Protein AF-0000000077053328 (afdb_homodimer)

pLDDT: mean 94.31, std 5.26, range [48.25, 98.81]

Radius of gyration: 28.38 Å; Cα contacts (8 Å, |Δi|>4): 1563; chains: 2; bounding box: 58×86×62 Å

Structure (mmCIF, N/CA/C/O backbone):
data_AF-0000000077053328-model_v1
#
loop_
_entity.id
_entity.type
_entity.pdbx_description
1 polymer 'Enoyl reductase (ER) domain-containing protein'
#
loop_
_atom_site.group_PDB
_atom_site.id
_atom_site.type_symbol
_atom_site.label_atom_id
_atom_site.label_alt_id
_atom_site.label_comp_id
_atom_site.label_asym_id
_atom_site.label_entity_id
_atom_site.label_seq_id
_atom_site.pdbx_PDB_ins_code
_atom_site.Cartn_x
_atom_site.Cartn_y
_atom_site.Cartn_z
_atom_site.occupancy
_atom_site.B_iso_or_equiv
_atom_site.auth_seq_id
_atom_site.auth_comp_id
_atom_site.auth_asym_id
_atom_site.auth_atom_id
_atom_site.pdbx_PDB_model_num
ATOM 1 N N . MET A 1 1 ? 14.055 -28.875 -22.547 1 95.06 1 MET A N 1
ATOM 2 C CA . MET A 1 1 ? 13.461 -27.906 -23.469 1 95.06 1 MET A CA 1
ATOM 3 C C . MET A 1 1 ? 14.18 -26.562 -23.406 1 95.06 1 MET A C 1
ATOM 5 O O . MET A 1 1 ? 14.344 -26 -22.328 1 95.06 1 MET A O 1
ATOM 9 N N . ASP A 1 2 ? 14.578 -26.094 -24.531 1 95.94 2 ASP A N 1
ATOM 10 C CA . ASP A 1 2 ? 15.367 -24.859 -24.531 1 95.94 2 ASP A CA 1
ATOM 11 C C . ASP A 1 2 ? 14.711 -23.797 -25.406 1 95.94 2 ASP A C 1
ATOM 13 O O . ASP A 1 2 ? 14.203 -24.094 -26.484 1 95.94 2 ASP A O 1
ATOM 17 N N . CYS A 1 3 ? 14.688 -22.625 -24.891 1 96.75 3 CYS A N 1
ATOM 18 C CA . CYS A 1 3 ? 14.398 -21.453 -25.688 1 96.75 3 CYS A CA 1
ATOM 19 C C . CYS A 1 3 ? 15.648 -20.969 -26.422 1 96.75 3 CYS A C 1
ATOM 21 O O . CYS A 1 3 ? 16.547 -20.391 -25.812 1 96.75 3 CYS A O 1
ATOM 23 N N . ILE A 1 4 ? 15.695 -21.141 -27.656 1 95.75 4 ILE A N 1
ATOM 24 C CA . ILE A 1 4 ? 16.906 -20.828 -28.422 1 95.75 4 ILE A CA 1
ATOM 25 C C . ILE A 1 4 ? 16.812 -19.422 -28.984 1 95.75 4 ILE A C 1
ATOM 27 O O . ILE A 1 4 ? 17.828 -18.828 -29.359 1 95.75 4 ILE A O 1
ATOM 31 N N . ALA A 1 5 ? 15.594 -18.984 -29.156 1 95.81 5 ALA A N 1
ATOM 32 C CA . ALA A 1 5 ? 15.297 -17.609 -29.562 1 95.81 5 ALA A CA 1
ATOM 33 C C . ALA A 1 5 ? 13.945 -17.172 -29.016 1 95.81 5 ALA A C 1
ATOM 35 O O . ALA A 1 5 ? 13.031 -17.984 -28.859 1 95.81 5 ALA A O 1
ATOM 36 N N . TYR A 1 6 ? 13.914 -15.898 -28.828 1 94.75 6 TYR A N 1
ATOM 37 C CA . TYR A 1 6 ? 12.641 -15.375 -28.328 1 94.75 6 TYR A CA 1
ATOM 38 C C . TYR A 1 6 ? 11.531 -15.609 -29.359 1 94.75 6 TYR A C 1
ATOM 40 O O . TYR A 1 6 ? 11.773 -15.562 -30.562 1 94.75 6 TYR A O 1
ATOM 48 N N . ASP A 1 7 ? 10.383 -15.867 -28.906 1 94.44 7 ASP A N 1
ATOM 49 C CA . ASP A 1 7 ? 9.156 -15.977 -29.688 1 94.44 7 ASP A CA 1
ATOM 50 C C . ASP A 1 7 ? 9.234 -17.141 -30.672 1 94.44 7 ASP A C 1
ATOM 52 O O . ASP A 1 7 ? 8.617 -17.109 -31.734 1 94.44 7 ASP A O 1
ATOM 56 N N . CYS A 1 8 ? 10.102 -18.094 -30.359 1 95.75 8 CYS A N 1
ATOM 57 C CA . CYS A 1 8 ? 10.18 -19.344 -31.125 1 95.75 8 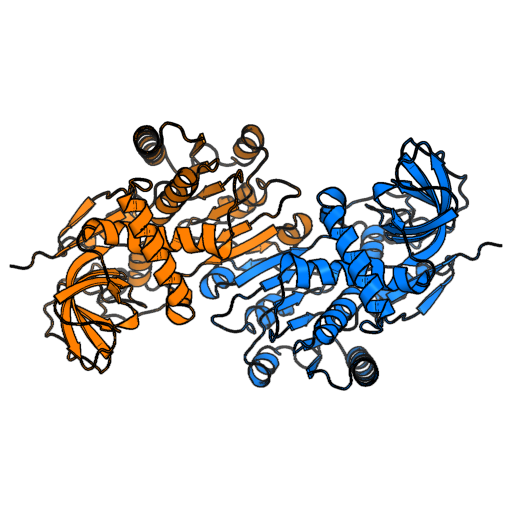CYS A CA 1
ATOM 58 C C . CYS A 1 8 ? 9.82 -20.531 -30.234 1 95.75 8 CYS A C 1
ATOM 60 O O . CYS A 1 8 ? 9.914 -20.469 -29.016 1 95.75 8 CYS A O 1
ATOM 62 N N . PRO A 1 9 ? 9.375 -21.562 -30.891 1 96.94 9 PRO A N 1
ATOM 63 C CA . PRO A 1 9 ? 9.086 -22.766 -30.094 1 96.94 9 PRO A CA 1
ATOM 64 C C . PRO A 1 9 ? 10.312 -23.312 -29.375 1 96.94 9 PRO A C 1
ATOM 66 O O . PRO A 1 9 ? 11.43 -23.188 -29.875 1 96.94 9 PRO A O 1
ATOM 69 N N . LEU A 1 10 ? 10.07 -23.859 -28.266 1 97.81 10 LEU A N 1
ATOM 70 C CA . LEU A 1 10 ? 11.148 -24.531 -27.531 1 97.81 10 LEU A CA 1
ATOM 71 C C . LEU A 1 10 ? 11.648 -25.734 -28.297 1 97.81 10 LEU A C 1
ATOM 73 O O . LEU A 1 10 ? 10.898 -26.359 -29.062 1 97.81 10 LEU A O 1
ATOM 77 N N . VAL A 1 11 ? 12.898 -26.062 -28.031 1 97.44 11 VAL A N 1
ATOM 78 C CA . VAL A 1 11 ? 13.516 -27.203 -28.688 1 97.44 11 VAL A CA 1
ATOM 79 C C . VAL A 1 11 ? 14.008 -28.203 -27.641 1 97.44 11 VAL A C 1
ATOM 81 O O . VAL A 1 11 ? 14.656 -27.828 -26.672 1 97.44 11 VAL A O 1
ATOM 84 N N . LEU A 1 12 ? 13.656 -29.484 -27.859 1 95.56 12 LEU A N 1
ATOM 85 C CA . LEU A 1 12 ? 14.195 -30.531 -27 1 95.56 12 LEU A CA 1
ATOM 86 C C . LEU A 1 12 ? 15.664 -30.781 -27.297 1 95.56 12 LEU A C 1
ATOM 88 O O . LEU A 1 12 ? 16.031 -31.094 -28.422 1 95.56 12 LEU A O 1
ATOM 92 N N . THR A 1 13 ? 16.469 -30.594 -26.344 1 94.19 13 THR A N 1
ATOM 93 C CA . THR A 1 13 ? 17.891 -30.781 -26.516 1 94.19 13 THR A CA 1
ATOM 94 C C . THR A 1 13 ? 18.438 -31.75 -25.484 1 94.19 13 THR A C 1
ATOM 96 O O . THR A 1 13 ? 17.875 -31.891 -24.391 1 94.19 13 THR A O 1
ATOM 99 N N . SER A 1 14 ? 19.5 -32.469 -25.891 1 92.31 14 SER A N 1
ATOM 100 C CA . SER A 1 14 ? 20.25 -33.312 -24.938 1 92.31 14 SER A CA 1
ATOM 101 C C . SER A 1 14 ? 21.469 -32.562 -24.422 1 92.31 14 SER A C 1
ATOM 103 O O . SER A 1 14 ? 22.281 -32.094 -25.219 1 92.31 14 SER A O 1
ATOM 105 N N . GLN A 1 15 ? 21.484 -32.469 -23.172 1 88.06 15 GLN A N 1
ATOM 106 C CA . GLN A 1 15 ? 22.609 -31.766 -22.562 1 88.06 15 GLN A CA 1
ATOM 107 C C . GLN A 1 15 ? 23.281 -32.625 -21.5 1 88.06 15 GLN A C 1
ATOM 109 O O . GLN A 1 15 ? 22.625 -33.438 -20.844 1 88.06 15 GLN A O 1
ATOM 114 N N . LYS A 1 16 ? 24.609 -32.5 -21.391 1 88.06 16 LYS A N 1
ATOM 115 C CA . LYS A 1 16 ? 25.328 -33.188 -20.312 1 88.06 16 LYS A CA 1
ATOM 116 C C . LYS A 1 16 ? 24.969 -32.562 -18.969 1 88.06 16 LYS A C 1
ATOM 118 O O . LYS A 1 16 ? 24.688 -31.375 -18.859 1 88.06 16 LYS A O 1
ATOM 123 N N . SER A 1 17 ? 25 -33.344 -17.922 1 87.81 17 SER A N 1
ATOM 124 C CA . SER A 1 17 ? 24.719 -32.875 -16.578 1 87.81 17 SER A CA 1
ATOM 125 C C . SER A 1 17 ? 25.75 -31.844 -16.141 1 87.81 17 SER A C 1
ATOM 127 O O . SER A 1 17 ? 26.953 -32.031 -16.312 1 87.81 17 SER A O 1
ATOM 129 N N . ARG A 1 18 ? 25.359 -30.781 -15.641 1 87 18 ARG A N 1
ATOM 130 C CA . ARG A 1 18 ? 26.234 -29.719 -15.164 1 87 18 ARG A CA 1
ATOM 131 C C . ARG A 1 18 ? 26.859 -30.078 -13.82 1 87 18 ARG A C 1
ATOM 133 O O . ARG A 1 18 ? 26.219 -30.719 -12.984 1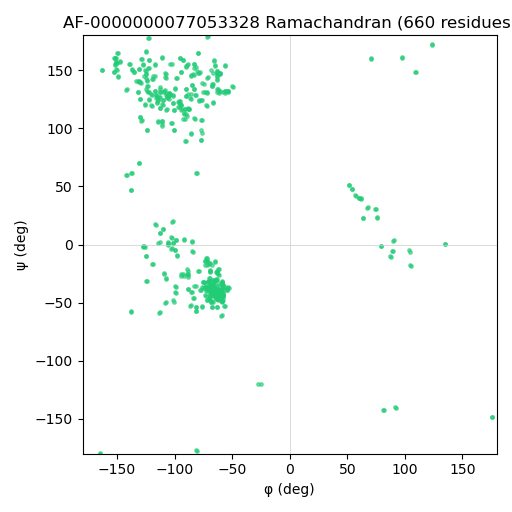 87 18 ARG A O 1
ATOM 140 N N . SER A 1 19 ? 28.062 -29.766 -13.695 1 94.31 19 SER A N 1
ATOM 141 C CA . SER A 1 19 ? 28.688 -29.922 -12.391 1 94.31 19 SER A CA 1
ATOM 142 C C . SER A 1 19 ? 28.047 -29.016 -11.359 1 94.31 19 SER A C 1
ATOM 144 O O . SER A 1 19 ? 27.656 -27.875 -11.672 1 94.31 19 SER A O 1
ATOM 146 N N . LEU A 1 20 ? 28.078 -29.516 -10.164 1 96.81 20 LEU A N 1
ATOM 147 C CA . LEU A 1 20 ? 27.453 -28.75 -9.086 1 96.81 20 LEU A CA 1
ATOM 148 C C . LEU A 1 20 ? 28.469 -27.812 -8.438 1 96.81 20 LEU A C 1
ATOM 150 O O . LEU A 1 20 ? 29.609 -28.203 -8.188 1 96.81 20 LEU A O 1
ATOM 154 N N . GLN A 1 21 ? 28.078 -26.609 -8.234 1 96.31 21 GLN A N 1
ATOM 155 C CA . GLN A 1 21 ? 28.828 -25.719 -7.34 1 96.31 21 GLN A CA 1
ATOM 156 C C . GLN A 1 21 ? 28.5 -26.016 -5.879 1 96.31 21 GLN A C 1
ATOM 158 O O . GLN A 1 21 ? 27.547 -26.75 -5.586 1 96.31 21 GLN A O 1
ATOM 163 N N . LYS A 1 22 ? 29.391 -25.453 -5.027 1 96.38 22 LYS A N 1
ATOM 164 C CA . LYS A 1 22 ? 29.125 -25.641 -3.602 1 96.38 22 LYS A CA 1
ATOM 165 C C . LYS A 1 22 ? 27.75 -25.094 -3.229 1 96.38 22 LYS A C 1
ATOM 167 O O . LYS A 1 22 ? 27.359 -24 -3.639 1 96.38 22 LYS A O 1
ATOM 172 N N . GLY A 1 23 ? 26.953 -25.906 -2.502 1 96.38 23 GLY A N 1
ATOM 173 C CA . GLY A 1 23 ? 25.625 -25.5 -2.041 1 96.38 23 GLY A CA 1
ATOM 174 C C . GLY A 1 23 ? 24.531 -25.828 -3.029 1 96.38 23 GLY A C 1
ATOM 175 O O . GLY A 1 23 ? 23.359 -25.547 -2.773 1 96.38 23 GLY A O 1
ATOM 176 N N . GLN A 1 24 ? 24.875 -26.484 -4.125 1 97.06 24 GLN A N 1
ATOM 177 C CA . GLN A 1 24 ? 23.891 -26.812 -5.145 1 97.06 24 GLN A CA 1
ATOM 178 C C . GLN A 1 24 ? 23.469 -28.281 -5.066 1 97.06 24 GLN A C 1
ATOM 180 O O . GLN A 1 24 ? 24.234 -29.109 -4.562 1 97.06 24 GLN A O 1
ATOM 185 N N . VAL A 1 25 ? 22.312 -28.531 -5.551 1 97.5 25 VAL A N 1
ATOM 186 C CA . VAL A 1 25 ? 21.781 -29.891 -5.625 1 97.5 25 VAL A CA 1
ATOM 187 C C . VAL A 1 25 ? 21.312 -30.188 -7.051 1 97.5 25 VAL A C 1
ATOM 189 O O . VAL A 1 25 ? 20.984 -29.266 -7.805 1 97.5 25 VAL A O 1
ATOM 192 N N . ARG A 1 26 ? 21.312 -31.469 -7.355 1 97.69 26 ARG A N 1
ATOM 193 C CA . ARG A 1 26 ? 20.703 -31.969 -8.586 1 97.69 26 ARG A CA 1
ATOM 194 C C . ARG A 1 26 ? 19.406 -32.688 -8.297 1 97.69 26 ARG A C 1
ATOM 196 O O . ARG A 1 26 ? 19.359 -33.562 -7.434 1 97.69 26 ARG A O 1
ATOM 203 N N . ILE A 1 27 ? 18.406 -32.281 -8.953 1 97.56 27 ILE A N 1
ATOM 204 C CA . ILE A 1 27 ? 17.078 -32.875 -8.758 1 97.56 27 ILE A CA 1
ATOM 205 C C . ILE A 1 27 ? 16.719 -33.719 -9.961 1 97.56 27 ILE A C 1
ATOM 207 O O . ILE A 1 27 ? 16.844 -33.281 -11.109 1 97.56 27 ILE A O 1
ATOM 211 N N . ARG A 1 28 ? 16.328 -34.938 -9.719 1 97.88 28 ARG A N 1
ATOM 212 C CA . ARG A 1 28 ? 15.578 -35.688 -10.719 1 97.88 28 ARG A CA 1
ATOM 213 C C . ARG A 1 28 ? 14.125 -35.219 -10.766 1 97.88 28 ARG A C 1
ATOM 215 O O . ARG A 1 28 ? 13.336 -35.531 -9.867 1 97.88 28 ARG A O 1
ATOM 222 N N . THR A 1 29 ? 13.828 -34.531 -11.812 1 97.94 29 THR A N 1
ATOM 223 C CA . THR A 1 29 ? 12.547 -33.844 -11.898 1 97.94 29 THR A CA 1
ATOM 224 C C . THR A 1 29 ? 11.414 -34.844 -12.172 1 97.94 29 THR A C 1
ATOM 226 O O . THR A 1 29 ? 11.539 -35.719 -13.031 1 97.94 29 THR A O 1
ATOM 229 N N . ARG A 1 30 ? 10.391 -34.719 -11.406 1 98.12 30 ARG A N 1
ATOM 230 C CA . ARG A 1 30 ? 9.172 -35.469 -11.695 1 98.12 30 ARG A CA 1
ATOM 231 C C . ARG A 1 30 ? 8.133 -34.594 -12.383 1 98.12 30 ARG A C 1
ATOM 233 O O . ARG A 1 30 ? 7.566 -34.969 -13.406 1 98.12 30 ARG A O 1
ATOM 240 N N . PHE A 1 31 ? 7.871 -33.438 -11.844 1 98.19 31 PHE A N 1
ATOM 241 C CA . PHE A 1 31 ? 6.93 -32.469 -12.43 1 98.19 31 PHE A CA 1
ATOM 242 C C . PHE A 1 31 ? 7.531 -31.078 -12.484 1 98.19 31 PHE A C 1
ATOM 244 O O . PHE A 1 31 ? 8.273 -30.688 -11.586 1 98.19 31 PHE A O 1
ATOM 251 N N . ALA A 1 32 ? 7.289 -30.359 -13.531 1 98.19 32 ALA A N 1
ATOM 252 C CA . ALA A 1 32 ? 7.535 -28.938 -13.641 1 98.19 32 ALA A CA 1
ATOM 253 C C . ALA A 1 32 ? 6.23 -28.172 -13.852 1 98.19 32 ALA A C 1
ATOM 255 O O . ALA A 1 32 ? 5.367 -28.594 -14.625 1 98.19 32 ALA A O 1
ATOM 256 N N . GLY A 1 33 ? 6.055 -27.141 -13.102 1 97.5 33 GLY A N 1
ATOM 257 C CA . GLY A 1 33 ? 4.887 -26.297 -13.312 1 97.5 33 GLY A CA 1
ATOM 258 C C . GLY A 1 33 ? 5.074 -25.281 -14.414 1 97.5 33 GLY A C 1
ATOM 259 O O . GLY A 1 33 ? 6.176 -24.75 -14.594 1 97.5 33 GLY A O 1
ATOM 260 N N . ILE A 1 34 ? 4.023 -24.984 -15.117 1 96.25 34 ILE A N 1
ATOM 261 C CA . ILE A 1 34 ? 4.062 -23.922 -16.125 1 96.25 34 ILE A CA 1
ATOM 262 C C . ILE A 1 34 ? 3.33 -22.688 -15.594 1 96.25 34 ILE A C 1
ATOM 264 O O . ILE A 1 34 ? 2.217 -22.797 -15.07 1 96.25 34 ILE A O 1
ATOM 268 N N . ASN A 1 35 ? 3.934 -21.578 -15.68 1 94.25 35 ASN A N 1
ATOM 269 C CA . ASN A 1 35 ? 3.396 -20.281 -15.273 1 94.25 35 ASN A CA 1
ATOM 270 C C . ASN A 1 35 ? 3.379 -19.281 -16.438 1 94.25 35 ASN A C 1
ATOM 272 O O . ASN A 1 35 ? 4.117 -19.453 -17.406 1 94.25 35 ASN A O 1
ATOM 276 N N . TYR A 1 36 ? 2.547 -18.297 -16.281 1 91.88 36 TYR A N 1
ATOM 277 C CA . TYR A 1 36 ? 2.531 -17.25 -17.297 1 91.88 36 TYR A CA 1
ATOM 278 C C . TYR A 1 36 ? 3.902 -16.594 -17.438 1 91.88 36 TYR A C 1
ATOM 280 O O . TYR A 1 36 ? 4.305 -16.203 -18.531 1 91.88 36 TYR A O 1
ATOM 288 N N . ALA A 1 37 ? 4.617 -16.5 -16.406 1 91.81 37 ALA A N 1
ATOM 289 C CA . ALA A 1 37 ? 5.969 -15.938 -16.406 1 91.81 37 ALA A CA 1
ATOM 290 C C . ALA A 1 37 ? 6.887 -16.719 -17.344 1 91.81 37 ALA A C 1
ATOM 292 O O . ALA A 1 37 ? 7.812 -16.156 -17.922 1 91.81 37 ALA A O 1
ATOM 293 N N . ASP A 1 38 ? 6.66 -17.969 -17.484 1 94.5 38 ASP A N 1
ATOM 294 C CA . ASP A 1 38 ? 7.453 -18.781 -18.406 1 94.5 38 ASP A CA 1
ATOM 295 C C . ASP A 1 38 ? 7.25 -18.328 -19.844 1 94.5 38 ASP A C 1
ATOM 297 O O . ASP A 1 38 ? 8.203 -18.266 -20.625 1 94.5 38 ASP A O 1
ATOM 301 N N . LEU A 1 39 ? 6.008 -18.094 -20.125 1 92.38 39 LEU A N 1
ATOM 302 C CA . LEU A 1 39 ? 5.676 -17.578 -21.453 1 92.38 39 LEU A CA 1
ATOM 303 C C . LEU A 1 39 ? 6.355 -16.234 -21.703 1 92.38 39 LEU A C 1
ATOM 305 O O . LEU A 1 39 ? 6.961 -16.031 -22.75 1 92.38 39 LEU A O 1
ATOM 309 N N . LEU A 1 40 ? 6.273 -15.359 -20.719 1 91.06 40 LEU A N 1
ATOM 310 C CA . LEU A 1 40 ? 6.902 -14.039 -20.828 1 91.06 40 LEU A CA 1
ATOM 311 C C . LEU A 1 40 ? 8.414 -14.172 -21 1 91.06 40 LEU A C 1
ATOM 313 O O . LEU A 1 40 ? 9.023 -13.422 -21.75 1 91.06 40 LEU A O 1
ATOM 317 N N . ALA A 1 41 ? 8.984 -15.062 -20.297 1 92.88 41 ALA A N 1
ATOM 318 C CA . ALA A 1 41 ? 10.422 -15.297 -20.406 1 92.88 41 ALA A CA 1
ATOM 319 C C . ALA A 1 41 ? 10.805 -15.711 -21.828 1 92.88 41 ALA A C 1
ATOM 321 O O . ALA A 1 41 ? 11.781 -15.211 -22.375 1 92.88 41 ALA A O 1
ATOM 322 N N . CYS A 1 42 ? 10.039 -16.531 -22.391 1 94.44 42 CYS A N 1
ATOM 323 C CA . CYS A 1 42 ? 10.305 -17.016 -23.734 1 94.44 42 CYS A CA 1
ATOM 324 C C . CYS A 1 42 ? 10.086 -15.906 -24.766 1 94.44 42 CYS A C 1
ATOM 326 O O . CYS A 1 42 ? 10.539 -16.016 -25.906 1 94.44 42 CYS A O 1
ATOM 328 N N . GLN A 1 43 ? 9.383 -14.852 -24.328 1 92.56 43 GLN A N 1
ATOM 329 C CA . GLN A 1 43 ? 9.117 -13.711 -25.203 1 92.56 43 GLN A CA 1
ATOM 330 C C . GLN A 1 43 ? 10.086 -12.57 -24.922 1 92.56 43 GLN A C 1
ATOM 332 O O . GLN A 1 43 ? 10.023 -11.523 -25.578 1 92.56 43 GLN A O 1
ATOM 337 N N . GLY A 1 44 ? 10.922 -12.695 -23.922 1 90.5 44 GLY A N 1
ATOM 338 C CA . GLY A 1 44 ? 11.844 -11.641 -23.531 1 90.5 44 GLY A CA 1
ATOM 339 C C . GLY A 1 44 ? 11.18 -10.5 -22.781 1 90.5 44 GLY A C 1
ATOM 340 O O . GLY A 1 44 ? 11.672 -9.367 -22.797 1 90.5 44 GLY A O 1
ATOM 341 N N . LYS A 1 45 ? 10.047 -10.766 -22.188 1 85 45 LYS A N 1
ATOM 342 C CA . LYS A 1 45 ? 9.25 -9.711 -21.562 1 85 45 LYS A CA 1
ATOM 343 C C . LYS A 1 45 ? 9.203 -9.859 -20.047 1 85 45 LYS A C 1
ATOM 345 O O . LYS A 1 45 ? 8.539 -9.086 -19.359 1 85 45 LYS A O 1
ATOM 350 N N . TYR A 1 46 ? 9.891 -10.836 -19.562 1 82.56 46 TYR A N 1
ATOM 351 C CA . TYR A 1 46 ? 9.891 -11.047 -18.125 1 82.56 46 TYR A CA 1
ATOM 352 C C . TYR A 1 46 ? 10.906 -10.133 -17.438 1 82.56 46 TYR A C 1
ATOM 354 O O . TYR A 1 46 ? 11.914 -9.75 -18.047 1 82.56 46 TYR A O 1
ATOM 362 N N . GLN A 1 47 ? 10.68 -9.797 -16.25 1 75.88 47 GLN A N 1
ATOM 363 C CA . GLN A 1 47 ? 11.516 -8.836 -15.539 1 75.88 47 GLN A CA 1
ATOM 364 C C . GLN A 1 47 ? 12.922 -9.391 -15.305 1 75.88 47 GLN A C 1
ATOM 366 O O . GLN A 1 47 ? 13.906 -8.648 -15.359 1 75.88 47 GLN A O 1
ATOM 371 N N . GLU A 1 48 ? 12.977 -10.656 -14.961 1 75.69 48 GLU A N 1
ATOM 372 C CA . GLU A 1 48 ? 14.273 -11.312 -14.914 1 75.69 48 GLU A CA 1
ATOM 373 C C . GLU A 1 48 ? 14.68 -11.852 -16.281 1 75.69 48 GLU A C 1
ATOM 375 O O . GLU A 1 48 ? 14.328 -12.977 -16.641 1 75.69 48 GLU A O 1
ATOM 380 N N . LYS A 1 49 ? 15.453 -11.125 -17.047 1 74.12 49 LYS A N 1
ATOM 381 C CA . LYS A 1 49 ? 15.75 -11.445 -18.453 1 74.12 49 LYS A CA 1
ATOM 382 C C . LYS A 1 49 ? 16.844 -12.492 -18.562 1 74.12 49 LYS A C 1
ATOM 384 O O . LYS A 1 49 ? 17.859 -12.414 -17.859 1 74.12 49 LYS A O 1
ATOM 389 N N . SER A 1 50 ? 16.469 -13.445 -19.312 1 81.88 50 SER A N 1
ATOM 390 C CA . SER A 1 50 ? 17.438 -14.453 -19.703 1 81.88 50 SER A CA 1
ATOM 391 C C . SER A 1 50 ? 17.734 -14.383 -21.203 1 81.88 50 SER A C 1
ATOM 393 O O . SER A 1 50 ? 16.812 -14.211 -22.016 1 81.88 50 SER A O 1
ATOM 395 N N . LYS A 1 51 ? 19.016 -14.461 -21.516 1 89.38 51 LYS A N 1
ATOM 396 C CA . LYS A 1 51 ? 19.391 -14.477 -22.938 1 89.38 51 LYS A CA 1
ATOM 397 C C . LYS A 1 51 ? 19.406 -15.898 -23.484 1 89.38 51 LYS A C 1
ATOM 399 O O . LYS A 1 51 ? 20.016 -16.797 -22.906 1 89.38 51 LYS A O 1
ATOM 404 N N . PRO A 1 52 ? 18.75 -16.094 -24.578 1 93.44 52 PRO A N 1
ATOM 405 C CA . PRO A 1 52 ? 18.797 -17.422 -25.172 1 93.44 52 PRO A CA 1
ATOM 406 C C . PRO A 1 52 ? 20.203 -17.859 -25.562 1 93.44 52 PRO A C 1
ATOM 408 O O . PRO A 1 52 ? 21.031 -17.016 -25.906 1 93.44 52 PRO A O 1
ATOM 411 N N . PRO A 1 53 ? 20.5 -19.094 -25.484 1 93.81 53 PRO A N 1
ATOM 412 C CA . PRO A 1 53 ? 19.578 -20.188 -25.141 1 93.81 53 PRO A CA 1
ATOM 413 C C . PRO A 1 53 ? 19.438 -20.391 -23.641 1 93.81 53 PRO A C 1
ATOM 415 O O . PRO A 1 53 ? 20.391 -20.219 -22.891 1 93.81 53 PRO A O 1
ATOM 418 N N . PHE A 1 54 ? 18.281 -20.766 -23.188 1 93.25 54 PHE A N 1
ATOM 419 C CA . PHE A 1 54 ? 18.031 -21.156 -21.797 1 93.25 54 PHE A CA 1
ATOM 420 C C . PHE A 1 54 ? 16.875 -22.141 -21.719 1 93.25 54 PHE A C 1
ATOM 422 O O . PHE A 1 54 ? 16.078 -22.25 -22.641 1 93.25 54 PHE A O 1
ATOM 429 N N . SER A 1 55 ? 16.859 -22.953 -20.656 1 94.38 55 SER A N 1
ATOM 430 C CA . SER A 1 55 ? 15.711 -23.812 -20.359 1 94.38 55 SER A CA 1
ATOM 431 C C . SER A 1 55 ? 14.688 -23.078 -19.5 1 94.38 55 SER A C 1
ATOM 433 O O . SER A 1 55 ? 14.977 -22.75 -18.344 1 94.38 55 SER A O 1
ATOM 435 N N . PRO A 1 56 ? 13.461 -22.859 -19.984 1 96.12 56 PRO A N 1
ATOM 436 C CA . PRO A 1 56 ? 12.477 -22.141 -19.188 1 96.12 56 PRO A CA 1
ATOM 437 C C . PRO A 1 56 ? 11.953 -22.953 -18 1 96.12 56 PRO A C 1
ATOM 439 O O . PRO A 1 56 ? 12.336 -24.109 -17.828 1 96.12 56 PRO A O 1
ATOM 442 N N . GLY A 1 57 ? 11.125 -22.297 -17.312 1 96.44 57 GLY A N 1
ATOM 443 C CA . GLY A 1 57 ? 10.484 -22.922 -16.172 1 96.44 57 GLY A CA 1
ATOM 444 C C . GLY A 1 57 ? 10.961 -22.359 -14.836 1 96.44 57 GLY A C 1
ATOM 445 O O . GLY A 1 57 ? 12.148 -22.078 -14.672 1 96.44 57 GLY A O 1
ATOM 446 N N . LEU A 1 58 ? 10 -22.375 -13.844 1 96.75 58 LEU A N 1
ATOM 447 C CA . LEU A 1 58 ? 10.32 -21.688 -12.602 1 96.75 58 LEU A CA 1
ATOM 448 C C . LEU A 1 58 ? 10.18 -22.625 -11.406 1 96.75 58 LEU A C 1
ATOM 450 O O . LEU A 1 58 ? 10.586 -22.281 -10.297 1 96.75 58 LEU A O 1
ATOM 454 N N . GLU A 1 59 ? 9.617 -23.781 -11.625 1 97.94 59 GLU A N 1
ATOM 455 C CA . GLU A 1 59 ? 9.391 -24.625 -10.453 1 97.94 59 GLU A CA 1
ATOM 456 C C . GLU A 1 59 ? 9.375 -26.109 -10.836 1 97.94 59 GLU A C 1
ATOM 458 O O . GLU A 1 59 ? 8.938 -26.469 -11.938 1 97.94 59 GLU A O 1
ATOM 463 N N . VAL A 1 60 ? 9.828 -26.922 -9.891 1 98 60 VAL A N 1
ATOM 464 C CA . VAL A 1 60 ? 9.828 -28.375 -10.086 1 98 60 VAL A CA 1
ATOM 465 C C . VAL A 1 60 ? 9.602 -29.062 -8.75 1 98 60 VAL A C 1
ATOM 467 O O . VAL A 1 60 ? 9.797 -28.469 -7.684 1 98 60 VAL A O 1
ATOM 470 N N . SER A 1 61 ? 9.133 -30.266 -8.82 1 98.19 61 SER A N 1
ATOM 471 C CA . SER A 1 61 ? 9.188 -31.219 -7.719 1 98.19 61 SER A CA 1
ATOM 472 C C . SER A 1 61 ? 9.867 -32.531 -8.141 1 98.19 61 SER A C 1
ATOM 474 O O . SER A 1 61 ? 9.836 -32.906 -9.32 1 98.19 61 SER A O 1
ATOM 476 N N . GLY A 1 62 ? 10.523 -33.094 -7.246 1 98 62 GLY A N 1
ATOM 477 C CA . GLY A 1 62 ? 11.266 -34.312 -7.512 1 98 62 GLY A CA 1
ATOM 478 C C . GLY A 1 62 ? 12.078 -34.781 -6.324 1 98 62 GLY A C 1
ATOM 479 O O . GLY A 1 62 ? 11.641 -34.688 -5.18 1 98 62 GLY A O 1
ATOM 480 N N . GLN A 1 63 ? 13.211 -35.406 -6.742 1 98 63 GLN A N 1
ATOM 481 C CA . GLN A 1 63 ? 14.086 -35.938 -5.719 1 98 63 GLN A CA 1
ATOM 482 C C . GLN A 1 63 ? 15.531 -35.5 -5.922 1 98 63 GLN A C 1
ATOM 484 O O . GLN A 1 63 ? 16.016 -35.469 -7.051 1 98 63 GLN A O 1
ATOM 489 N N . ILE A 1 64 ? 16.156 -35.188 -4.801 1 98.31 64 ILE A N 1
ATOM 490 C CA . ILE A 1 64 ? 17.578 -34.844 -4.883 1 98.31 64 ILE A CA 1
ATOM 491 C C . ILE A 1 64 ? 18.391 -36.094 -5.172 1 98.31 64 ILE A C 1
ATOM 493 O O . ILE A 1 64 ? 18.266 -37.094 -4.469 1 98.31 64 ILE A O 1
ATOM 497 N N . VAL A 1 65 ? 19.297 -36.031 -6.16 1 97.81 65 VAL A N 1
ATOM 498 C CA . VAL A 1 65 ? 20.078 -37.188 -6.531 1 97.81 65 VAL A CA 1
ATOM 499 C C . VAL A 1 65 ? 21.562 -36.906 -6.336 1 97.81 65 VAL A C 1
ATOM 501 O O . VAL A 1 65 ? 22.391 -37.812 -6.34 1 97.81 65 VAL A O 1
ATOM 504 N N . GLU A 1 66 ? 21.906 -35.656 -6.211 1 98 66 GLU A N 1
ATOM 505 C CA . GLU A 1 66 ? 23.266 -35.219 -5.934 1 98 66 GLU A CA 1
ATOM 506 C C . GLU A 1 66 ? 23.281 -33.938 -5.133 1 98 66 GLU A C 1
ATOM 508 O O . GLU A 1 66 ? 22.406 -33.094 -5.289 1 98 66 GLU A O 1
ATOM 513 N N . CYS A 1 67 ? 24.219 -33.812 -4.266 1 97.19 67 CYS A N 1
ATOM 514 C CA . CYS A 1 67 ? 24.422 -32.594 -3.469 1 97.19 67 CYS A CA 1
ATOM 515 C C . CYS A 1 67 ? 25.906 -32.312 -3.309 1 97.19 67 CYS A C 1
ATOM 517 O O . CYS A 1 67 ? 26.703 -33.219 -3.059 1 97.19 67 CYS A O 1
ATOM 519 N N . ASN A 1 68 ? 26.266 -31.078 -3.514 1 97.44 68 ASN A N 1
ATOM 520 C CA . ASN A 1 68 ? 27.641 -30.656 -3.305 1 97.44 68 ASN A CA 1
ATOM 521 C C . ASN A 1 68 ? 27.781 -29.719 -2.107 1 97.44 68 ASN A C 1
ATOM 523 O O . ASN A 1 68 ? 27.547 -28.516 -2.229 1 97.44 68 ASN A O 1
ATOM 527 N N . GLY A 1 69 ? 28.266 -30.234 -0.96 1 96.31 69 GLY A N 1
ATOM 528 C CA . GLY A 1 69 ? 28.484 -29.406 0.21 1 96.31 69 GLY A CA 1
ATOM 529 C C . GLY A 1 69 ? 27.219 -28.766 0.74 1 96.31 69 GLY A C 1
ATOM 530 O O . GLY A 1 69 ? 27.203 -27.562 1.037 1 96.31 69 GLY A O 1
ATOM 531 N N . CYS A 1 70 ? 26.156 -29.484 0.734 1 94.31 70 CYS A N 1
ATOM 532 C CA . CYS A 1 70 ? 24.875 -28.969 1.213 1 94.31 70 CYS A CA 1
ATOM 533 C C . CYS A 1 70 ? 24.797 -29.031 2.732 1 94.31 70 CYS A C 1
ATOM 535 O O . CYS A 1 70 ? 25.438 -29.875 3.359 1 94.31 70 CYS A O 1
ATOM 537 N N . SER A 1 71 ? 24.094 -28.125 3.328 1 94.06 71 SER A N 1
ATOM 538 C CA . SER A 1 71 ? 23.984 -28.016 4.781 1 94.06 71 SER A CA 1
ATOM 539 C C . SER A 1 71 ? 22.609 -28.453 5.273 1 94.06 71 SER A C 1
ATOM 541 O O . SER A 1 71 ? 22.469 -28.938 6.398 1 94.06 71 SER A O 1
ATOM 543 N N . SER A 1 72 ? 21.562 -28.297 4.473 1 93.19 72 SER A N 1
ATOM 544 C CA . SER A 1 72 ? 20.219 -28.5 4.973 1 93.19 72 SER A CA 1
ATOM 545 C C . SER A 1 72 ? 19.453 -29.5 4.109 1 93.19 72 SER A C 1
ATOM 547 O O . SER A 1 72 ? 18.312 -29.844 4.414 1 93.19 72 SER A O 1
ATOM 549 N N . ARG A 1 73 ? 20.062 -30.016 3.039 1 96.31 73 ARG A N 1
ATOM 550 C CA . ARG A 1 73 ? 19.469 -30.984 2.123 1 96.31 73 ARG A CA 1
ATOM 551 C C . ARG A 1 73 ? 20.391 -32.188 1.923 1 96.31 73 ARG A C 1
ATOM 553 O O . ARG A 1 73 ? 21.594 -32.094 2.168 1 96.31 73 ARG A O 1
ATOM 560 N N . GLN A 1 74 ? 19.797 -33.312 1.469 1 97 74 GLN A N 1
ATOM 561 C CA . GLN A 1 74 ? 20.578 -34.531 1.209 1 97 74 GLN A CA 1
ATOM 562 C C . GLN A 1 74 ? 19.969 -35.344 0.079 1 97 74 GLN A C 1
ATOM 564 O O . GLN A 1 74 ? 18.797 -35.188 -0.255 1 97 74 GLN A O 1
ATOM 569 N N . VAL A 1 75 ? 20.766 -36.219 -0.377 1 97.94 75 VAL A N 1
ATOM 570 C CA . VAL A 1 75 ? 20.328 -37.125 -1.419 1 97.94 75 VAL A CA 1
ATOM 571 C C . VAL A 1 75 ? 19.156 -37.969 -0.908 1 97.94 75 VAL A C 1
ATOM 573 O O . VAL A 1 75 ? 19.172 -38.438 0.223 1 97.94 75 VAL A O 1
ATOM 576 N N . GLY A 1 76 ? 18.109 -38.031 -1.731 1 97.81 76 GLY A N 1
ATOM 577 C CA . GLY A 1 76 ? 16.938 -38.812 -1.356 1 97.81 76 GLY A CA 1
ATOM 578 C C . GLY A 1 76 ? 15.773 -37.938 -0.928 1 97.81 76 GLY A C 1
ATOM 579 O O . GLY A 1 76 ? 14.625 -38.375 -0.91 1 97.81 76 GLY A O 1
ATOM 580 N N . ASP A 1 77 ? 16.062 -36.688 -0.591 1 97.81 77 ASP A N 1
ATOM 581 C CA . ASP A 1 77 ? 15.008 -35.781 -0.178 1 97.81 77 ASP A CA 1
ATOM 582 C C . ASP A 1 77 ? 14 -35.531 -1.307 1 97.81 77 ASP A C 1
ATOM 584 O O . ASP A 1 77 ? 14.391 -35.344 -2.459 1 97.81 77 ASP A O 1
ATOM 588 N N . ARG A 1 78 ? 12.672 -35.594 -1.008 1 97.88 78 ARG A N 1
ATOM 589 C CA . ARG A 1 78 ? 11.617 -35.094 -1.877 1 97.88 78 ARG A CA 1
ATOM 590 C C . ARG A 1 78 ? 11.5 -33.562 -1.758 1 97.88 78 ARG A C 1
ATOM 592 O O . ARG A 1 78 ? 11.32 -33.031 -0.659 1 97.88 78 ARG A O 1
ATOM 599 N N . VAL A 1 79 ? 11.617 -32.906 -2.908 1 98.06 79 VAL A N 1
ATOM 600 C CA . VAL A 1 79 ? 11.703 -31.453 -2.779 1 98.06 79 VAL A CA 1
ATOM 601 C C . VAL A 1 79 ? 10.805 -30.781 -3.82 1 98.06 79 VAL A C 1
ATOM 603 O O . VAL A 1 79 ? 10.469 -31.391 -4.84 1 98.06 79 VAL A O 1
ATOM 606 N N . TYR A 1 80 ? 10.305 -29.688 -3.482 1 97.94 80 TYR A N 1
ATOM 607 C CA . TYR A 1 80 ? 9.758 -28.672 -4.367 1 97.94 80 TYR A CA 1
ATOM 608 C C . TYR A 1 80 ? 10.703 -27.484 -4.48 1 97.94 80 TYR A C 1
ATOM 610 O O . TYR A 1 80 ? 11.172 -26.953 -3.469 1 97.94 80 TYR A O 1
ATOM 618 N N . CYS A 1 81 ? 11.031 -27.094 -5.699 1 97.31 81 CYS A N 1
ATOM 619 C CA . CYS A 1 81 ? 12.016 -26.047 -5.902 1 97.31 81 CYS A CA 1
ATOM 620 C C . CYS A 1 81 ? 11.438 -24.906 -6.738 1 97.31 81 CYS A C 1
ATOM 622 O O . CYS A 1 81 ? 10.688 -25.156 -7.68 1 97.31 81 CYS A O 1
ATOM 624 N N . ILE A 1 82 ? 11.789 -23.719 -6.371 1 96.69 82 ILE A N 1
ATOM 625 C CA . ILE A 1 82 ? 11.469 -22.547 -7.152 1 96.69 82 ILE A CA 1
ATOM 626 C C . ILE A 1 82 ? 12.75 -21.891 -7.668 1 96.69 82 ILE A C 1
ATOM 628 O O . ILE A 1 82 ? 13.648 -21.562 -6.887 1 96.69 82 ILE A O 1
ATOM 632 N N . PHE A 1 83 ? 12.781 -21.688 -8.922 1 92.25 83 PHE A N 1
ATOM 633 C CA . PHE A 1 83 ? 13.953 -21.109 -9.57 1 92.25 83 PHE A CA 1
ATOM 634 C C . PHE A 1 83 ? 13.852 -19.594 -9.609 1 92.25 83 PHE A C 1
ATOM 636 O O . PHE A 1 83 ? 12.758 -19.031 -9.586 1 92.25 83 PHE A O 1
ATOM 643 N N . SER A 1 84 ? 15 -18.969 -9.648 1 80.31 84 SER A N 1
ATOM 644 C CA . SER A 1 84 ? 15.031 -17.5 -9.734 1 80.31 84 SER A CA 1
ATOM 645 C C . SER A 1 84 ? 14.609 -17.031 -11.117 1 80.31 84 SER A C 1
ATOM 647 O O . SER A 1 84 ? 13.984 -15.977 -11.25 1 80.31 84 SER A O 1
ATOM 649 N N . ALA A 1 85 ? 15.039 -17.719 -12.156 1 79.56 85 ALA A N 1
ATOM 650 C CA . ALA A 1 85 ? 14.727 -17.234 -13.5 1 79.56 85 ALA A CA 1
ATOM 651 C C . ALA A 1 85 ? 14.32 -18.391 -14.414 1 79.56 85 ALA A C 1
ATOM 653 O O . ALA A 1 85 ? 13.242 -18.359 -15.016 1 79.56 85 ALA A O 1
ATOM 654 N N . ASN A 1 86 ? 15.195 -19.375 -14.562 1 87.69 86 ASN A N 1
ATOM 655 C CA . ASN A 1 86 ? 14.945 -20.438 -15.531 1 87.69 86 ASN A CA 1
ATOM 656 C C . ASN A 1 86 ? 15.609 -21.734 -15.109 1 87.69 86 ASN A C 1
ATOM 658 O O . ASN A 1 86 ? 16.406 -21.766 -14.18 1 87.69 86 ASN A O 1
ATOM 662 N N . GLY A 1 87 ? 15.023 -22.875 -15.781 1 91.75 87 GLY A N 1
ATOM 663 C CA . GLY A 1 87 ? 15.766 -24.109 -15.625 1 91.75 87 GLY A CA 1
ATOM 664 C C . GLY A 1 87 ? 14.883 -25.297 -15.305 1 91.75 87 GLY A C 1
ATOM 665 O O . GLY A 1 87 ? 15.359 -26.438 -15.281 1 91.75 87 GLY A O 1
ATOM 666 N N . ALA A 1 88 ? 13.656 -25.156 -15.211 1 95.06 88 ALA A N 1
ATOM 667 C CA . ALA A 1 88 ? 12.805 -26.188 -14.625 1 95.06 88 ALA A CA 1
ATOM 668 C C . ALA A 1 88 ? 12.344 -27.172 -15.688 1 95.06 88 ALA A C 1
ATOM 670 O O . ALA A 1 88 ? 11.992 -28.312 -15.375 1 95.06 88 ALA A O 1
ATOM 671 N N . PHE A 1 89 ? 12.281 -26.781 -16.953 1 96.81 89 PHE A N 1
ATOM 672 C CA . PHE A 1 89 ? 11.758 -27.641 -18 1 96.81 89 PHE A CA 1
ATOM 673 C C . PHE A 1 89 ? 12.812 -28.641 -18.453 1 96.81 89 PHE A C 1
ATOM 675 O O . PHE A 1 89 ? 13.203 -28.641 -19.625 1 96.81 89 PHE A O 1
ATOM 682 N N . ALA A 1 90 ? 13.25 -29.484 -17.547 1 95.81 90 ALA A N 1
ATOM 683 C CA . ALA A 1 90 ? 14.289 -30.469 -17.812 1 95.81 90 ALA A CA 1
ATOM 684 C C . ALA A 1 90 ? 14.102 -31.703 -16.922 1 95.81 90 ALA A C 1
ATOM 686 O O . ALA A 1 90 ? 13.5 -31.625 -15.852 1 95.81 90 ALA A O 1
ATOM 687 N N . GLU A 1 91 ? 14.633 -32.781 -17.359 1 96.31 91 GLU A N 1
ATOM 688 C CA . GLU A 1 91 ? 14.547 -34.031 -16.594 1 96.31 91 GLU A CA 1
ATOM 689 C C . GLU A 1 91 ? 15.398 -33.969 -15.336 1 96.31 91 GLU A C 1
ATOM 691 O O . GLU A 1 91 ? 15.117 -34.656 -14.352 1 96.31 91 GLU A O 1
ATOM 696 N N . GLU A 1 92 ? 16.453 -33.219 -15.484 1 95.25 92 GLU A N 1
ATOM 697 C CA . GLU A 1 92 ? 17.344 -32.938 -14.359 1 95.25 92 GLU A CA 1
ATOM 698 C C . GLU A 1 92 ? 17.625 -31.438 -14.25 1 95.25 92 GLU A C 1
ATOM 700 O O . GLU A 1 92 ? 17.828 -30.766 -15.258 1 95.25 92 GLU A O 1
ATOM 705 N N . CYS A 1 93 ? 17.656 -30.984 -12.984 1 94.69 93 CYS A N 1
ATOM 706 C CA . CYS A 1 93 ? 17.906 -29.562 -12.781 1 94.69 93 CYS A CA 1
ATOM 707 C C . CYS A 1 93 ? 18.891 -29.328 -11.633 1 94.69 93 CYS A C 1
ATOM 709 O O . CYS A 1 93 ? 19 -30.172 -10.734 1 94.69 93 CYS A O 1
ATOM 711 N N . VAL A 1 94 ? 19.594 -28.281 -11.742 1 95.88 94 VAL A N 1
ATOM 712 C CA . VAL A 1 94 ? 20.516 -27.859 -10.695 1 95.88 94 VAL A CA 1
ATOM 713 C C . VAL A 1 94 ? 20.031 -26.562 -10.07 1 95.88 94 VAL A C 1
ATOM 715 O O . VAL A 1 94 ? 19.672 -25.609 -10.789 1 95.88 94 VAL A O 1
ATOM 718 N N . VAL A 1 95 ? 20 -26.562 -8.773 1 95.06 95 VAL A N 1
ATOM 719 C CA . VAL A 1 95 ? 19.516 -25.359 -8.086 1 95.06 95 VAL A CA 1
ATOM 720 C C . VAL A 1 95 ? 20.203 -25.25 -6.727 1 95.06 95 VAL A C 1
ATOM 722 O O . VAL A 1 95 ? 20.719 -26.234 -6.195 1 95.06 95 VAL A O 1
ATOM 725 N N . ASP A 1 96 ? 20.266 -24.047 -6.211 1 94.69 96 ASP A N 1
ATOM 726 C CA . ASP A 1 96 ? 20.766 -23.859 -4.855 1 94.69 96 ASP A CA 1
ATOM 727 C C . ASP A 1 96 ? 19.875 -24.547 -3.83 1 94.69 96 ASP A C 1
ATOM 729 O O . ASP A 1 96 ? 18.641 -24.5 -3.938 1 94.69 96 ASP A O 1
ATOM 733 N N . GLU A 1 97 ? 20.469 -25.141 -2.809 1 95.06 97 GLU A N 1
ATOM 734 C CA . GLU A 1 97 ? 19.688 -25.859 -1.809 1 95.06 97 GLU A CA 1
ATOM 735 C C . GLU A 1 97 ? 18.719 -24.922 -1.094 1 95.06 97 GLU A C 1
ATOM 737 O O . GLU A 1 97 ? 17.672 -25.359 -0.602 1 95.06 97 GLU A O 1
ATOM 742 N N . SER A 1 98 ? 18.984 -23.594 -1.114 1 92.44 98 SER A N 1
ATOM 743 C CA . SER A 1 98 ? 18.141 -22.609 -0.449 1 92.44 98 SER A CA 1
ATOM 744 C C . SER A 1 98 ? 16.812 -22.438 -1.188 1 92.44 98 SER A C 1
ATOM 746 O O . SER A 1 98 ? 15.867 -21.859 -0.647 1 92.44 98 SER A O 1
ATOM 748 N N . ARG A 1 99 ? 16.75 -22.984 -2.373 1 94.62 99 ARG A N 1
ATOM 749 C CA . ARG A 1 99 ? 15.539 -22.859 -3.186 1 94.62 99 ARG A CA 1
ATOM 750 C C . ARG A 1 99 ? 14.734 -24.156 -3.152 1 94.62 99 ARG A C 1
ATOM 752 O O . ARG A 1 99 ? 13.742 -24.297 -3.877 1 94.62 99 ARG A O 1
ATOM 759 N N . CYS A 1 100 ? 15.18 -25.047 -2.33 1 95.81 100 CYS A N 1
ATOM 760 C CA . CYS A 1 100 ? 14.531 -26.359 -2.215 1 95.81 100 CYS A CA 1
ATOM 761 C C . CYS A 1 100 ? 13.727 -26.453 -0.923 1 95.81 100 CYS A C 1
ATOM 763 O O . CYS A 1 100 ? 14.266 -26.219 0.162 1 95.81 100 CYS A O 1
ATOM 765 N N . PHE A 1 101 ? 12.516 -26.797 -1.068 1 96.38 101 PHE A N 1
ATOM 766 C CA . PHE A 1 101 ? 11.633 -27.016 0.066 1 96.38 101 PHE A CA 1
ATOM 767 C C . PHE A 1 101 ? 11.305 -28.5 0.219 1 96.38 101 PHE A C 1
ATOM 769 O O . PHE A 1 101 ? 10.922 -29.156 -0.749 1 96.38 101 PHE A O 1
ATOM 776 N N . LEU A 1 102 ? 11.453 -28.969 1.422 1 96 102 LEU A N 1
ATOM 777 C CA . LEU A 1 102 ? 11.148 -30.375 1.663 1 96 102 LEU A CA 1
ATOM 778 C C . LEU A 1 102 ? 9.656 -30.641 1.502 1 96 102 LEU A C 1
ATOM 780 O O . LEU A 1 102 ? 8.828 -29.859 1.956 1 96 102 LEU A O 1
ATOM 784 N N . VAL A 1 103 ? 9.367 -31.719 0.89 1 96.12 103 VAL A N 1
ATOM 785 C CA . VAL A 1 103 ? 7.984 -32.125 0.694 1 96.12 103 VAL A CA 1
ATOM 786 C C . VAL A 1 103 ? 7.691 -33.375 1.558 1 96.12 103 VAL A C 1
ATOM 788 O O . VAL A 1 103 ? 8.312 -34.406 1.39 1 96.12 103 VAL A O 1
ATOM 791 N N . PRO A 1 104 ? 6.723 -33.219 2.441 1 95.12 104 PRO A N 1
ATOM 792 C CA . PRO A 1 104 ? 6.355 -34.406 3.234 1 95.12 104 PRO A CA 1
ATOM 793 C C . PRO A 1 104 ? 5.969 -35.594 2.369 1 95.12 104 PRO A C 1
ATOM 795 O O . PRO A 1 104 ? 5.414 -35.406 1.28 1 95.12 104 PRO A O 1
ATOM 798 N N . GLN A 1 105 ? 6.137 -36.75 2.918 1 94.88 105 GLN A N 1
ATOM 799 C CA . GLN A 1 105 ? 5.918 -37.969 2.182 1 94.88 105 GLN A CA 1
ATOM 800 C C . GLN A 1 105 ? 4.457 -38.125 1.763 1 94.88 105 GLN A C 1
ATOM 802 O O . GLN A 1 105 ? 4.164 -38.688 0.701 1 94.88 105 GLN A O 1
ATOM 807 N N . HIS A 1 106 ? 3.611 -37.594 2.545 1 95.06 106 HIS A N 1
ATOM 808 C CA . HIS A 1 106 ? 2.188 -37.812 2.295 1 95.06 106 HIS A CA 1
ATOM 809 C C . HIS A 1 106 ? 1.658 -36.812 1.272 1 95.06 106 HIS A C 1
ATOM 811 O O . HIS A 1 106 ? 0.512 -36.906 0.83 1 95.06 106 HIS A O 1
ATOM 817 N N . ILE A 1 107 ? 2.426 -35.844 0.829 1 96.38 107 ILE A N 1
ATOM 818 C CA . ILE A 1 107 ? 2.021 -34.875 -0.191 1 96.38 107 ILE A CA 1
ATOM 819 C C . ILE A 1 107 ? 2.523 -35.344 -1.559 1 96.38 107 ILE A C 1
ATOM 821 O O . ILE A 1 107 ? 3.732 -35.438 -1.78 1 96.38 107 ILE A O 1
ATOM 825 N N . PRO A 1 108 ? 1.639 -35.594 -2.473 1 97.12 108 PRO A N 1
ATOM 826 C CA . PRO A 1 108 ? 2.082 -35.938 -3.822 1 97.12 108 PRO A CA 1
ATOM 827 C C . PRO A 1 108 ? 2.857 -34.812 -4.504 1 97.12 108 PRO A C 1
ATOM 829 O O . PRO A 1 108 ? 2.543 -33.656 -4.312 1 97.12 108 PRO A O 1
ATOM 832 N N . LEU A 1 109 ? 3.777 -35.219 -5.32 1 97.31 109 LEU A N 1
ATOM 833 C CA . LEU A 1 109 ? 4.637 -34.219 -5.973 1 97.31 109 LEU A CA 1
ATOM 834 C C . LEU A 1 109 ? 3.842 -33.375 -6.961 1 97.31 109 LEU A C 1
ATOM 836 O O . LEU A 1 109 ? 4.145 -32.188 -7.152 1 97.31 109 LEU A O 1
ATOM 840 N N . ASN A 1 110 ? 2.836 -33.969 -7.648 1 96.69 110 ASN A N 1
ATOM 841 C CA . ASN A 1 110 ? 1.998 -33.156 -8.531 1 96.69 110 ASN A CA 1
ATOM 842 C C . ASN A 1 110 ? 1.164 -32.156 -7.746 1 96.69 110 ASN A C 1
ATOM 844 O O . ASN A 1 110 ? 0.938 -31.031 -8.211 1 96.69 110 ASN A O 1
ATOM 848 N N . ALA A 1 111 ? 0.804 -32.531 -6.504 1 96.25 111 ALA A N 1
ATOM 849 C CA . ALA A 1 111 ? 0.009 -31.641 -5.664 1 96.25 111 ALA A CA 1
ATOM 850 C C . ALA A 1 111 ? 0.829 -30.438 -5.211 1 96.25 111 ALA A C 1
ATOM 852 O O . ALA A 1 111 ? 0.362 -29.297 -5.289 1 96.25 111 ALA A O 1
ATOM 853 N N . ILE A 1 112 ? 2.059 -30.672 -4.75 1 97.06 112 ILE A N 1
ATOM 854 C CA . ILE A 1 112 ? 2.877 -29.578 -4.258 1 97.06 112 ILE A CA 1
ATOM 855 C C . ILE A 1 112 ? 3.238 -28.641 -5.414 1 97.06 112 ILE A C 1
ATOM 857 O O . ILE A 1 112 ? 3.344 -27.422 -5.23 1 97.06 112 ILE A O 1
ATOM 861 N N . THR A 1 113 ? 3.422 -29.188 -6.605 1 97 113 THR A N 1
ATOM 862 C CA . THR A 1 113 ? 3.727 -28.344 -7.762 1 97 113 THR A CA 1
ATOM 863 C C . THR A 1 113 ? 2.514 -27.516 -8.164 1 97 113 THR A C 1
ATOM 865 O O . THR A 1 113 ? 2.658 -26.391 -8.656 1 97 113 THR A O 1
ATOM 868 N N . SER A 1 114 ? 1.337 -28.078 -7.961 1 95.06 114 SER A N 1
ATOM 869 C CA . SER A 1 114 ? 0.102 -27.359 -8.227 1 95.06 114 SER A CA 1
ATOM 870 C C . SER A 1 114 ? -0.11 -26.234 -7.199 1 95.06 114 SER A C 1
ATOM 872 O O . SER A 1 114 ? -0.625 -25.172 -7.535 1 95.06 114 SER A O 1
ATOM 874 N N . LEU A 1 115 ? 0.252 -26.484 -5.938 1 94.31 115 LEU A N 1
ATOM 875 C CA . LEU A 1 115 ? 0.157 -25.484 -4.887 1 94.31 115 LEU A CA 1
ATOM 876 C C . LEU A 1 115 ? 1.215 -24.406 -5.074 1 94.31 115 LEU A C 1
ATOM 878 O O . LEU A 1 115 ? 0.937 -23.219 -4.887 1 94.31 115 LEU A O 1
ATOM 882 N N . GLY A 1 116 ? 2.4 -24.812 -5.531 1 93.94 116 GLY A N 1
ATOM 883 C CA . GLY A 1 116 ? 3.674 -24.109 -5.652 1 93.94 116 GLY A CA 1
ATOM 884 C C . GLY A 1 116 ? 3.523 -22.609 -5.82 1 93.94 116 GLY A C 1
ATOM 885 O O . GLY A 1 116 ? 2.891 -21.953 -4.996 1 93.94 116 GLY A O 1
ATOM 886 N N . ILE A 1 117 ? 3.98 -22.062 -6.855 1 96.56 117 ILE A N 1
ATOM 887 C CA . ILE A 1 117 ? 4.113 -20.641 -7.133 1 96.56 117 ILE A CA 1
ATOM 888 C C . ILE A 1 117 ? 2.752 -19.969 -7.023 1 96.56 117 ILE A C 1
ATOM 890 O O . ILE A 1 117 ? 2.625 -18.906 -6.414 1 96.56 117 ILE A O 1
ATOM 894 N N . ASN A 1 118 ? 1.731 -20.578 -7.461 1 97.31 118 ASN A N 1
ATOM 895 C CA . ASN A 1 118 ? 0.417 -19.953 -7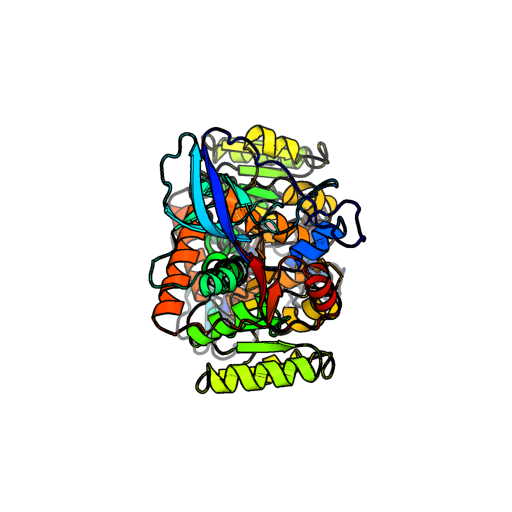.516 1 97.31 118 ASN A CA 1
ATOM 896 C C . ASN A 1 118 ? -0.134 -19.688 -6.117 1 97.31 118 ASN A C 1
ATOM 898 O O . ASN A 1 118 ? -0.422 -18.531 -5.766 1 97.31 118 ASN A O 1
ATOM 902 N N . PHE A 1 119 ? -0.181 -20.719 -5.266 1 97.94 119 PHE A N 1
ATOM 903 C CA . PHE A 1 119 ? -0.77 -20.562 -3.939 1 97.94 119 PHE A CA 1
ATOM 904 C C . PHE A 1 119 ? 0.171 -19.797 -3.016 1 97.94 119 PHE A C 1
ATOM 906 O O . PHE A 1 119 ? -0.278 -19.062 -2.127 1 97.94 119 PHE A O 1
ATOM 913 N N . CYS A 1 120 ? 1.424 -19.984 -3.24 1 97.12 120 CYS A N 1
ATOM 914 C CA . CYS A 1 120 ? 2.367 -19.203 -2.455 1 97.12 120 CYS A CA 1
ATOM 915 C C . CYS A 1 120 ? 2.205 -17.703 -2.74 1 97.12 120 CYS A C 1
ATOM 917 O O . CYS A 1 120 ? 2.191 -16.891 -1.817 1 97.12 120 CYS A O 1
ATOM 919 N N . THR A 1 121 ? 2.078 -17.391 -3.984 1 97.5 121 THR A N 1
ATOM 920 C CA . THR A 1 121 ? 1.856 -16 -4.375 1 97.5 121 THR A CA 1
ATOM 921 C C . THR A 1 121 ? 0.557 -15.469 -3.775 1 97.5 121 THR A C 1
ATOM 923 O O . THR A 1 121 ? 0.518 -14.359 -3.248 1 97.5 121 THR A O 1
ATOM 926 N N . ALA A 1 122 ? -0.459 -16.234 -3.852 1 98.31 122 ALA A N 1
ATOM 927 C CA . ALA A 1 122 ? -1.742 -15.859 -3.268 1 98.31 122 ALA A CA 1
ATOM 928 C C . ALA A 1 122 ? -1.614 -15.633 -1.764 1 98.31 122 ALA A C 1
ATOM 930 O O . ALA A 1 122 ? -2.137 -14.656 -1.229 1 98.31 122 ALA A O 1
ATOM 931 N N . SER A 1 123 ? -0.904 -16.547 -1.077 1 98.12 123 SER A N 1
ATOM 932 C CA . SER A 1 123 ? -0.715 -16.438 0.366 1 98.12 123 SER A CA 1
ATOM 933 C C . SER A 1 123 ? 0.097 -15.203 0.729 1 98.12 123 SER A C 1
ATOM 935 O O . SER A 1 123 ? -0.262 -14.469 1.651 1 98.12 123 SER A O 1
ATOM 937 N N . LEU A 1 124 ? 1.135 -15 0.001 1 96.75 124 LEU A N 1
ATOM 938 C CA . LEU A 1 124 ? 1.938 -13.805 0.239 1 96.75 124 LEU A CA 1
ATOM 939 C C . LEU A 1 124 ? 1.102 -12.539 0.058 1 96.75 124 LEU A C 1
ATOM 941 O O . LEU A 1 124 ? 1.199 -11.609 0.856 1 96.75 124 LEU A O 1
ATOM 945 N N . GLY A 1 125 ? 0.293 -12.523 -0.948 1 97.38 125 GLY A N 1
ATOM 946 C CA . GLY A 1 125 ? -0.513 -11.352 -1.252 1 97.38 125 GLY A CA 1
ATOM 947 C C . GLY A 1 125 ? -1.643 -11.133 -0.263 1 97.38 125 GLY A C 1
ATOM 948 O O . GLY A 1 125 ? -1.795 -10.031 0.278 1 97.38 125 GLY A O 1
ATOM 949 N N . LEU A 1 126 ? -2.406 -12.164 0.06 1 98.12 126 LEU A N 1
ATOM 950 C CA . LEU A 1 126 ? -3.646 -12.023 0.815 1 98.12 126 LEU A CA 1
ATOM 951 C C . LEU A 1 126 ? -3.381 -12.094 2.314 1 98.12 126 LEU A C 1
ATOM 953 O O . LEU A 1 126 ? -3.984 -11.352 3.092 1 98.12 126 LEU A O 1
ATOM 957 N N . GLU A 1 127 ? -2.469 -12.961 2.703 1 96.94 127 GLU A N 1
ATOM 958 C CA . GLU A 1 127 ? -2.312 -13.227 4.129 1 96.94 127 GLU A CA 1
ATOM 959 C C . GLU A 1 127 ? -1.14 -12.445 4.711 1 96.94 127 GLU A C 1
ATOM 961 O O . GLU A 1 127 ? -1.234 -11.906 5.816 1 96.94 127 GLU A O 1
ATOM 966 N N . VAL A 1 128 ? -0.072 -12.383 3.977 1 94.62 128 VAL A N 1
ATOM 967 C CA . VAL A 1 128 ? 1.128 -11.766 4.527 1 94.62 128 VAL A CA 1
ATOM 968 C C . VAL A 1 128 ? 1.089 -10.258 4.281 1 94.62 128 VAL A C 1
ATOM 970 O O . VAL A 1 128 ? 1.166 -9.469 5.223 1 94.62 128 VAL A O 1
ATOM 973 N N . ALA A 1 129 ? 0.882 -9.867 3.059 1 93.69 129 ALA A N 1
ATOM 974 C CA . ALA A 1 129 ? 0.958 -8.445 2.721 1 93.69 129 ALA A CA 1
ATOM 975 C C . ALA A 1 129 ? -0.338 -7.727 3.082 1 93.69 129 ALA A C 1
ATOM 977 O O . ALA A 1 129 ? -0.321 -6.738 3.816 1 93.69 129 ALA A O 1
ATOM 978 N N . ALA A 1 130 ? -1.457 -8.234 2.6 1 95.62 130 ALA A N 1
ATOM 979 C CA . ALA A 1 130 ? -2.74 -7.566 2.811 1 95.62 130 ALA A CA 1
ATOM 980 C C . ALA A 1 130 ? -3.283 -7.852 4.207 1 95.62 130 ALA A C 1
ATOM 982 O O . ALA A 1 130 ? -4.164 -7.137 4.695 1 95.62 130 ALA A O 1
ATOM 983 N N . LYS A 1 131 ? -2.826 -8.961 4.809 1 94.56 131 LYS A N 1
ATOM 984 C CA . LYS A 1 131 ? -3.287 -9.367 6.133 1 94.56 131 LYS A CA 1
ATOM 985 C C . LYS A 1 131 ? -4.809 -9.469 6.18 1 94.56 131 LYS A C 1
ATOM 987 O O . LYS A 1 131 ? -5.445 -8.906 7.074 1 94.56 131 LYS A O 1
ATOM 992 N N . MET A 1 132 ? -5.344 -10.117 5.199 1 95.56 132 MET A N 1
ATOM 993 C CA . MET A 1 132 ? -6.789 -10.305 5.117 1 95.56 132 MET A CA 1
ATOM 994 C C . MET A 1 132 ? -7.344 -10.844 6.438 1 95.56 132 MET A C 1
ATOM 996 O O . MET A 1 132 ? -6.727 -11.703 7.07 1 95.56 132 MET A O 1
ATOM 1000 N N . SER A 1 133 ? -8.453 -10.305 6.883 1 95.06 133 SER A N 1
ATOM 1001 C CA . SER A 1 133 ? -9.031 -10.633 8.18 1 95.06 133 SER A CA 1
ATOM 1002 C C . SER A 1 133 ? -10.484 -11.094 8.047 1 95.06 133 SER A C 1
ATOM 1004 O O . SER A 1 133 ? -11.109 -10.875 7.004 1 95.06 133 SER A O 1
ATOM 1006 N N . GLU A 1 134 ? -10.906 -11.656 9.102 1 94.62 134 GLU A N 1
ATOM 1007 C CA . GLU A 1 134 ? -12.219 -12.297 9.109 1 94.62 134 GLU A CA 1
ATOM 1008 C C . GLU A 1 134 ? -13.305 -11.336 8.641 1 94.62 134 GLU A C 1
ATOM 1010 O O . GLU A 1 134 ? -13.344 -10.172 9.055 1 94.62 134 GLU A O 1
ATOM 1015 N N . GLY A 1 135 ? -14.133 -11.828 7.734 1 93.75 135 GLY A N 1
ATOM 1016 C CA . GLY A 1 135 ? -15.32 -11.102 7.316 1 93.75 135 GLY A CA 1
ATOM 1017 C C . GLY A 1 135 ? -15.055 -10.148 6.164 1 93.75 135 GLY A C 1
ATOM 1018 O O . GLY A 1 135 ? -15.992 -9.625 5.555 1 93.75 135 GLY A O 1
ATOM 1019 N N . GLU A 1 136 ? -13.844 -9.898 5.801 1 97.19 136 GLU A N 1
ATOM 1020 C CA . GLU A 1 136 ? -13.516 -8.977 4.719 1 97.19 136 GLU A CA 1
ATOM 1021 C C . GLU A 1 136 ? -13.898 -9.562 3.361 1 97.19 136 GLU A C 1
ATOM 1023 O O . GLU A 1 136 ? -13.773 -10.766 3.141 1 97.19 136 GLU A O 1
ATOM 1028 N N . VAL A 1 137 ? -14.344 -8.711 2.486 1 98.19 137 VAL A N 1
ATOM 1029 C CA . VAL A 1 137 ? -14.711 -9.102 1.131 1 98.19 137 VAL A CA 1
ATOM 1030 C C . VAL A 1 137 ? -13.484 -9.078 0.229 1 98.19 137 VAL A C 1
ATOM 1032 O O . VAL A 1 137 ? -12.805 -8.055 0.125 1 98.19 137 VAL A O 1
ATOM 1035 N N . VAL A 1 138 ? -13.227 -10.203 -0.443 1 98.69 138 VAL A N 1
ATOM 1036 C CA . VAL A 1 138 ? -12.055 -10.328 -1.306 1 98.69 138 VAL A CA 1
ATOM 1037 C C . VAL A 1 138 ? -12.492 -10.367 -2.768 1 98.69 138 VAL A C 1
ATOM 1039 O O . VAL A 1 138 ? -13.336 -11.188 -3.146 1 98.69 138 VAL A O 1
ATOM 1042 N N . THR A 1 139 ? -11.977 -9.477 -3.586 1 98.75 139 THR A N 1
ATOM 1043 C CA . THR A 1 139 ? -12.195 -9.523 -5.027 1 98.75 139 THR A CA 1
ATOM 1044 C C . THR A 1 139 ? -10.953 -10.039 -5.746 1 98.75 139 THR A C 1
ATOM 1046 O O . THR A 1 139 ? -9.852 -9.539 -5.523 1 98.75 139 THR A O 1
ATOM 1049 N N . VAL A 1 140 ? -11.141 -11.008 -6.609 1 98.81 140 VAL A N 1
ATOM 1050 C CA . VAL A 1 140 ? -10.039 -11.625 -7.34 1 98.81 140 VAL A CA 1
ATOM 1051 C C . VAL A 1 140 ? -10.273 -11.484 -8.844 1 98.81 140 VAL A C 1
ATOM 1053 O O . VAL A 1 140 ? -11.328 -11.867 -9.352 1 98.81 140 VAL A O 1
ATOM 1056 N N . THR A 1 141 ? -9.305 -10.898 -9.531 1 98.19 141 THR A N 1
ATOM 1057 C CA . THR A 1 141 ? -9.375 -10.898 -10.992 1 98.19 141 THR A CA 1
ATOM 1058 C C . THR A 1 141 ? -8.633 -12.094 -11.57 1 98.19 141 THR A C 1
ATOM 1060 O O . THR A 1 141 ? -7.793 -12.703 -10.898 1 98.19 141 THR A O 1
ATOM 1063 N N . GLY A 1 142 ? -8.992 -12.461 -12.867 1 96.5 142 GLY A N 1
ATOM 1064 C CA . GLY A 1 142 ? -8.414 -13.672 -13.414 1 96.5 142 GLY A CA 1
ATOM 1065 C C . GLY A 1 142 ? -8.688 -14.898 -12.578 1 96.5 142 GLY A C 1
ATOM 1066 O O . GLY A 1 142 ? -7.824 -15.766 -12.422 1 96.5 142 GLY A O 1
ATOM 1067 N N . ALA A 1 143 ? -9.883 -15.039 -12.094 1 97.94 143 ALA A N 1
ATOM 1068 C CA . ALA A 1 143 ? -10.211 -15.977 -11.023 1 97.94 143 ALA A CA 1
ATOM 1069 C C . ALA A 1 143 ? -10.18 -17.422 -11.531 1 97.94 143 ALA A C 1
ATOM 1071 O O . ALA A 1 143 ? -10.172 -18.359 -10.742 1 97.94 143 ALA A O 1
ATOM 1072 N N . ALA A 1 144 ? -10.156 -17.609 -12.812 1 95.81 144 ALA A N 1
ATOM 1073 C CA . ALA A 1 144 ? -10.133 -18.969 -13.359 1 95.81 144 ALA A CA 1
ATOM 1074 C C . ALA A 1 144 ? -8.711 -19.375 -13.727 1 95.81 144 ALA A C 1
ATOM 1076 O O . ALA A 1 144 ? -8.461 -20.547 -14.062 1 95.81 144 ALA A O 1
ATOM 1077 N N . GLY A 1 145 ? -7.781 -18.438 -13.688 1 94.31 145 GLY A N 1
ATOM 1078 C CA . GLY A 1 145 ? -6.395 -18.734 -14.023 1 94.31 145 GLY A CA 1
ATOM 1079 C C . GLY A 1 145 ? -5.629 -19.359 -12.875 1 94.31 145 GLY A C 1
ATOM 1080 O O . GLY A 1 145 ? -6.199 -19.641 -11.82 1 94.31 145 GLY A O 1
ATOM 1081 N N . GLY A 1 146 ? -4.352 -19.609 -13.062 1 94.38 146 GLY A N 1
ATOM 1082 C CA . GLY A 1 146 ? -3.535 -20.281 -12.055 1 94.38 146 GLY A CA 1
ATOM 1083 C C . GLY A 1 146 ? -3.49 -19.531 -10.734 1 94.38 146 GLY A C 1
ATOM 1084 O O . GLY A 1 146 ? -4.039 -20 -9.734 1 94.38 146 GLY A O 1
ATOM 1085 N N . THR A 1 147 ? -2.982 -18.328 -10.766 1 96.62 147 THR A N 1
ATOM 1086 C CA . THR A 1 147 ? -2.799 -17.562 -9.539 1 96.62 147 THR A CA 1
ATOM 1087 C C . THR A 1 147 ? -4.133 -17.016 -9.047 1 96.62 147 THR A C 1
ATOM 1089 O O . THR A 1 147 ? -4.391 -16.984 -7.844 1 96.62 147 THR A O 1
ATOM 1092 N N . GLY A 1 148 ? -4.988 -16.609 -9.93 1 97.62 148 GLY A N 1
ATOM 1093 C CA . GLY A 1 148 ? -6.305 -16.141 -9.539 1 97.62 148 GLY A CA 1
ATOM 1094 C C . GLY A 1 148 ? -7.145 -17.203 -8.852 1 97.62 148 GLY A C 1
ATOM 1095 O O . GLY A 1 148 ? -7.781 -16.938 -7.836 1 97.62 148 GLY A O 1
ATOM 1096 N N . LEU A 1 149 ? -7.121 -18.344 -9.43 1 97.75 149 LEU A N 1
ATOM 1097 C CA . LEU A 1 149 ? -7.859 -19.453 -8.828 1 97.75 149 LEU A CA 1
ATOM 1098 C C . LEU A 1 149 ? -7.297 -19.797 -7.449 1 97.75 149 LEU A C 1
ATOM 1100 O O . LEU A 1 149 ? -8.055 -20.062 -6.516 1 97.75 149 LEU A O 1
ATOM 1104 N N . ALA A 1 150 ? -5.996 -19.766 -7.355 1 97.88 150 ALA A N 1
ATOM 1105 C CA . ALA A 1 150 ? -5.355 -20 -6.062 1 97.88 150 ALA A CA 1
ATOM 1106 C C . ALA A 1 150 ? -5.836 -18.984 -5.023 1 97.88 150 ALA A C 1
ATOM 1108 O O . ALA A 1 150 ? -6.164 -19.359 -3.895 1 97.88 150 ALA A O 1
ATOM 1109 N N . ALA A 1 151 ? -5.922 -17.75 -5.398 1 98.56 151 ALA A N 1
ATOM 1110 C CA . ALA A 1 151 ? -6.383 -16.688 -4.5 1 98.56 151 ALA A CA 1
ATOM 1111 C C . ALA A 1 151 ? -7.848 -16.891 -4.121 1 98.56 151 ALA A C 1
ATOM 1113 O O . ALA A 1 151 ? -8.227 -16.703 -2.965 1 98.56 151 ALA A O 1
ATOM 1114 N N . THR A 1 152 ? -8.648 -17.266 -5.082 1 98.56 152 THR A N 1
ATOM 1115 C CA . THR A 1 152 ? -10.055 -17.531 -4.84 1 98.56 152 THR A CA 1
ATOM 1116 C C . THR A 1 152 ? -10.219 -18.656 -3.811 1 98.56 152 THR A C 1
ATOM 1118 O O . THR A 1 152 ? -10.945 -18.484 -2.826 1 98.56 152 THR A O 1
ATOM 1121 N N . GLU A 1 153 ? -9.508 -19.719 -4.023 1 97.69 153 GLU A N 1
ATOM 1122 C CA . GLU A 1 153 ? -9.617 -20.859 -3.119 1 97.69 153 GLU A CA 1
ATOM 1123 C C . GLU A 1 153 ? -9.125 -20.5 -1.72 1 97.69 153 GLU A C 1
ATOM 1125 O O . GLU A 1 153 ? -9.742 -20.891 -0.723 1 97.69 153 GLU A O 1
ATOM 1130 N N . LEU A 1 154 ? -8.031 -19.828 -1.69 1 97.81 154 LEU A N 1
ATOM 1131 C CA . LEU A 1 154 ? -7.508 -19.422 -0.389 1 97.81 154 LEU A CA 1
ATOM 1132 C C . LEU A 1 154 ? -8.5 -18.547 0.351 1 97.81 154 LEU A C 1
ATOM 1134 O O . LEU A 1 154 ? -8.734 -18.719 1.548 1 97.81 154 LEU A O 1
ATOM 1138 N N . SER A 1 155 ? -9.102 -17.578 -0.321 1 98.44 155 SER A N 1
ATOM 1139 C CA . SER A 1 155 ? -10.102 -16.703 0.266 1 98.44 155 SER A CA 1
ATOM 1140 C C . SER A 1 155 ? -11.281 -17.484 0.812 1 98.44 155 SER A C 1
ATOM 1142 O O . SER A 1 155 ? -11.688 -17.297 1.962 1 98.44 155 SER A O 1
ATOM 1144 N N . LEU A 1 156 ? -11.781 -18.391 0.028 1 97.94 156 LEU A N 1
ATOM 1145 C CA . LEU A 1 156 ? -12.953 -19.188 0.403 1 97.94 156 LEU A CA 1
ATOM 1146 C C . LEU A 1 156 ? -12.625 -20.156 1.531 1 97.94 156 LEU A C 1
ATOM 1148 O O . LEU A 1 156 ? -13.453 -20.391 2.412 1 97.94 156 LEU A O 1
ATOM 1152 N N . SER A 1 157 ? -11.398 -20.688 1.511 1 96.44 157 SER A N 1
ATOM 1153 C CA . SER A 1 157 ? -10.984 -21.594 2.568 1 96.44 157 SER A CA 1
ATOM 1154 C C . SER A 1 157 ? -10.953 -20.891 3.924 1 96.44 157 SER A C 1
ATOM 1156 O O . SER A 1 157 ? -11.047 -21.547 4.965 1 96.44 157 SER A O 1
ATOM 1158 N N . ARG A 1 158 ? -10.836 -19.609 3.934 1 96.31 158 ARG A N 1
ATOM 1159 C CA . ARG A 1 158 ? -10.844 -18.812 5.152 1 96.31 158 ARG A CA 1
ATOM 1160 C C . ARG A 1 158 ? -12.219 -18.203 5.391 1 96.31 158 ARG A C 1
ATOM 1162 O O . ARG A 1 158 ? -12.383 -17.344 6.262 1 96.31 158 ARG A O 1
ATOM 1169 N N . HIS A 1 159 ? -13.164 -18.516 4.578 1 97.69 159 HIS A N 1
ATOM 1170 C CA . HIS A 1 159 ? -14.57 -18.188 4.742 1 97.69 159 HIS A CA 1
ATOM 1171 C C . HIS A 1 159 ? -14.828 -16.703 4.457 1 97.69 159 HIS A C 1
ATOM 1173 O O . HIS A 1 159 ? -15.688 -16.094 5.078 1 97.69 159 HIS A O 1
ATOM 1179 N N . HIS A 1 160 ? -14.07 -16.141 3.604 1 98.38 160 HIS A N 1
ATOM 1180 C CA . HIS A 1 160 ? -14.312 -14.766 3.182 1 98.38 160 HIS A CA 1
ATOM 1181 C C . HIS A 1 160 ? -15.328 -14.703 2.049 1 98.38 160 HIS A C 1
ATOM 1183 O O . HIS A 1 160 ? -15.273 -15.508 1.116 1 98.38 160 HIS A O 1
ATOM 1189 N N . PRO A 1 161 ? -16.281 -13.719 2.123 1 98.62 161 PRO A N 1
ATOM 1190 C CA . PRO A 1 161 ? -17.016 -13.438 0.886 1 98.62 161 PRO A CA 1
ATOM 1191 C C . PRO A 1 161 ? -16.094 -13.078 -0.278 1 98.62 161 PRO A C 1
ATOM 1193 O O . PRO A 1 161 ? -15.164 -12.281 -0.117 1 98.62 161 PRO A O 1
ATOM 1196 N N . THR A 1 162 ? -16.344 -13.734 -1.453 1 98.81 162 THR A N 1
ATOM 1197 C CA . THR A 1 162 ? -15.367 -13.617 -2.525 1 98.81 162 THR A CA 1
ATOM 1198 C C . THR A 1 162 ? -16.047 -13.242 -3.84 1 98.81 162 THR A C 1
ATOM 1200 O O . THR A 1 162 ? -17.031 -13.867 -4.234 1 98.81 162 THR A O 1
ATOM 1203 N N . VAL A 1 163 ? -15.578 -12.164 -4.449 1 98.81 163 VAL A N 1
ATOM 1204 C CA . VAL A 1 163 ? -15.969 -11.781 -5.801 1 98.81 163 VAL A CA 1
ATOM 1205 C C . VAL A 1 163 ? -14.953 -12.32 -6.809 1 98.81 163 VAL A C 1
ATOM 1207 O O . VAL A 1 163 ? -13.773 -11.961 -6.758 1 98.81 163 VAL A O 1
ATOM 1210 N N . CYS A 1 164 ? -15.422 -13.133 -7.707 1 98.75 164 CYS A N 1
ATOM 1211 C CA . CYS A 1 164 ? -14.562 -13.734 -8.727 1 98.75 164 CYS A CA 1
ATOM 1212 C C . CYS A 1 164 ? -14.828 -13.109 -10.094 1 98.75 164 CYS A C 1
ATOM 1214 O O . CYS A 1 164 ? -15.914 -13.273 -10.656 1 98.75 164 CYS A O 1
ATOM 1216 N N . VAL A 1 165 ? -13.828 -12.453 -10.609 1 98.31 165 VAL A N 1
ATOM 1217 C CA . VAL A 1 165 ? -13.969 -11.836 -11.922 1 98.31 165 VAL A CA 1
ATOM 1218 C C . VAL A 1 165 ? -13.289 -12.711 -12.977 1 98.31 165 VAL A C 1
ATOM 1220 O O . VAL A 1 165 ? -12.109 -13.031 -12.859 1 98.31 165 VAL A O 1
ATOM 1223 N N . VAL A 1 166 ? -14.016 -13.133 -13.953 1 97.19 166 VAL A N 1
ATOM 1224 C CA . VAL A 1 166 ? -13.523 -13.961 -15.047 1 97.19 166 VAL A CA 1
ATOM 1225 C C . VAL A 1 166 ? -13.789 -13.266 -16.375 1 97.19 166 VAL A C 1
ATOM 1227 O O . VAL A 1 166 ? -14.305 -12.141 -16.406 1 97.19 166 VAL A O 1
ATOM 1230 N N . ARG A 1 167 ? -13.328 -13.938 -17.422 1 94.12 167 ARG A N 1
ATOM 1231 C CA . ARG A 1 167 ? -13.555 -13.406 -18.766 1 94.12 167 ARG A CA 1
ATOM 1232 C C . ARG A 1 167 ? -14.125 -14.477 -19.688 1 94.12 167 ARG A C 1
ATOM 1234 O O . ARG A 1 167 ? -13.43 -15.422 -20.062 1 94.12 167 ARG A O 1
ATOM 1241 N N . GLY A 1 168 ? -15.328 -14.312 -20.016 1 94.19 168 GLY A N 1
ATOM 1242 C CA . GLY A 1 168 ? -15.969 -15.211 -20.969 1 94.19 168 GLY A CA 1
ATOM 1243 C C . GLY A 1 168 ? -16.781 -16.312 -20.312 1 94.19 168 GLY A C 1
ATOM 1244 O O . GLY A 1 168 ? -16.484 -16.719 -19.188 1 94.19 168 GLY A O 1
ATOM 1245 N N . GLN A 1 169 ? -17.641 -16.875 -21.078 1 95.12 169 GLN A N 1
ATOM 1246 C CA . GLN A 1 169 ? -18.594 -17.859 -20.578 1 95.12 169 GLN A CA 1
ATOM 1247 C C . GLN A 1 169 ? -17.906 -19.156 -20.188 1 95.12 169 GLN A C 1
ATOM 1249 O O . GLN A 1 169 ? -18.312 -19.828 -19.234 1 95.12 169 GLN A O 1
ATOM 1254 N N . GLN A 1 170 ? -16.938 -19.531 -20.891 1 95.06 170 GLN A N 1
ATOM 1255 C CA . GLN A 1 170 ? -16.25 -20.781 -20.625 1 95.06 170 GLN A CA 1
ATOM 1256 C C . GLN A 1 170 ? -15.578 -20.75 -19.25 1 95.06 170 GLN A C 1
ATOM 1258 O O . GLN A 1 170 ? -15.719 -21.688 -18.469 1 95.06 170 GLN A O 1
ATOM 1263 N N . GLN A 1 171 ? -14.93 -19.609 -18.969 1 95.19 171 GLN A N 1
ATOM 1264 C CA . GLN A 1 171 ? -14.289 -19.469 -17.672 1 95.19 171 GLN A CA 1
ATOM 1265 C C . GLN A 1 171 ? -15.32 -19.422 -16.547 1 95.19 171 GLN A C 1
ATOM 1267 O O . GLN A 1 171 ? -15.125 -20 -15.484 1 95.19 171 GLN A O 1
ATOM 1272 N N . LYS A 1 172 ? -16.391 -18.766 -16.812 1 97.06 172 LYS A N 1
ATOM 1273 C CA . LYS A 1 172 ? -17.438 -18.641 -15.82 1 97.06 172 LYS A CA 1
ATOM 1274 C C . LYS A 1 172 ? -18.047 -19.984 -15.461 1 97.06 172 LYS A C 1
ATOM 1276 O O . LYS A 1 172 ? -18.188 -20.312 -14.281 1 97.06 172 LYS A O 1
ATOM 1281 N N . GLU A 1 173 ? -18.328 -20.734 -16.484 1 97.06 173 GLU A N 1
ATOM 1282 C CA . GLU A 1 173 ? -18.922 -22.062 -16.266 1 97.06 173 GLU A CA 1
ATOM 1283 C C . GLU A 1 173 ? -17.938 -22.984 -15.539 1 97.06 173 GLU A C 1
ATOM 1285 O O . GLU A 1 173 ? -18.312 -23.688 -14.594 1 97.06 173 GLU A O 1
ATOM 1290 N N . PHE A 1 174 ? -16.781 -22.922 -15.969 1 95.69 174 PHE A N 1
ATOM 1291 C CA . PHE A 1 174 ? -15.758 -23.734 -15.32 1 95.69 174 PHE A CA 1
ATOM 1292 C C . PHE A 1 174 ? -15.672 -23.406 -13.836 1 95.69 174 PHE A C 1
ATOM 1294 O O . PHE A 1 174 ? -15.742 -24.297 -12.992 1 95.69 174 PHE A O 1
ATOM 1301 N N . LEU A 1 175 ? -15.516 -22.125 -13.539 1 97.75 175 LEU A N 1
ATOM 1302 C CA . LEU A 1 175 ? -15.305 -21.703 -12.156 1 97.75 175 LEU A CA 1
ATOM 1303 C C . LEU A 1 175 ? -16.531 -22.016 -11.305 1 97.75 175 LEU A C 1
ATOM 1305 O O . LEU A 1 175 ? -16.406 -22.469 -10.164 1 97.75 175 LEU A O 1
ATOM 1309 N N . ASN A 1 176 ? -17.688 -21.812 -11.875 1 97.75 176 ASN A N 1
ATOM 1310 C CA . ASN A 1 176 ? -18.938 -22.109 -11.156 1 97.75 176 ASN A CA 1
ATOM 1311 C C . ASN A 1 176 ? -19 -23.578 -10.75 1 97.75 176 ASN A C 1
ATOM 1313 O O . ASN A 1 176 ? -19.344 -23.891 -9.609 1 97.75 176 ASN A O 1
ATOM 1317 N N . ASN A 1 177 ? -18.734 -24.438 -11.672 1 97.56 177 ASN A N 1
ATOM 1318 C CA . ASN A 1 177 ? -18.781 -25.859 -11.391 1 97.56 177 ASN A CA 1
ATOM 1319 C C . ASN A 1 177 ? -17.75 -26.266 -10.336 1 97.56 177 ASN A C 1
ATOM 1321 O O . ASN A 1 177 ? -18.062 -27.016 -9.414 1 97.56 177 ASN A O 1
ATOM 1325 N N . LEU A 1 178 ? -16.594 -25.719 -10.5 1 96.75 178 LEU A N 1
ATOM 1326 C CA . LEU A 1 178 ? -15.516 -26.047 -9.57 1 96.75 178 LEU A CA 1
ATOM 1327 C C . LEU A 1 178 ? -15.859 -25.609 -8.156 1 96.75 178 LEU A C 1
ATOM 1329 O O . LEU A 1 178 ? -15.719 -26.375 -7.203 1 96.75 178 LEU A O 1
ATOM 1333 N N . LEU A 1 179 ? -16.344 -24.391 -7.992 1 97.56 179 LEU A N 1
ATOM 1334 C CA . LEU A 1 179 ? -16.578 -23.844 -6.664 1 97.56 179 LEU A CA 1
ATOM 1335 C C . LEU A 1 179 ? -17.812 -24.469 -6.027 1 97.56 179 LEU A C 1
ATOM 1337 O O . LEU A 1 179 ? -17.859 -24.641 -4.809 1 97.56 179 LEU A O 1
ATOM 1341 N N . ARG A 1 180 ? -18.797 -24.828 -6.852 1 97.25 180 ARG A N 1
ATOM 1342 C CA . ARG A 1 180 ? -19.969 -25.531 -6.336 1 97.25 180 ARG A CA 1
ATOM 1343 C C . ARG A 1 180 ? -19.578 -26.859 -5.695 1 97.25 180 ARG A C 1
ATOM 1345 O O . ARG A 1 180 ? -20.141 -27.25 -4.676 1 97.25 180 ARG A O 1
ATOM 1352 N N . ASP A 1 181 ? -18.625 -27.438 -6.234 1 96.5 181 ASP A N 1
ATOM 1353 C CA . ASP A 1 181 ? -18.203 -28.75 -5.762 1 96.5 181 ASP A CA 1
ATOM 1354 C C . ASP A 1 181 ? -17.25 -28.609 -4.562 1 96.5 181 ASP A C 1
ATOM 1356 O O . ASP A 1 181 ? -17.422 -29.297 -3.557 1 96.5 181 ASP A O 1
ATOM 1360 N N . SER A 1 182 ? -16.312 -27.734 -4.68 1 95.56 182 SER A N 1
ATOM 1361 C CA . SER A 1 182 ? -15.234 -27.688 -3.703 1 95.56 182 SER A CA 1
ATOM 1362 C C . SER A 1 182 ? -15.602 -26.781 -2.527 1 95.56 182 SER A C 1
ATOM 1364 O O . SER A 1 182 ? -15.094 -26.969 -1.418 1 95.56 182 SER A O 1
ATOM 1366 N N . TYR A 1 183 ? -16.484 -25.797 -2.781 1 96.62 183 TYR A N 1
ATOM 1367 C CA . TYR A 1 183 ? -16.828 -24.812 -1.755 1 96.62 183 TYR A CA 1
ATOM 1368 C C . TYR A 1 183 ? -18.328 -24.531 -1.758 1 96.62 183 TYR A C 1
ATOM 1370 O O . TYR A 1 183 ? -18.734 -23.375 -1.822 1 96.62 183 TYR A O 1
ATOM 1378 N N . PRO A 1 184 ? -19.078 -25.5 -1.501 1 96 184 PRO A N 1
ATOM 1379 C CA . PRO A 1 184 ? -20.531 -25.375 -1.688 1 96 184 PRO A CA 1
ATOM 1380 C C . PRO A 1 184 ? -21.172 -24.438 -0.678 1 96 184 PRO A C 1
ATOM 1382 O O . PRO A 1 184 ? -22.234 -23.875 -0.949 1 96 184 PRO A O 1
ATOM 1385 N N . ASN A 1 185 ? -20.594 -24.188 0.471 1 96.94 185 ASN A N 1
ATOM 1386 C CA . ASN A 1 185 ? -21.25 -23.422 1.521 1 96.94 185 ASN A CA 1
ATOM 1387 C C . ASN A 1 185 ? -20.672 -22.016 1.639 1 96.94 185 ASN A C 1
ATOM 1389 O O . ASN A 1 185 ? -21.062 -21.25 2.518 1 96.94 185 ASN A O 1
ATOM 1393 N N . GLU A 1 186 ? -19.719 -21.75 0.765 1 97.12 186 GLU A N 1
ATOM 1394 C CA . GLU A 1 186 ? -19.047 -20.453 0.884 1 97.12 186 GLU A CA 1
ATOM 1395 C C . GLU A 1 186 ? -19.781 -19.375 0.085 1 97.12 186 GLU A C 1
ATOM 1397 O O . GLU A 1 186 ? -20.547 -19.688 -0.828 1 97.12 186 GLU A O 1
ATOM 1402 N N . ASP A 1 187 ? -19.625 -18.156 0.474 1 98.38 187 ASP A N 1
ATOM 1403 C CA . ASP A 1 187 ? -20.281 -17.016 -0.142 1 98.38 187 ASP A CA 1
ATOM 1404 C C . ASP A 1 187 ? -19.406 -16.406 -1.246 1 98.38 187 ASP A C 1
ATOM 1406 O O . ASP A 1 187 ? -18.359 -15.844 -0.97 1 98.38 187 ASP A O 1
ATOM 1410 N N . TYR A 1 188 ? -19.891 -16.547 -2.455 1 98.56 188 TYR A N 1
ATOM 1411 C CA . TYR A 1 188 ? -19.156 -15.953 -3.572 1 98.56 188 TYR A CA 1
ATOM 1412 C C . TYR A 1 188 ? -20.109 -15.57 -4.703 1 98.56 188 TYR A C 1
ATOM 1414 O O . TYR A 1 188 ? -21.234 -16.062 -4.762 1 98.56 188 TYR A O 1
ATOM 1422 N N . ILE A 1 189 ? -19.609 -14.656 -5.59 1 98.25 189 ILE A N 1
ATOM 1423 C CA . ILE A 1 189 ? -20.25 -14.367 -6.871 1 98.25 189 ILE A CA 1
ATOM 1424 C C . ILE A 1 189 ? -19.219 -14.422 -7.988 1 98.25 189 ILE A C 1
ATOM 1426 O O . ILE A 1 189 ? -18.016 -14.211 -7.75 1 98.25 189 ILE A O 1
ATOM 1430 N N . ILE A 1 190 ? -19.688 -14.766 -9.172 1 98.5 190 ILE A N 1
ATOM 1431 C CA . ILE A 1 190 ? -18.828 -14.797 -10.359 1 98.5 190 ILE A CA 1
ATOM 1432 C C . ILE A 1 190 ? -19.297 -13.75 -11.359 1 98.5 190 ILE A C 1
ATOM 1434 O O . ILE A 1 190 ? -20.469 -13.734 -11.742 1 98.5 190 ILE A O 1
ATOM 1438 N N . ILE A 1 191 ? -18.391 -12.844 -11.703 1 98.06 191 ILE A N 1
ATOM 1439 C CA . ILE A 1 191 ? -18.688 -11.781 -12.656 1 98.06 191 ILE A CA 1
ATOM 1440 C C . ILE A 1 191 ? -17.875 -12 -13.938 1 98.06 191 ILE A C 1
ATOM 1442 O O . ILE A 1 191 ? -16.656 -12.172 -13.891 1 98.06 191 ILE A O 1
ATOM 1446 N N . ASP A 1 192 ? -18.531 -12.023 -15.062 1 97.56 192 ASP A N 1
ATOM 1447 C CA . ASP A 1 192 ? -17.875 -12.047 -16.375 1 97.56 192 ASP A CA 1
ATOM 1448 C C . ASP A 1 192 ? -17.609 -10.641 -16.891 1 97.56 192 ASP A C 1
ATOM 1450 O O . ASP A 1 192 ? -18.547 -9.938 -17.297 1 97.56 192 ASP A O 1
ATOM 1454 N N . SER A 1 193 ? -16.375 -10.273 -16.938 1 94.69 193 SER A N 1
ATOM 1455 C CA . SER A 1 193 ? -16.016 -8.906 -17.297 1 94.69 193 SER A CA 1
ATOM 1456 C C . SER A 1 193 ? -16.25 -8.633 -18.781 1 94.69 193 SER A C 1
ATOM 1458 O O . SER A 1 193 ? -16.234 -7.48 -19.203 1 94.69 193 SER A O 1
ATOM 1460 N N . GLU A 1 194 ? -16.375 -9.664 -19.562 1 91.81 194 GLU A N 1
ATOM 1461 C CA . GLU A 1 194 ? -16.734 -9.484 -20.969 1 91.81 194 GLU A CA 1
ATOM 1462 C C . GLU A 1 194 ? -18.188 -9.086 -21.109 1 91.81 194 GLU A C 1
ATOM 1464 O O . GLU A 1 194 ? -18.547 -8.289 -21.984 1 91.81 194 GLU A O 1
ATOM 1469 N N . ASP A 1 195 ? -18.984 -9.633 -20.328 1 89.94 195 ASP A N 1
ATOM 1470 C CA . ASP A 1 195 ? -20.422 -9.367 -20.359 1 89.94 195 ASP A CA 1
ATOM 1471 C C . ASP A 1 195 ? -20.766 -8.086 -19.609 1 89.94 195 ASP A C 1
ATOM 1473 O O . ASP A 1 195 ? -21.672 -7.355 -20 1 89.94 195 ASP A O 1
ATOM 1477 N N . THR A 1 196 ? -20.062 -7.855 -18.562 1 87.25 196 THR A N 1
ATOM 1478 C CA . THR A 1 196 ? -20.266 -6.68 -17.719 1 87.25 196 THR A CA 1
ATOM 1479 C C . THR A 1 196 ? -18.953 -5.887 -17.594 1 87.25 196 THR A C 1
ATOM 1481 O O . THR A 1 196 ? -18.172 -6.125 -16.672 1 87.25 196 THR A O 1
ATOM 1484 N N . ILE A 1 197 ? -18.906 -4.863 -18.406 1 84.94 197 ILE A N 1
ATOM 1485 C CA . ILE A 1 197 ? -17.656 -4.094 -18.453 1 84.94 197 ILE A CA 1
ATOM 1486 C C . ILE A 1 197 ? -17.516 -3.258 -17.188 1 84.94 197 ILE A C 1
ATOM 1488 O O . ILE A 1 197 ? -16.438 -3.203 -16.594 1 84.94 197 ILE A O 1
ATOM 1492 N N . ASP A 1 198 ? -18.609 -2.668 -16.844 1 92.25 198 ASP A N 1
ATOM 1493 C CA . ASP A 1 198 ? -18.641 -1.933 -15.586 1 92.25 198 ASP A CA 1
ATOM 1494 C C . ASP A 1 198 ? -19.328 -2.752 -14.492 1 92.25 198 ASP A C 1
ATOM 1496 O O . ASP A 1 198 ? -20.547 -2.783 -14.406 1 92.25 198 ASP A O 1
ATOM 1500 N N . PHE A 1 199 ? -18.453 -3.398 -13.656 1 94.56 199 PHE A N 1
ATOM 1501 C CA . PHE A 1 199 ? -19.047 -4.324 -12.695 1 94.56 199 PHE A CA 1
ATOM 1502 C C . PHE A 1 199 ? -18.875 -3.803 -11.273 1 94.56 199 PHE A C 1
ATOM 1504 O O . PHE A 1 199 ? -19.156 -4.52 -10.305 1 94.56 199 PHE A O 1
ATOM 1511 N N . ARG A 1 200 ? -18.438 -2.592 -11.117 1 94.56 200 ARG A N 1
ATOM 1512 C CA . ARG A 1 200 ? -18.234 -2.01 -9.797 1 94.56 200 ARG A CA 1
ATOM 1513 C C . ARG A 1 200 ? -19.531 -2.002 -9 1 94.56 200 ARG A C 1
ATOM 1515 O O . ARG A 1 200 ? -19.531 -2.236 -7.789 1 94.56 200 ARG A O 1
ATOM 1522 N N . ASP A 1 201 ? -20.625 -1.754 -9.648 1 94.31 201 ASP A N 1
ATOM 1523 C CA . ASP A 1 201 ? -21.922 -1.659 -8.977 1 94.31 201 ASP A CA 1
ATOM 1524 C C . ASP A 1 201 ? -22.391 -3.029 -8.492 1 94.31 201 ASP A C 1
ATOM 1526 O O . ASP A 1 201 ? -23.062 -3.135 -7.465 1 94.31 201 ASP A O 1
ATOM 1530 N N . CYS A 1 202 ? -22.047 -4.082 -9.219 1 95.94 202 CYS A N 1
ATOM 1531 C CA . CYS A 1 202 ? -22.375 -5.438 -8.797 1 95.94 202 CYS A CA 1
ATOM 1532 C C . CYS A 1 202 ? -21.734 -5.762 -7.449 1 95.94 202 CYS A C 1
ATOM 1534 O O . CYS A 1 202 ? -22.375 -6.316 -6.562 1 95.94 202 CYS A O 1
ATOM 1536 N N . ILE A 1 203 ? -20.547 -5.348 -7.273 1 97 203 ILE A N 1
ATOM 1537 C CA . ILE A 1 203 ? -19.797 -5.602 -6.043 1 97 203 ILE A CA 1
ATOM 1538 C C . ILE A 1 203 ? -20.406 -4.793 -4.898 1 97 203 ILE A C 1
ATOM 1540 O O . ILE A 1 203 ? -20.641 -5.324 -3.812 1 97 203 ILE A O 1
ATOM 1544 N N . LYS A 1 204 ? -20.703 -3.539 -5.168 1 95.56 204 LYS A N 1
ATOM 1545 C CA . LYS A 1 204 ? -21.234 -2.65 -4.145 1 95.56 204 LYS A CA 1
ATOM 1546 C C . LYS A 1 204 ? -22.641 -3.094 -3.713 1 95.56 204 LYS A C 1
ATOM 1548 O O . LYS A 1 204 ? -22.969 -3.059 -2.525 1 95.56 204 LYS A O 1
ATOM 1553 N N . SER A 1 205 ? -23.438 -3.486 -4.676 1 95.88 205 SER A N 1
ATOM 1554 C CA . SER A 1 205 ? -24.812 -3.908 -4.387 1 95.88 205 SER A CA 1
ATOM 1555 C C . SER A 1 205 ? -24.828 -5.172 -3.533 1 95.88 205 SER A C 1
ATOM 1557 O O . SER A 1 205 ? -25.641 -5.293 -2.613 1 95.88 205 SER A O 1
ATOM 1559 N N . ARG A 1 206 ? -23.891 -6.066 -3.807 1 96.62 206 ARG A N 1
ATOM 1560 C CA . ARG A 1 206 ? -23.906 -7.359 -3.129 1 96.62 206 ARG A CA 1
ATOM 1561 C C . ARG A 1 206 ? -23.203 -7.277 -1.776 1 96.62 206 ARG A C 1
ATOM 1563 O O . ARG A 1 206 ? -23.656 -7.887 -0.803 1 96.62 206 ARG A O 1
ATOM 1570 N N . TYR A 1 207 ? -22.062 -6.551 -1.735 1 96.88 207 TYR A N 1
ATOM 1571 C CA . TYR A 1 207 ? -21.219 -6.684 -0.548 1 96.88 207 TYR A CA 1
ATOM 1572 C C . TYR A 1 207 ? -20.906 -5.316 0.054 1 96.88 207 TYR A C 1
ATOM 1574 O O . TYR A 1 207 ? -20.203 -5.223 1.061 1 96.88 207 TYR A O 1
ATOM 1582 N N . GLY A 1 208 ? -21.375 -4.211 -0.552 1 95.44 208 GLY A N 1
ATOM 1583 C CA . GLY A 1 208 ? -21.016 -2.875 -0.092 1 95.44 208 GLY A CA 1
ATOM 1584 C C . GLY A 1 208 ? -19.641 -2.426 -0.54 1 95.44 208 GLY A C 1
ATOM 1585 O O . GLY A 1 208 ? -19.203 -1.329 -0.195 1 95.44 208 GLY A O 1
ATOM 1586 N N . GLY A 1 209 ? -18.938 -3.293 -1.256 1 96.44 209 GLY A N 1
ATOM 1587 C CA . GLY A 1 209 ? -17.594 -3.018 -1.743 1 96.44 209 GLY A CA 1
ATOM 1588 C C . GLY A 1 209 ? -16.562 -4.043 -1.292 1 96.44 209 GLY A C 1
ATOM 1589 O O . GLY A 1 209 ? -16.859 -4.895 -0.451 1 96.44 209 GLY A O 1
ATOM 1590 N N . SER A 1 210 ? -15.383 -3.92 -1.838 1 97.44 210 SER A N 1
ATOM 1591 C CA . SER A 1 210 ? -14.297 -4.844 -1.506 1 97.44 210 SER A CA 1
ATOM 1592 C C . SER A 1 210 ? -13.414 -4.281 -0.398 1 97.44 210 SER A C 1
ATOM 1594 O O . SER A 1 210 ? -13.195 -3.068 -0.325 1 97.44 210 SER A O 1
ATOM 1596 N N . ASP A 1 211 ? -12.867 -5.176 0.41 1 97.06 211 ASP A N 1
ATOM 1597 C CA . ASP A 1 211 ? -11.859 -4.809 1.402 1 97.06 211 ASP A CA 1
ATOM 1598 C C . ASP A 1 211 ? -10.453 -5.121 0.899 1 97.06 211 ASP A C 1
ATOM 1600 O O . ASP A 1 211 ? -9.508 -4.391 1.197 1 97.06 211 ASP A O 1
ATOM 1604 N N . VAL A 1 212 ? -10.344 -6.207 0.181 1 97.94 212 VAL A N 1
ATOM 1605 C CA . VAL A 1 212 ? -9.086 -6.652 -0.411 1 97.94 212 VAL A CA 1
ATOM 1606 C C . VAL A 1 212 ? -9.305 -7 -1.882 1 97.94 212 VAL A C 1
ATOM 1608 O O . VAL A 1 212 ? -10.289 -7.656 -2.234 1 97.94 212 VAL A O 1
ATOM 1611 N N . VAL A 1 213 ? -8.445 -6.484 -2.689 1 98.31 213 VAL A N 1
ATOM 1612 C CA . VAL A 1 213 ? -8.453 -6.824 -4.109 1 98.31 213 VAL A CA 1
ATOM 1613 C C . VAL A 1 213 ? -7.152 -7.547 -4.469 1 98.31 213 VAL A C 1
ATOM 1615 O O . VAL A 1 213 ? -6.066 -7.117 -4.082 1 98.31 213 VAL A O 1
ATOM 1618 N N . PHE A 1 214 ? -7.262 -8.68 -5.102 1 98.62 214 PHE A N 1
ATOM 1619 C CA . PHE A 1 214 ? -6.152 -9.445 -5.656 1 98.62 214 PHE A CA 1
ATOM 1620 C C . PHE A 1 214 ? -6.188 -9.43 -7.18 1 98.62 214 PHE A C 1
ATOM 1622 O O . PHE A 1 214 ? -6.984 -10.141 -7.793 1 98.62 214 PHE A O 1
ATOM 1629 N N . ASP A 1 215 ? -5.254 -8.648 -7.754 1 98.5 215 ASP A N 1
ATOM 1630 C CA . ASP A 1 215 ? -5.387 -8.359 -9.18 1 98.5 215 ASP A CA 1
ATOM 1631 C C . ASP A 1 215 ? -4.262 -9.008 -9.977 1 98.5 215 ASP A C 1
ATOM 1633 O O . ASP A 1 215 ? -3.096 -8.633 -9.836 1 98.5 215 ASP A O 1
ATOM 1637 N N . THR A 1 216 ? -4.609 -9.906 -10.867 1 96.81 216 THR A N 1
ATOM 1638 C CA . THR A 1 216 ? -3.635 -10.562 -11.734 1 96.81 216 THR A CA 1
ATOM 1639 C C . THR A 1 216 ? -3.73 -10.023 -13.156 1 96.81 216 THR A C 1
ATOM 1641 O O . THR A 1 216 ? -2.955 -10.422 -14.031 1 96.81 216 THR A O 1
ATOM 1644 N N . VAL A 1 217 ? -4.602 -9.109 -13.422 1 95.31 217 VAL A N 1
ATOM 1645 C CA . VAL A 1 217 ? -4.941 -8.734 -14.789 1 95.31 217 VAL A CA 1
ATOM 1646 C C . VAL A 1 217 ? -4.363 -7.355 -15.102 1 95.31 217 VAL A C 1
ATOM 1648 O O . VAL A 1 217 ? -3.709 -7.168 -16.125 1 95.31 217 VAL A O 1
ATOM 1651 N N . GLY A 1 218 ? -4.66 -6.434 -14.188 1 94.75 218 GLY A N 1
ATOM 1652 C CA . GLY A 1 218 ? -4.188 -5.07 -14.367 1 94.75 218 GLY A CA 1
ATOM 1653 C C . GLY A 1 218 ? -5.066 -4.258 -15.305 1 94.75 218 GLY A C 1
ATOM 1654 O O . GLY A 1 218 ? -6.289 -4.242 -15.156 1 94.75 218 GLY A O 1
ATOM 1655 N N . THR A 1 219 ? -4.625 -3.422 -16.125 1 93.19 219 THR A N 1
ATOM 1656 C CA . THR A 1 219 ? -5.191 -2.527 -17.125 1 93.19 219 THR A CA 1
ATOM 1657 C C . THR A 1 219 ? -5.938 -1.375 -16.453 1 93.19 219 THR A C 1
ATOM 1659 O O . THR A 1 219 ? -6.379 -1.493 -15.312 1 93.19 219 THR A O 1
ATOM 1662 N N . GLU A 1 220 ? -6.098 -0.367 -17.219 1 92.5 220 GLU A N 1
ATOM 1663 C CA . GLU A 1 220 ? -6.832 0.802 -16.734 1 92.5 220 GLU A CA 1
ATOM 1664 C C . GLU A 1 220 ? -8.312 0.485 -16.562 1 92.5 220 GLU A C 1
ATOM 1666 O O . GLU A 1 220 ? -8.922 0.875 -15.562 1 92.5 220 GLU A O 1
ATOM 1671 N N . SER A 1 221 ? -8.898 -0.201 -17.484 1 92.12 221 SER A N 1
ATOM 1672 C CA . SER A 1 221 ? -10.32 -0.528 -17.453 1 92.12 221 SER A CA 1
ATOM 1673 C C . SER A 1 221 ? -10.656 -1.411 -16.266 1 92.12 221 SER A C 1
ATOM 1675 O O . SER A 1 221 ? -11.656 -1.182 -15.578 1 92.12 221 SER A O 1
ATOM 1677 N N . MET A 1 222 ? -9.852 -2.346 -16 1 93.88 222 MET A N 1
ATOM 1678 C CA . MET A 1 222 ? -10.094 -3.277 -14.898 1 93.88 222 MET A CA 1
ATOM 1679 C C . MET A 1 222 ? -9.781 -2.627 -13.562 1 93.88 222 MET A C 1
ATOM 1681 O O . MET A 1 222 ? -10.656 -2.494 -12.711 1 93.88 222 MET A O 1
ATOM 1685 N N . PHE A 1 223 ? -8.633 -2.125 -13.477 1 93.31 223 PHE A N 1
ATOM 1686 C CA . PHE A 1 223 ? -8.125 -1.691 -12.172 1 93.31 223 PHE A CA 1
ATOM 1687 C C . PHE A 1 223 ? -8.672 -0.315 -11.812 1 93.31 223 PHE A C 1
ATOM 1689 O O . PHE A 1 223 ? -9.328 -0.154 -10.781 1 93.31 223 PHE A O 1
ATOM 1696 N N . ASN A 1 224 ? -8.445 0.654 -12.633 1 92.62 224 ASN A N 1
ATOM 1697 C CA . ASN A 1 224 ? -8.789 2.033 -12.305 1 92.62 224 ASN A CA 1
ATOM 1698 C C . ASN A 1 224 ? -10.297 2.264 -12.383 1 92.62 224 ASN A C 1
ATOM 1700 O O . ASN A 1 224 ? -10.867 2.955 -11.531 1 92.62 224 ASN A O 1
ATOM 1704 N N . LYS A 1 225 ? -10.938 1.661 -13.289 1 93.44 225 LYS A N 1
ATOM 1705 C CA . LYS A 1 225 ? -12.336 1.994 -13.531 1 93.44 225 LYS A CA 1
ATOM 1706 C C . LYS A 1 225 ? -13.266 1.099 -12.719 1 93.44 225 LYS A C 1
ATOM 1708 O O . LYS A 1 225 ? -14.406 1.475 -12.43 1 93.44 225 LYS A O 1
ATOM 1713 N N . ASN A 1 226 ? -12.789 -0.117 -12.398 1 94.94 226 ASN A N 1
ATOM 1714 C CA . ASN A 1 226 ? -13.672 -1.021 -11.672 1 94.94 226 ASN A CA 1
ATOM 1715 C C . ASN A 1 226 ? -13.172 -1.278 -10.258 1 94.94 226 ASN A C 1
ATOM 1717 O O . ASN A 1 226 ? -13.836 -0.92 -9.281 1 94.94 226 ASN A O 1
ATOM 1721 N N . LEU A 1 227 ? -12.023 -1.76 -10.141 1 95.25 227 LEU A N 1
ATOM 1722 C CA . LEU A 1 227 ? -11.555 -2.223 -8.836 1 95.25 227 LEU A CA 1
ATOM 1723 C C . LEU A 1 227 ? -11.383 -1.055 -7.871 1 95.25 227 LEU A C 1
ATOM 1725 O O . LEU A 1 227 ? -11.914 -1.085 -6.758 1 95.25 227 LEU A O 1
ATOM 1729 N N . LEU A 1 228 ? -10.734 -0.033 -8.305 1 92.81 228 LEU A N 1
ATOM 1730 C CA . LEU A 1 228 ? -10.469 1.135 -7.469 1 92.81 228 LEU A CA 1
ATOM 1731 C C . LEU A 1 228 ? -11.766 1.829 -7.074 1 92.81 228 LEU A C 1
ATOM 1733 O O . LEU A 1 228 ? -11.844 2.469 -6.023 1 92.81 228 LEU A O 1
ATOM 1737 N N . ARG A 1 229 ? -12.742 1.653 -7.816 1 92.38 229 ARG A N 1
ATOM 1738 C CA . ARG A 1 229 ? -14 2.359 -7.594 1 92.38 229 ARG A CA 1
ATOM 1739 C C . ARG A 1 229 ? -15.016 1.456 -6.91 1 92.38 229 ARG A C 1
ATOM 1741 O O . ARG A 1 229 ? -16.156 1.866 -6.676 1 92.38 229 ARG A O 1
ATOM 1748 N N . SER A 1 230 ? -14.633 0.229 -6.594 1 93.19 230 SER A N 1
ATOM 1749 C CA . SER A 1 230 ? -15.57 -0.701 -5.969 1 93.19 230 SER A CA 1
ATOM 1750 C C . SER A 1 230 ? -15.109 -1.094 -4.57 1 93.19 230 SER A C 1
ATOM 1752 O O . SER A 1 230 ? -15.539 -2.113 -4.031 1 93.19 230 SER A O 1
ATOM 1754 N N . VAL A 1 231 ? -14.234 -0.319 -4.055 1 92.69 231 VAL A N 1
ATOM 1755 C CA . VAL A 1 231 ? -13.75 -0.606 -2.707 1 92.69 231 VAL A CA 1
ATOM 1756 C C . VAL A 1 231 ? -14.719 -0.032 -1.678 1 92.69 231 VAL A C 1
ATOM 1758 O O . VAL A 1 231 ? -15.484 0.886 -1.98 1 92.69 231 VAL A O 1
ATOM 1761 N N . ARG A 1 232 ? -14.711 -0.609 -0.504 1 89.69 232 ARG A N 1
ATOM 1762 C CA . ARG A 1 232 ? -15.578 -0.171 0.584 1 89.69 232 ARG A CA 1
ATOM 1763 C C . ARG A 1 232 ? -15.047 1.104 1.229 1 89.69 232 ARG A C 1
ATOM 1765 O O . ARG A 1 232 ? -13.914 1.134 1.716 1 89.69 232 ARG A O 1
ATOM 1772 N N . PHE A 1 233 ? -15.836 2.119 1.276 1 75.75 233 PHE A N 1
ATOM 1773 C CA . PHE A 1 233 ? -15.422 3.398 1.839 1 75.75 233 PHE A CA 1
ATOM 1774 C C . PHE A 1 233 ? -15.203 3.283 3.342 1 75.75 233 PHE A C 1
ATOM 1776 O O . PHE A 1 233 ? -15.969 2.619 4.039 1 75.75 233 PHE A O 1
ATOM 1783 N N . GLY A 1 234 ? -14.133 3.863 3.811 1 69.69 234 GLY A N 1
ATOM 1784 C CA . GLY A 1 234 ? -13.891 3.924 5.242 1 69.69 234 GLY A CA 1
ATOM 1785 C C . GLY A 1 234 ? -13.125 2.73 5.773 1 69.69 234 GLY A C 1
ATOM 1786 O O . GLY A 1 234 ? -12.75 2.693 6.949 1 69.69 234 GLY A O 1
ATOM 1787 N N . ALA A 1 235 ? -12.883 1.758 4.918 1 71.56 235 ALA A N 1
ATOM 1788 C CA . ALA A 1 235 ? -12.125 0.579 5.324 1 71.56 235 ALA A CA 1
ATOM 1789 C C . ALA A 1 235 ? -10.648 0.734 4.973 1 71.56 235 ALA A C 1
ATOM 1791 O O . ALA A 1 235 ? -10.25 1.718 4.344 1 71.56 235 ALA A O 1
ATOM 1792 N N . HIS A 1 236 ? -9.891 -0.046 5.621 1 83.88 236 HIS A N 1
ATOM 1793 C CA . HIS A 1 236 ? -8.5 -0.185 5.199 1 83.88 236 HIS A CA 1
ATOM 1794 C C . HIS A 1 236 ? -8.383 -1.082 3.973 1 83.88 236 HIS A C 1
ATOM 1796 O O . HIS A 1 236 ? -8.289 -2.305 4.098 1 83.88 236 HIS A O 1
ATOM 1802 N N . ILE A 1 237 ? -8.461 -0.433 2.838 1 93.44 237 ILE A N 1
ATOM 1803 C CA . ILE A 1 237 ? -8.508 -1.156 1.573 1 93.44 237 ILE A CA 1
ATOM 1804 C C . ILE A 1 237 ? -7.094 -1.524 1.132 1 93.44 237 ILE A C 1
ATOM 1806 O O . ILE A 1 237 ? -6.176 -0.705 1.22 1 93.44 237 ILE A O 1
ATOM 1810 N N . ARG A 1 238 ? -6.93 -2.719 0.743 1 96.69 238 ARG A N 1
ATOM 1811 C CA . ARG A 1 238 ? -5.668 -3.188 0.18 1 96.69 238 ARG A CA 1
ATOM 1812 C C . ARG A 1 238 ? -5.859 -3.701 -1.243 1 96.69 238 ARG A C 1
ATOM 1814 O O . ARG A 1 238 ? -6.637 -4.633 -1.473 1 96.69 238 ARG A O 1
ATOM 1821 N N . LEU A 1 239 ? -5.18 -3.086 -2.186 1 97.56 239 LEU A N 1
ATOM 1822 C CA . LEU A 1 239 ? -5.152 -3.498 -3.584 1 97.56 239 LEU A CA 1
ATOM 1823 C C . LEU A 1 239 ? -3.859 -4.234 -3.912 1 97.56 239 LEU A C 1
ATOM 1825 O O . LEU A 1 239 ? -2.82 -3.609 -4.129 1 97.56 239 LEU A O 1
ATOM 1829 N N . VAL A 1 240 ? -3.943 -5.535 -4.027 1 98.12 240 VAL A N 1
ATOM 1830 C CA . VAL A 1 240 ? -2.754 -6.355 -4.238 1 98.12 240 VAL A CA 1
ATOM 1831 C C . VAL A 1 240 ? -2.504 -6.523 -5.734 1 98.12 240 VAL A C 1
ATOM 1833 O O . VAL A 1 240 ? -3.295 -7.156 -6.438 1 98.12 240 VAL A O 1
ATOM 1836 N N . VAL A 1 241 ? -1.399 -6.012 -6.164 1 97.62 241 VAL A N 1
ATOM 1837 C CA . VAL A 1 241 ? -0.992 -6.094 -7.562 1 97.62 241 VAL A CA 1
ATOM 1838 C C . VAL A 1 241 ? -0.057 -7.285 -7.762 1 97.62 241 VAL A C 1
ATOM 1840 O O . VAL A 1 241 ? 1.062 -7.297 -7.242 1 97.62 241 VAL A O 1
ATOM 1843 N N . VAL A 1 242 ? -0.461 -8.195 -8.641 1 96.69 242 VAL A N 1
ATOM 1844 C CA . VAL A 1 242 ? 0.28 -9.445 -8.758 1 96.69 242 VAL A CA 1
ATOM 1845 C C . VAL A 1 242 ? 0.728 -9.656 -10.203 1 96.69 242 VAL A C 1
ATOM 1847 O O . VAL A 1 242 ? 1.743 -10.305 -10.453 1 96.69 242 VAL A O 1
ATOM 1850 N N . GLY A 1 243 ? -0.093 -9.141 -11.125 1 94.38 243 GLY A N 1
ATOM 1851 C CA . GLY A 1 243 ? 0.259 -9.367 -12.516 1 94.38 243 GLY A CA 1
ATOM 1852 C C . GLY A 1 243 ? -0.487 -8.461 -13.477 1 94.38 243 GLY A C 1
ATOM 1853 O O . GLY A 1 243 ? -1.313 -7.645 -13.047 1 94.38 243 GLY A O 1
ATOM 1854 N N . PHE A 1 244 ? -0.143 -8.695 -14.758 1 93.75 244 PHE A N 1
ATOM 1855 C CA . PHE A 1 244 ? -0.657 -7.832 -15.82 1 93.75 244 PHE A CA 1
ATOM 1856 C C . PHE A 1 244 ? -1.076 -8.656 -17.031 1 93.75 244 PHE A C 1
ATOM 1858 O O . PHE A 1 244 ? -0.708 -8.344 -18.156 1 93.75 244 PHE A O 1
ATOM 1865 N N . SER A 1 245 ? -1.792 -9.688 -16.812 1 89.81 245 SER A N 1
ATOM 1866 C CA . SER A 1 245 ? -2.176 -10.609 -17.875 1 89.81 245 SER A CA 1
ATOM 1867 C C . SER A 1 245 ? -3.086 -9.93 -18.891 1 89.81 245 SER A C 1
ATOM 1869 O O . SER A 1 245 ? -3.297 -10.453 -19.984 1 89.81 245 SER A O 1
ATOM 1871 N N . GLY A 1 246 ? -3.605 -8.773 -18.484 1 89 246 GLY A N 1
ATOM 1872 C CA . GLY A 1 246 ? -4.434 -8.008 -19.406 1 89 246 GLY A CA 1
ATOM 1873 C C . GLY A 1 246 ? -3.639 -7.332 -20.5 1 89 246 GLY A C 1
ATOM 1874 O O . GLY A 1 246 ? -4.215 -6.812 -21.469 1 89 246 GLY A O 1
ATOM 1875 N N . GLY A 1 247 ? -2.342 -7.277 -20.328 1 88.56 247 GLY A N 1
ATOM 1876 C CA . GLY A 1 247 ? -1.498 -6.84 -21.422 1 88.56 247 GLY A CA 1
ATOM 1877 C C . GLY A 1 247 ? -0.986 -5.422 -21.266 1 88.56 247 GLY A C 1
ATOM 1878 O O . GLY A 1 247 ? -0.279 -4.906 -22.125 1 88.56 247 GLY A O 1
ATOM 1879 N N . SER A 1 248 ? -1.446 -4.77 -20.234 1 91.62 248 SER A N 1
ATOM 1880 C CA . SER A 1 248 ? -0.931 -3.43 -19.969 1 91.62 248 SER A CA 1
ATOM 1881 C C . SER A 1 248 ? -0.72 -3.205 -18.469 1 91.62 248 SER A C 1
ATOM 1883 O O . SER A 1 248 ? -1.312 -3.9 -17.641 1 91.62 248 SER A O 1
ATOM 1885 N N . ILE A 1 249 ? 0.146 -2.312 -18.234 1 93 249 ILE A N 1
ATOM 1886 C CA . ILE A 1 249 ? 0.451 -1.931 -16.859 1 93 249 ILE A CA 1
ATOM 1887 C C . ILE A 1 249 ? -0.348 -0.686 -16.484 1 93 249 ILE A C 1
ATOM 1889 O O . ILE A 1 249 ? -0.238 0.354 -17.141 1 93 249 ILE A O 1
ATOM 1893 N N . GLN A 1 250 ? -1.094 -0.751 -15.5 1 92.88 250 GLN A N 1
ATOM 1894 C CA . GLN A 1 250 ? -1.895 0.399 -15.094 1 92.88 250 GLN A CA 1
ATOM 1895 C C . GLN A 1 250 ? -1.049 1.42 -14.336 1 92.88 250 GLN A C 1
ATOM 1897 O O . GLN A 1 250 ? -0.065 1.059 -13.688 1 92.88 250 GLN A O 1
ATOM 1902 N N . GLN A 1 251 ? -1.461 2.641 -14.539 1 96.12 251 GLN A N 1
ATOM 1903 C CA . GLN A 1 251 ? -0.956 3.771 -13.773 1 96.12 251 GLN A CA 1
ATOM 1904 C C . GLN A 1 251 ? -1.938 4.172 -12.672 1 96.12 251 GLN A C 1
ATOM 1906 O O . GLN A 1 251 ? -3.029 4.668 -12.961 1 96.12 251 GLN A O 1
ATOM 1911 N N . ILE A 1 252 ? -1.514 4.023 -11.414 1 96.38 252 ILE A N 1
ATOM 1912 C CA . ILE A 1 252 ? -2.418 4.258 -10.289 1 96.38 252 ILE A CA 1
ATOM 1913 C C . ILE A 1 252 ? -2.387 5.734 -9.898 1 96.38 252 ILE A C 1
ATOM 1915 O O . ILE A 1 252 ? -1.347 6.25 -9.484 1 96.38 252 ILE A O 1
ATOM 1919 N N . PRO A 1 253 ? -3.486 6.367 -10.039 1 95.38 253 PRO A N 1
ATOM 1920 C CA . PRO A 1 253 ? -3.5 7.766 -9.602 1 95.38 253 PRO A CA 1
ATOM 1921 C C . PRO A 1 253 ? -3.33 7.914 -8.086 1 95.38 253 PRO A C 1
ATOM 1923 O O . PRO A 1 253 ? -4.168 7.438 -7.32 1 95.38 253 PRO A O 1
ATOM 1926 N N . ALA A 1 254 ? -2.334 8.625 -7.676 1 95.88 254 ALA A N 1
ATOM 1927 C CA . ALA A 1 254 ? -1.998 8.734 -6.262 1 95.88 254 ALA A CA 1
ATOM 1928 C C . ALA A 1 254 ? -3.119 9.414 -5.48 1 95.88 254 ALA A C 1
ATOM 1930 O O . ALA A 1 254 ? -3.332 9.117 -4.301 1 95.88 254 ALA A O 1
ATOM 1931 N N . ASN A 1 255 ? -3.869 10.273 -6.078 1 93.94 255 ASN A N 1
ATOM 1932 C CA . ASN A 1 255 ? -4.945 10.977 -5.387 1 93.94 255 ASN A CA 1
ATOM 1933 C C . ASN A 1 255 ? -6.094 10.039 -5.035 1 93.94 255 ASN A C 1
ATOM 1935 O O . ASN A 1 255 ? -6.812 10.266 -4.059 1 93.94 255 ASN A O 1
ATOM 1939 N N . HIS A 1 256 ? -6.273 9 -5.832 1 93 256 HIS A N 1
ATOM 1940 C CA . HIS A 1 256 ? -7.301 8.023 -5.496 1 93 256 HIS A CA 1
ATOM 1941 C C . HIS A 1 256 ? -6.93 7.23 -4.246 1 93 256 HIS A C 1
ATOM 1943 O O . HIS A 1 256 ? -7.789 6.941 -3.41 1 93 256 HIS A O 1
ATOM 1949 N N . LEU A 1 257 ? -5.641 6.887 -4.16 1 94.38 257 LEU A N 1
ATOM 1950 C CA . LEU A 1 257 ? -5.203 6.227 -2.938 1 94.38 257 LEU A CA 1
ATOM 1951 C C . LEU A 1 257 ? -5.418 7.129 -1.726 1 94.38 257 LEU A C 1
ATOM 1953 O O . LEU A 1 257 ? -5.883 6.672 -0.679 1 94.38 257 LEU A O 1
ATOM 1957 N N . LEU A 1 258 ? -5.098 8.383 -1.881 1 93.75 258 LEU A N 1
ATOM 1958 C CA . LEU A 1 258 ? -5.18 9.344 -0.788 1 93.75 258 LEU A CA 1
ATOM 1959 C C . LEU A 1 258 ? -6.621 9.508 -0.32 1 93.75 258 LEU A C 1
ATOM 1961 O O . LEU A 1 258 ? -6.93 9.266 0.848 1 93.75 258 LEU A O 1
ATOM 1965 N N . VAL A 1 259 ? -7.57 9.82 -1.236 1 90.62 259 VAL A N 1
ATOM 1966 C CA . VAL A 1 259 ? -8.93 10.203 -0.873 1 90.62 259 VAL A CA 1
ATOM 1967 C C . VAL A 1 259 ? -9.672 8.992 -0.304 1 90.62 259 VAL A C 1
ATOM 1969 O O . VAL A 1 259 ? -10.562 9.141 0.539 1 90.62 259 VAL A O 1
ATOM 1972 N N . LYS A 1 260 ? -9.195 7.793 -0.654 1 90.06 260 LYS A N 1
ATOM 1973 C CA . LYS A 1 260 ? -9.898 6.586 -0.222 1 90.06 260 LYS A CA 1
ATOM 1974 C C . LYS A 1 260 ? -9.18 5.926 0.953 1 90.06 260 LYS A C 1
ATOM 1976 O O . LYS A 1 260 ? -9.641 4.918 1.482 1 90.06 260 LYS A O 1
ATOM 1981 N N . ASN A 1 261 ? -8.062 6.484 1.324 1 93.19 261 ASN A N 1
ATOM 1982 C CA . ASN A 1 261 ? -7.234 5.855 2.348 1 93.19 261 ASN A CA 1
ATOM 1983 C C . ASN A 1 261 ? -6.965 4.387 2.025 1 93.19 261 ASN A C 1
ATOM 1985 O O . ASN A 1 261 ? -7.141 3.518 2.879 1 93.19 261 ASN A O 1
ATOM 1989 N N . CYS A 1 262 ? -6.488 4.168 0.766 1 93.38 262 CYS A N 1
ATOM 1990 C CA . CYS A 1 262 ? -6.238 2.811 0.295 1 93.38 262 CYS A CA 1
ATOM 1991 C C . CYS A 1 262 ? -4.746 2.559 0.126 1 93.38 262 CYS A C 1
ATOM 1993 O O . CYS A 1 262 ? -3.953 3.5 0.099 1 93.38 262 CYS A O 1
ATOM 1995 N N . SER A 1 263 ? -4.434 1.253 0.083 1 95.81 263 SER A N 1
ATOM 1996 C CA . SER A 1 263 ? -3.061 0.812 -0.155 1 95.81 263 SER A CA 1
ATOM 1997 C C . SER A 1 263 ? -2.967 -0.047 -1.411 1 95.81 263 SER A C 1
ATOM 1999 O O . SER A 1 263 ? -3.777 -0.955 -1.61 1 95.81 263 SER A O 1
ATOM 2001 N N . ALA A 1 264 ? -2.064 0.307 -2.232 1 96.62 264 ALA A N 1
ATOM 2002 C CA . ALA A 1 264 ? -1.67 -0.581 -3.322 1 96.62 264 ALA A CA 1
ATOM 2003 C C . ALA A 1 264 ? -0.362 -1.297 -3 1 96.62 264 ALA A C 1
ATOM 2005 O O . ALA A 1 264 ? 0.636 -0.656 -2.66 1 96.62 264 ALA A O 1
ATOM 2006 N N . LEU A 1 265 ? -0.433 -2.662 -3.152 1 96.06 265 LEU A N 1
ATOM 2007 C CA . LEU A 1 265 ? 0.694 -3.508 -2.773 1 96.06 265 LEU A CA 1
ATOM 2008 C C . LEU A 1 265 ? 1.143 -4.371 -3.945 1 96.06 265 LEU A C 1
ATOM 2010 O O . LEU A 1 265 ? 0.317 -5.008 -4.605 1 96.06 265 LEU A O 1
ATOM 2014 N N . GLY A 1 266 ? 2.457 -4.332 -4.121 1 96.06 266 GLY A N 1
ATOM 2015 C CA . GLY A 1 266 ? 2.992 -5.238 -5.125 1 96.06 266 GLY A CA 1
ATOM 2016 C C . GLY A 1 266 ? 3.553 -6.516 -4.535 1 96.06 266 GLY A C 1
ATOM 2017 O O . GLY A 1 266 ? 4.191 -6.492 -3.48 1 96.06 266 GLY A O 1
ATOM 2018 N N . ILE A 1 267 ? 3.348 -7.613 -5.25 1 95.44 267 ILE A N 1
ATOM 2019 C CA . ILE A 1 267 ? 3.838 -8.906 -4.781 1 95.44 267 ILE A CA 1
ATOM 2020 C C . ILE A 1 267 ? 4.703 -9.555 -5.859 1 95.44 267 ILE A C 1
ATOM 2022 O O . ILE A 1 267 ? 4.227 -9.82 -6.969 1 95.44 267 ILE A O 1
ATOM 2026 N N . TYR A 1 268 ? 5.875 -9.781 -5.523 1 93.69 268 TYR A N 1
ATOM 2027 C CA . TYR A 1 268 ? 6.828 -10.516 -6.352 1 93.69 268 TYR A CA 1
ATOM 2028 C C . TYR A 1 268 ? 7.48 -11.641 -5.559 1 93.69 268 TYR A C 1
ATOM 2030 O O . TYR A 1 268 ? 8.352 -11.391 -4.715 1 93.69 268 TYR A O 1
ATOM 2038 N N . LEU A 1 269 ? 7.094 -12.805 -5.852 1 93.88 269 LEU A N 1
ATOM 2039 C CA . LEU A 1 269 ? 7.574 -13.977 -5.129 1 93.88 269 LEU A CA 1
ATOM 2040 C C . LEU A 1 269 ? 9.094 -14.078 -5.203 1 93.88 269 LEU A C 1
ATOM 2042 O O . LEU A 1 269 ? 9.742 -14.445 -4.223 1 93.88 269 LEU A O 1
ATOM 2046 N N . GLY A 1 270 ? 9.672 -13.82 -6.395 1 91.12 270 GLY A N 1
ATOM 2047 C CA . GLY A 1 270 ? 11.117 -13.859 -6.535 1 91.12 270 GLY A CA 1
ATOM 2048 C C . GLY A 1 270 ? 11.836 -12.969 -5.543 1 91.12 270 GLY A C 1
ATOM 2049 O O . GLY A 1 270 ? 12.891 -13.344 -5.023 1 91.12 270 GLY A O 1
ATOM 2050 N N . GLY A 1 271 ? 11.273 -11.82 -5.297 1 89.94 271 GLY A N 1
ATOM 2051 C CA . GLY A 1 271 ? 11.836 -10.922 -4.297 1 89.94 271 GLY A CA 1
ATOM 2052 C C . GLY A 1 271 ? 11.789 -11.5 -2.893 1 89.94 271 GLY A C 1
ATOM 2053 O O . GLY A 1 271 ? 12.75 -11.359 -2.129 1 89.94 271 GLY A O 1
ATOM 2054 N N . TYR A 1 272 ? 10.727 -12.125 -2.529 1 91.25 272 TYR A N 1
ATOM 2055 C CA . TYR A 1 272 ? 10.609 -12.766 -1.223 1 91.25 272 TYR A CA 1
ATOM 2056 C C . TYR A 1 272 ? 11.617 -13.898 -1.083 1 91.25 272 TYR A C 1
ATOM 2058 O O . TYR A 1 272 ? 12.25 -14.047 -0.036 1 91.25 272 TYR A O 1
ATOM 2066 N N . LEU A 1 273 ? 11.773 -14.648 -2.129 1 91.31 273 LEU A N 1
ATOM 2067 C CA . LEU A 1 273 ? 12.703 -15.773 -2.105 1 91.31 273 LEU A CA 1
ATOM 2068 C C . LEU A 1 273 ? 14.125 -15.297 -1.85 1 91.31 273 LEU A C 1
ATOM 2070 O O . LEU A 1 273 ? 14.883 -15.953 -1.134 1 91.31 273 LEU A O 1
ATOM 2074 N N . LYS A 1 274 ? 14.438 -14.219 -2.408 1 89 274 LYS A N 1
ATOM 2075 C CA . LYS A 1 274 ? 15.789 -13.68 -2.309 1 89 274 LYS A CA 1
ATOM 2076 C C . LYS A 1 274 ? 16.016 -13.016 -0.952 1 89 274 LYS A C 1
ATOM 2078 O O . LYS A 1 274 ? 17.062 -13.203 -0.334 1 89 274 LYS A O 1
ATOM 2083 N N . ASN A 1 275 ? 15.016 -12.312 -0.457 1 87.06 275 ASN A N 1
ATOM 2084 C CA . ASN A 1 275 ? 15.266 -11.406 0.663 1 87.06 275 ASN A CA 1
ATOM 2085 C C . ASN A 1 275 ? 14.641 -11.93 1.952 1 87.06 275 ASN A C 1
ATOM 2087 O O . ASN A 1 275 ? 15.062 -11.562 3.049 1 87.06 275 ASN A O 1
ATOM 2091 N N . ARG A 1 276 ? 13.594 -12.758 1.798 1 89.44 276 ARG A N 1
ATOM 2092 C CA . ARG A 1 276 ? 12.859 -13.258 2.955 1 89.44 276 ARG A CA 1
ATOM 2093 C C . ARG A 1 276 ? 12.438 -14.711 2.752 1 89.44 276 ARG A C 1
ATOM 2095 O O . ARG A 1 276 ? 11.258 -15.047 2.875 1 89.44 276 ARG A O 1
ATOM 2102 N N . PRO A 1 277 ? 13.414 -15.602 2.557 1 89.5 277 PRO A N 1
ATOM 2103 C CA . PRO A 1 277 ? 13.086 -17 2.242 1 89.5 277 PRO A CA 1
ATOM 2104 C C . PRO A 1 277 ? 12.297 -17.688 3.359 1 89.5 277 PRO A C 1
ATOM 2106 O O . PRO A 1 277 ? 11.516 -18.594 3.096 1 89.5 277 PRO A O 1
ATOM 2109 N N . GLU A 1 278 ? 12.477 -17.203 4.574 1 91.44 278 GLU A N 1
ATOM 2110 C CA . GLU A 1 278 ? 11.773 -17.797 5.711 1 91.44 278 GLU A CA 1
ATOM 2111 C C . GLU A 1 278 ? 10.266 -17.578 5.598 1 91.44 278 GLU A C 1
ATOM 2113 O O . GLU A 1 278 ? 9.484 -18.422 6.039 1 91.44 278 GLU A O 1
ATOM 2118 N N . VAL A 1 279 ? 9.883 -16.516 5.016 1 92.94 279 VAL A N 1
ATOM 2119 C CA . VAL A 1 279 ? 8.461 -16.25 4.828 1 92.94 279 VAL A CA 1
ATOM 2120 C C . VAL A 1 279 ? 7.875 -17.219 3.803 1 92.94 279 VAL A C 1
ATOM 2122 O O . VAL A 1 279 ? 6.77 -17.734 3.988 1 92.94 279 VAL A O 1
ATOM 2125 N N . VAL A 1 280 ? 8.625 -17.484 2.789 1 94.44 280 VAL A N 1
ATOM 2126 C CA . VAL A 1 280 ? 8.18 -18.406 1.746 1 94.44 280 VAL A CA 1
ATOM 2127 C C . VAL A 1 280 ? 8.07 -19.812 2.312 1 94.44 280 VAL A C 1
ATOM 2129 O O . VAL A 1 280 ? 7.102 -20.531 2.039 1 94.44 280 VAL A O 1
ATOM 2132 N N . GLN A 1 281 ? 9.016 -20.172 3.121 1 94.38 281 GLN A N 1
ATOM 2133 C CA . GLN A 1 281 ? 8.961 -21.469 3.77 1 94.38 281 GLN A CA 1
ATOM 2134 C C . GLN A 1 281 ? 7.691 -21.625 4.602 1 94.38 281 GLN A C 1
ATOM 2136 O O . GLN A 1 281 ? 7.016 -22.656 4.527 1 94.38 281 GLN A O 1
ATOM 2141 N N . LYS A 1 282 ? 7.383 -20.594 5.336 1 95.69 282 LYS A N 1
ATOM 2142 C CA . LYS A 1 282 ? 6.184 -20.625 6.164 1 95.69 282 LYS A CA 1
ATOM 2143 C C . LYS A 1 282 ? 4.926 -20.766 5.309 1 95.69 282 LYS A C 1
ATOM 2145 O O . LYS A 1 282 ? 3.992 -21.469 5.68 1 95.69 282 LYS A O 1
ATOM 2150 N N . CYS A 1 283 ? 4.93 -20.094 4.203 1 95.69 283 CYS A N 1
ATOM 2151 C CA . CYS A 1 283 ? 3.795 -20.203 3.291 1 95.69 283 CYS A CA 1
ATOM 2152 C C . CYS A 1 283 ? 3.641 -21.641 2.779 1 95.69 283 CYS A C 1
ATOM 2154 O O . CYS A 1 283 ? 2.545 -22.203 2.816 1 95.69 283 CYS A O 1
ATOM 2156 N N . ILE A 1 284 ? 4.738 -22.188 2.355 1 95.38 284 ILE A N 1
ATOM 2157 C CA . ILE A 1 284 ? 4.711 -23.531 1.8 1 95.38 284 ILE A CA 1
ATOM 2158 C C . ILE A 1 284 ? 4.242 -24.516 2.867 1 95.38 284 ILE A C 1
ATOM 2160 O O . ILE A 1 284 ? 3.396 -25.375 2.604 1 95.38 284 ILE A O 1
ATOM 2164 N N . ASP A 1 285 ? 4.715 -24.344 4.062 1 95.62 285 ASP A N 1
ATOM 2165 C CA . ASP A 1 285 ? 4.305 -25.203 5.164 1 95.62 285 ASP A CA 1
ATOM 2166 C C . ASP A 1 285 ? 2.805 -25.094 5.418 1 95.62 285 ASP A C 1
ATOM 2168 O O . ASP A 1 285 ? 2.121 -26.109 5.574 1 95.62 285 ASP A O 1
ATOM 2172 N N . SER A 1 286 ? 2.361 -23.922 5.422 1 96 286 SER A N 1
ATOM 2173 C CA . SER A 1 286 ? 0.94 -23.688 5.656 1 96 286 SER A CA 1
ATOM 2174 C C . SER A 1 286 ? 0.089 -24.297 4.543 1 96 286 SER A C 1
ATOM 2176 O O . SER A 1 286 ? -0.966 -24.875 4.809 1 96 286 SER A O 1
ATOM 2178 N N . LEU A 1 287 ? 0.551 -24.156 3.369 1 96 287 LEU A N 1
ATOM 2179 C CA . LEU A 1 287 ? -0.186 -24.688 2.225 1 96 287 LEU A CA 1
ATOM 2180 C C . LEU A 1 287 ? -0.256 -26.203 2.273 1 96 287 LEU A C 1
ATOM 2182 O O . LEU A 1 287 ? -1.296 -26.797 1.966 1 96 287 LEU A O 1
ATOM 2186 N N . CYS A 1 288 ? 0.834 -26.828 2.643 1 95.88 288 CYS A N 1
ATOM 2187 C CA . CYS A 1 288 ? 0.846 -28.266 2.797 1 95.88 288 CYS A CA 1
ATOM 2188 C C . CYS A 1 288 ? -0.168 -28.719 3.844 1 95.88 288 CYS A C 1
ATOM 2190 O O . CYS A 1 288 ? -0.884 -29.703 3.643 1 95.88 288 CYS A O 1
ATOM 2192 N N . GLU A 1 289 ? -0.226 -27.953 4.883 1 96.19 289 GLU A N 1
ATOM 2193 C CA . GLU A 1 289 ? -1.184 -28.266 5.941 1 96.19 289 GLU A CA 1
ATOM 2194 C C . GLU A 1 289 ? -2.619 -28.109 5.445 1 96.19 289 GLU A C 1
ATOM 2196 O O . GLU A 1 289 ? -3.461 -28.969 5.695 1 96.19 289 GLU A O 1
ATOM 2201 N N . LEU A 1 290 ? -2.893 -27.094 4.758 1 95.88 290 LEU A N 1
ATOM 2202 C CA . LEU A 1 290 ? -4.234 -26.828 4.238 1 95.88 290 LEU A CA 1
ATOM 2203 C C . LEU A 1 290 ? -4.637 -27.906 3.232 1 95.88 290 LEU A C 1
ATOM 2205 O O . LEU A 1 290 ? -5.809 -28.297 3.17 1 95.88 290 LEU A O 1
ATOM 2209 N N . TYR A 1 291 ? -3.701 -28.312 2.457 1 95.81 291 TYR A N 1
ATOM 2210 C CA . TYR A 1 291 ? -3.961 -29.391 1.522 1 95.81 291 TYR A CA 1
ATOM 2211 C C . TYR A 1 291 ? -4.273 -30.688 2.266 1 95.81 291 TYR A C 1
ATOM 2213 O O . TYR A 1 291 ? -5.238 -31.375 1.941 1 95.81 291 TYR A O 1
ATOM 2221 N N . THR A 1 292 ? -3.492 -30.969 3.287 1 96.31 292 THR A N 1
ATOM 2222 C CA . THR A 1 292 ? -3.621 -32.188 4.059 1 96.31 292 THR A CA 1
ATOM 2223 C C . THR A 1 292 ? -4.973 -32.25 4.762 1 96.31 292 THR A C 1
ATOM 2225 O O . THR A 1 292 ? -5.594 -33.312 4.84 1 96.31 292 THR A O 1
ATOM 2228 N N . THR A 1 293 ? -5.449 -31.125 5.191 1 96.12 293 THR A N 1
ATOM 2229 C CA . THR A 1 293 ? -6.711 -31.062 5.922 1 96.12 293 THR A CA 1
ATOM 2230 C C . THR A 1 293 ? -7.875 -30.812 4.969 1 96.12 293 THR A C 1
ATOM 2232 O O . THR A 1 293 ? -8.992 -30.531 5.402 1 96.12 293 THR A O 1
ATOM 2235 N N . LYS A 1 294 ? -7.637 -30.781 3.662 1 94.75 294 LYS A N 1
ATOM 2236 C CA . LYS A 1 294 ? -8.625 -30.688 2.59 1 94.75 294 LYS A CA 1
ATOM 2237 C C . LYS A 1 294 ? -9.336 -29.344 2.607 1 94.75 294 LYS A C 1
ATOM 2239 O O . LYS A 1 294 ? -10.523 -29.25 2.295 1 94.75 294 LYS A O 1
ATOM 2244 N N . GLN A 1 295 ? -8.617 -28.375 3.027 1 95 295 GLN A N 1
ATOM 2245 C CA . GLN A 1 295 ? -9.141 -27.016 2.977 1 95 295 GLN A CA 1
ATOM 2246 C C . GLN A 1 295 ? -8.836 -26.359 1.633 1 95 295 GLN A C 1
ATOM 2248 O O . GLN A 1 295 ? -9.461 -25.375 1.263 1 95 295 GLN A O 1
ATOM 2253 N N . LEU A 1 296 ? -7.844 -26.859 0.972 1 95.69 296 LEU A N 1
ATOM 2254 C CA . LEU A 1 296 ? -7.523 -26.453 -0.388 1 95.69 296 LEU A CA 1
ATOM 2255 C C . LEU A 1 296 ? -7.656 -27.609 -1.359 1 95.69 296 LEU A C 1
ATOM 2257 O O . LEU A 1 296 ? -7.285 -28.75 -1.031 1 95.69 296 LEU A O 1
ATOM 2261 N N . HIS A 1 297 ?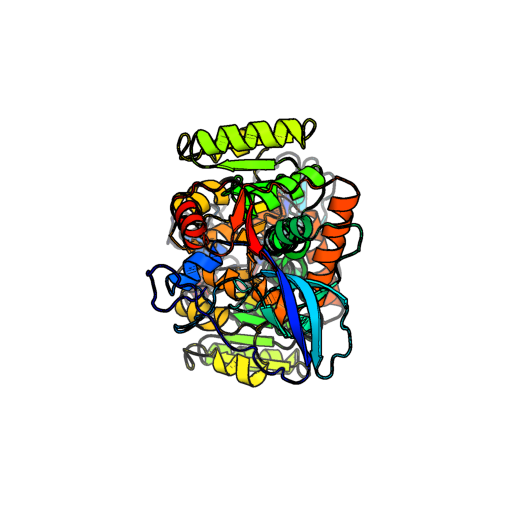 -8.102 -27.25 -2.555 1 92.12 297 HIS A N 1
ATOM 2262 C CA . HIS A 1 297 ? -8.297 -28.234 -3.611 1 92.12 297 HIS A CA 1
ATOM 2263 C C . HIS A 1 297 ? -7.664 -27.781 -4.918 1 92.12 297 HIS A C 1
ATOM 2265 O O . HIS A 1 297 ? -8.375 -27.5 -5.887 1 92.12 297 HIS A O 1
ATOM 2271 N N . PRO A 1 298 ? -6.367 -27.781 -4.918 1 91.44 298 PRO A N 1
ATOM 2272 C CA . PRO A 1 298 ? -5.734 -27.297 -6.148 1 91.44 298 PRO A CA 1
ATOM 2273 C C . PRO A 1 298 ? -6.227 -28.031 -7.395 1 91.44 298 PRO A C 1
ATOM 2275 O O . PRO A 1 298 ? -6.285 -29.266 -7.398 1 91.44 298 PRO A O 1
ATOM 2278 N N . HIS A 1 299 ? -6.574 -27.266 -8.367 1 91.62 299 HIS A N 1
ATOM 2279 C CA . HIS A 1 299 ? -7.094 -27.828 -9.609 1 91.62 299 HIS A CA 1
ATOM 2280 C C . HIS A 1 299 ? -5.98 -28.016 -10.641 1 91.62 299 HIS A C 1
ATOM 2282 O O . HIS A 1 299 ? -5.359 -27.031 -11.07 1 91.62 299 HIS A O 1
ATOM 2288 N N . LEU A 1 300 ? -5.77 -29.188 -10.969 1 93.88 300 LEU A N 1
ATOM 2289 C CA . LEU A 1 300 ? -4.844 -29.516 -12.047 1 93.88 300 LEU A CA 1
ATOM 2290 C C . LEU A 1 300 ? -5.582 -29.641 -13.383 1 93.88 300 LEU A C 1
ATOM 2292 O O . LEU A 1 300 ? -6.336 -30.594 -13.594 1 93.88 300 LEU A O 1
ATOM 2296 N N . PHE A 1 301 ? -5.355 -28.672 -14.195 1 94.38 301 PHE A N 1
ATOM 2297 C CA . PHE A 1 301 ? -6.059 -28.594 -15.469 1 94.38 301 PHE A CA 1
ATOM 2298 C C . PHE A 1 301 ? -5.605 -29.719 -16.406 1 94.38 301 PHE A C 1
ATOM 2300 O O . PHE A 1 301 ? -6.434 -30.406 -17 1 94.38 301 PHE A O 1
ATOM 2307 N N . LYS A 1 302 ? -4.305 -29.859 -16.547 1 95.56 302 LYS A N 1
ATOM 2308 C CA . LYS A 1 302 ? -3.75 -30.891 -17.438 1 95.56 302 LYS A CA 1
ATOM 2309 C C . LYS A 1 302 ? -2.279 -31.141 -17.125 1 95.56 302 LYS A C 1
ATOM 2311 O O . LYS A 1 302 ? -1.577 -30.25 -16.641 1 95.56 302 LYS A O 1
ATOM 2316 N N . VAL A 1 303 ? -1.872 -32.406 -17.391 1 96.94 303 VAL A N 1
ATOM 2317 C CA . VAL A 1 303 ? -0.464 -32.781 -17.312 1 96.94 303 VAL A CA 1
ATOM 2318 C C . VAL A 1 303 ? 0.035 -33.156 -18.703 1 96.94 303 VAL A C 1
ATOM 2320 O O . VAL A 1 303 ? -0.572 -34 -19.375 1 96.94 303 VAL A O 1
ATOM 2323 N N . TYR A 1 304 ? 1.082 -32.5 -19.141 1 96.88 304 TYR A N 1
ATOM 2324 C CA . TYR A 1 304 ? 1.712 -32.781 -20.422 1 96.88 304 TYR A CA 1
ATOM 2325 C C . TYR A 1 304 ? 3.064 -33.469 -20.234 1 96.88 304 TYR A C 1
ATOM 2327 O O . TYR A 1 304 ? 3.756 -33.219 -19.25 1 96.88 304 TYR A O 1
ATOM 2335 N N . PRO A 1 305 ? 3.398 -34.344 -21.188 1 97 305 PRO A N 1
ATOM 2336 C CA . PRO A 1 305 ? 4.809 -34.719 -21.188 1 97 305 PRO A CA 1
ATOM 2337 C C . PRO A 1 305 ? 5.742 -33.562 -21.531 1 97 305 PRO A C 1
ATOM 2339 O O . PRO A 1 305 ? 5.316 -32.594 -22.156 1 97 305 PRO A O 1
ATOM 2342 N N . LEU A 1 306 ? 6.98 -33.688 -21.141 1 96.56 306 LEU A N 1
ATOM 2343 C CA . LEU A 1 306 ? 7.965 -32.625 -21.359 1 96.56 306 LEU A CA 1
ATOM 2344 C C . LEU A 1 306 ? 8.008 -32.219 -22.828 1 96.56 306 LEU A C 1
ATOM 2346 O O . LEU A 1 306 ? 8.062 -31.031 -23.156 1 96.56 306 LEU A O 1
ATOM 2350 N N . GLU A 1 307 ? 7.859 -33.156 -23.719 1 95 307 GLU A N 1
ATOM 2351 C CA . GLU A 1 307 ? 7.98 -32.938 -25.156 1 95 307 GLU A CA 1
ATOM 2352 C C . GLU A 1 307 ? 6.836 -32.062 -25.688 1 95 307 GLU A C 1
ATOM 2354 O O . GLU A 1 307 ? 6.922 -31.547 -26.797 1 95 307 GLU A O 1
ATOM 2359 N N . SER A 1 308 ? 5.832 -31.984 -24.922 1 96.31 308 SER A N 1
ATOM 2360 C CA . SER A 1 308 ? 4.664 -31.219 -25.344 1 96.31 308 SER A CA 1
ATOM 2361 C C . SER A 1 308 ? 4.621 -29.844 -24.688 1 96.31 308 SER A C 1
ATOM 2363 O O . SER A 1 308 ? 3.557 -29.234 -24.578 1 96.31 308 SER A O 1
ATOM 2365 N N . ALA A 1 309 ? 5.734 -29.391 -24.219 1 97.19 309 ALA A N 1
ATOM 2366 C CA . ALA A 1 309 ? 5.82 -28.094 -23.547 1 97.19 309 ALA A CA 1
ATOM 2367 C C . ALA A 1 309 ? 5.301 -26.984 -24.453 1 97.19 309 ALA A C 1
ATOM 2369 O O . ALA A 1 309 ? 4.633 -26.062 -23.984 1 97.19 309 ALA A O 1
ATOM 2370 N N . ASN A 1 310 ? 5.547 -27.062 -25.75 1 97.81 310 ASN A N 1
ATOM 2371 C CA . ASN A 1 310 ? 5.082 -26.047 -26.688 1 97.81 310 ASN A CA 1
ATOM 2372 C C . ASN A 1 310 ? 3.559 -26 -26.75 1 97.81 310 ASN A C 1
ATOM 2374 O O . ASN A 1 310 ? 2.969 -24.922 -26.812 1 97.81 310 ASN A O 1
ATOM 2378 N N . GLU A 1 311 ? 3.033 -27.141 -26.766 1 96.81 311 GLU A N 1
ATOM 2379 C CA . GLU A 1 311 ? 1.575 -27.203 -26.766 1 96.81 311 GLU A CA 1
ATOM 2380 C C . GLU A 1 311 ? 0.996 -26.547 -25.516 1 96.81 311 GLU A C 1
ATOM 2382 O O . GLU A 1 311 ? 0.048 -25.766 -25.594 1 96.81 311 GLU A O 1
ATOM 2387 N N . ALA A 1 312 ? 1.554 -26.859 -24.422 1 95.94 312 ALA A N 1
ATOM 2388 C CA . ALA A 1 312 ? 1.102 -26.297 -23.141 1 95.94 312 ALA A CA 1
ATOM 2389 C C . ALA A 1 312 ? 1.231 -24.781 -23.125 1 95.94 312 ALA A C 1
ATOM 2391 O O . ALA A 1 312 ? 0.297 -24.078 -22.75 1 95.94 312 ALA A O 1
ATOM 2392 N N . LEU A 1 313 ? 2.344 -24.234 -23.594 1 95.94 313 LEU A N 1
ATOM 2393 C CA . LEU A 1 313 ? 2.59 -22.797 -23.625 1 95.94 313 LEU A CA 1
ATOM 2394 C C . LEU A 1 313 ? 1.637 -22.094 -24.594 1 95.94 313 LEU A C 1
ATOM 2396 O O . LEU A 1 313 ? 1.167 -20.984 -24.312 1 95.94 313 LEU A O 1
ATOM 2400 N N . ASN A 1 314 ? 1.337 -22.766 -25.672 1 95.31 314 ASN A N 1
ATOM 2401 C CA . ASN A 1 314 ? 0.401 -22.203 -26.641 1 95.31 314 ASN A CA 1
ATOM 2402 C C . ASN A 1 314 ? -1.011 -22.109 -26.062 1 95.31 314 ASN A C 1
ATOM 2404 O O . ASN A 1 314 ? -1.729 -21.141 -26.328 1 95.31 314 ASN A O 1
ATOM 2408 N N . MET A 1 315 ? -1.353 -23.125 -25.375 1 92.75 315 MET A N 1
ATOM 2409 C CA . MET A 1 315 ? -2.656 -23.094 -24.719 1 92.75 315 MET A CA 1
ATOM 2410 C C . MET A 1 315 ? -2.738 -21.938 -23.734 1 92.75 315 MET A C 1
ATOM 2412 O O . MET A 1 315 ? -3.77 -21.281 -23.625 1 92.75 315 MET A O 1
ATOM 2416 N N . MET A 1 316 ? -1.705 -21.688 -23.016 1 91.44 316 MET A N 1
ATOM 2417 C CA . MET A 1 316 ? -1.646 -20.594 -22.062 1 91.44 316 MET A CA 1
ATOM 2418 C C . MET A 1 316 ? -1.732 -19.25 -22.781 1 91.44 316 MET A C 1
ATOM 2420 O O . MET A 1 316 ? -2.473 -18.359 -22.359 1 91.44 316 MET A O 1
ATOM 2424 N N . LYS A 1 317 ? -1.015 -19.125 -23.812 1 89.31 317 LYS A N 1
ATOM 2425 C CA . LYS A 1 317 ? -1.026 -17.906 -24.609 1 89.31 317 LYS A CA 1
ATOM 2426 C C . LYS A 1 317 ? -2.436 -17.594 -25.109 1 89.31 317 LYS A C 1
ATOM 2428 O O . LYS A 1 317 ? -2.826 -16.422 -25.172 1 89.31 317 LYS A O 1
ATOM 2433 N N . GLY A 1 318 ? -3.135 -18.625 -25.391 1 87 318 GLY A N 1
ATOM 2434 C CA . GLY A 1 318 ? -4.488 -18.484 -25.906 1 87 318 GLY A CA 1
ATOM 2435 C C . GLY A 1 318 ? -5.523 -18.328 -24.812 1 87 318 GLY A C 1
ATOM 2436 O O . GLY A 1 318 ? -6.723 -18.266 -25.078 1 87 318 GLY A O 1
ATOM 2437 N N . LYS A 1 319 ? -5.125 -18.281 -23.547 1 83.62 319 LYS A N 1
ATOM 2438 C CA . LYS A 1 319 ? -5.996 -18.109 -22.391 1 83.62 319 LYS A CA 1
ATOM 2439 C C . LYS A 1 319 ? -7.02 -19.25 -22.297 1 83.62 319 LYS A C 1
ATOM 2441 O O . LYS A 1 319 ? -8.195 -19 -22.016 1 83.62 319 LYS A O 1
ATOM 2446 N N . LYS A 1 320 ? -6.516 -20.359 -22.578 1 84.44 320 LYS A N 1
ATOM 2447 C CA . LYS A 1 320 ? -7.383 -21.531 -22.594 1 84.44 320 LYS A CA 1
ATOM 2448 C C . LYS A 1 320 ? -7.066 -22.469 -21.438 1 84.44 320 LYS A C 1
ATOM 2450 O O . LYS A 1 320 ? -7.406 -23.656 -21.484 1 84.44 320 LYS A O 1
ATOM 2455 N N . ILE A 1 321 ? -6.355 -21.984 -20.562 1 88 321 ILE A N 1
ATOM 2456 C CA . ILE A 1 321 ? -5.977 -22.781 -19.391 1 88 321 ILE A CA 1
ATOM 2457 C C . ILE A 1 321 ? -6.777 -22.344 -18.172 1 88 321 ILE A C 1
ATOM 2459 O O . ILE A 1 321 ? -6.863 -21.141 -17.891 1 88 321 ILE A O 1
ATOM 2463 N N . PHE A 1 322 ? -7.336 -23.312 -17.578 1 92.25 322 PHE A N 1
ATOM 2464 C CA . PHE A 1 322 ? -8.07 -23.078 -16.328 1 92.25 322 PHE A CA 1
ATOM 2465 C C . PHE A 1 322 ? -7.395 -23.766 -15.164 1 92.25 322 PHE A C 1
ATOM 2467 O O . PHE A 1 322 ? -7.504 -24.984 -15.016 1 92.25 322 PHE A O 1
ATOM 2474 N N . GLY A 1 323 ? -6.754 -23.016 -14.328 1 92.62 323 GLY A N 1
ATOM 2475 C CA . GLY A 1 323 ? -5.973 -23.562 -13.234 1 92.62 323 GLY A CA 1
ATOM 2476 C C . GLY A 1 323 ? -4.52 -23.797 -13.594 1 92.62 323 GLY A C 1
ATOM 2477 O O . GLY A 1 323 ? -3.9 -22.969 -14.273 1 92.62 323 GLY A O 1
ATOM 2478 N N . LYS A 1 324 ? -3.953 -24.906 -13.133 1 95.44 324 LYS A N 1
ATOM 2479 C CA . LYS A 1 324 ? -2.521 -25.156 -13.258 1 95.44 324 LYS A CA 1
ATOM 2480 C C . LYS A 1 324 ? -2.252 -26.25 -14.297 1 95.44 324 LYS A C 1
ATOM 2482 O O . LYS A 1 324 ? -3.018 -27.219 -14.406 1 95.44 324 LYS A O 1
ATOM 2487 N N . ILE A 1 325 ? -1.157 -26.078 -15.016 1 96.38 325 ILE A N 1
ATOM 2488 C CA . ILE A 1 325 ? -0.664 -27.094 -15.93 1 96.38 325 ILE A CA 1
ATOM 2489 C C . ILE A 1 325 ? 0.737 -27.531 -15.508 1 96.38 325 ILE A C 1
ATOM 2491 O O . ILE A 1 325 ? 1.54 -26.719 -15.062 1 96.38 325 ILE A O 1
ATOM 2495 N N . LEU A 1 326 ? 0.995 -28.828 -15.656 1 97.88 326 LEU A N 1
ATOM 2496 C CA . LEU A 1 326 ? 2.295 -29.391 -15.305 1 97.88 326 LEU A CA 1
ATOM 2497 C C . LEU A 1 326 ? 2.922 -30.109 -16.5 1 97.88 326 LEU A C 1
ATOM 2499 O O . LEU A 1 326 ? 2.213 -30.531 -17.406 1 97.88 326 LEU A O 1
ATOM 2503 N N . LEU A 1 327 ? 4.176 -30.125 -16.484 1 98 327 LEU A N 1
ATOM 2504 C CA . LEU A 1 327 ? 4.945 -31.047 -17.312 1 98 327 LEU A CA 1
ATOM 2505 C C . LEU A 1 327 ? 5.418 -32.25 -16.484 1 98 327 LEU A C 1
ATOM 2507 O O . LEU A 1 327 ? 5.922 -32.094 -15.375 1 98 327 LEU A O 1
ATOM 2511 N N . GLU A 1 328 ? 5.266 -33.344 -17 1 97.81 328 GLU A N 1
ATOM 2512 C CA . GLU A 1 328 ? 5.73 -34.562 -16.344 1 97.81 328 GLU A CA 1
ATOM 2513 C C . GLU A 1 328 ? 6.945 -35.156 -17.062 1 97.81 328 GLU A C 1
ATOM 2515 O O . GLU A 1 328 ? 6.965 -35.25 -18.297 1 97.81 328 GLU A O 1
ATOM 2520 N N . MET A 1 329 ? 7.902 -35.469 -16.234 1 95.12 329 MET A N 1
ATOM 2521 C CA . MET A 1 329 ? 9.094 -36.094 -16.781 1 95.12 329 MET A CA 1
ATOM 2522 C C . MET A 1 329 ? 8.945 -37.625 -16.797 1 95.12 329 MET A C 1
ATOM 2524 O O . MET A 1 329 ? 8.422 -38.219 -15.844 1 95.12 329 MET A O 1
ATOM 2528 N N . ASN A 1 330 ? 9.188 -38.188 -17.953 1 80.25 330 ASN A N 1
ATOM 2529 C CA . ASN A 1 330 ? 9.219 -39.656 -18.062 1 80.25 330 ASN A CA 1
ATOM 2530 C C . ASN A 1 330 ? 10.625 -40.219 -17.844 1 80.25 330 ASN A C 1
ATOM 2532 O O . ASN A 1 330 ? 11.516 -40 -18.672 1 80.25 330 ASN A O 1
ATOM 2536 N N . HIS A 1 331 ? 10.867 -40.469 -16.625 1 68.56 331 HIS A N 1
ATOM 2537 C CA . HIS A 1 331 ? 12.188 -41.031 -16.422 1 68.56 331 HIS A CA 1
ATOM 2538 C C . HIS A 1 331 ? 12.227 -42.5 -16.844 1 68.56 331 HIS A C 1
ATOM 2540 O O . HIS A 1 331 ? 11.289 -43.25 -16.562 1 68.56 331 HIS A O 1
ATOM 2546 N N . GLU A 1 332 ? 12.672 -42.875 -18.109 1 48.94 332 GLU A N 1
ATOM 2547 C CA . GLU A 1 332 ? 12.883 -44.281 -18.469 1 48.94 332 GLU A CA 1
ATOM 2548 C C . GLU A 1 332 ? 13.953 -44.906 -17.578 1 48.94 332 GLU A C 1
ATOM 2550 O O . GLU A 1 332 ? 14.859 -44.219 -17.094 1 48.94 332 GLU A O 1
ATOM 2555 N N . MET B 1 1 ? -14.023 35.375 8.477 1 95 1 MET B N 1
ATOM 2556 C CA . MET B 1 1 ? -13.461 35.5 7.137 1 95 1 MET B CA 1
ATOM 2557 C C . MET B 1 1 ? -14.195 34.594 6.156 1 95 1 MET B C 1
ATOM 2559 O O . MET B 1 1 ? -14.32 33.375 6.395 1 95 1 MET B O 1
ATOM 2563 N N . ASP B 1 2 ? -14.633 35.156 5.102 1 95.88 2 ASP B N 1
ATOM 2564 C CA . ASP B 1 2 ? -15.43 34.375 4.164 1 95.88 2 ASP B CA 1
ATOM 2565 C C . ASP B 1 2 ? -14.812 34.375 2.77 1 95.88 2 ASP B C 1
ATOM 2567 O O . ASP B 1 2 ? -14.328 35.406 2.309 1 95.88 2 ASP B O 1
ATOM 2571 N N . CYS B 1 3 ? -14.805 33.25 2.191 1 96.69 3 CYS B N 1
ATOM 2572 C CA . CYS B 1 3 ? -14.555 33.125 0.761 1 96.69 3 CYS B CA 1
ATOM 2573 C C . CYS B 1 3 ? -15.82 33.375 -0.04 1 96.69 3 CYS B C 1
ATOM 2575 O O . CYS B 1 3 ? -16.719 32.531 -0.086 1 96.69 3 CYS B O 1
ATOM 2577 N N . ILE B 1 4 ? -15.891 34.438 -0.691 1 95.75 4 ILE B N 1
ATOM 2578 C CA . ILE B 1 4 ? -17.125 34.844 -1.375 1 95.75 4 ILE B CA 1
ATOM 2579 C C . ILE B 1 4 ? -17.062 34.375 -2.834 1 95.75 4 ILE B C 1
ATOM 2581 O O . ILE B 1 4 ? -18.094 34.281 -3.502 1 95.75 4 ILE B O 1
ATOM 2585 N N . ALA B 1 5 ? -15.859 34.25 -3.311 1 95.69 5 ALA B N 1
ATOM 2586 C CA . ALA B 1 5 ? -15.586 33.719 -4.637 1 95.69 5 ALA B CA 1
ATOM 2587 C C . ALA B 1 5 ? -14.227 33 -4.676 1 95.69 5 ALA B C 1
ATOM 2589 O O . ALA B 1 5 ? -13.297 33.406 -3.969 1 95.69 5 ALA B O 1
ATOM 2590 N N . TYR B 1 6 ? -14.203 32.062 -5.535 1 94.69 6 TYR B N 1
ATOM 2591 C CA . TYR B 1 6 ? -12.922 31.359 -5.664 1 94.69 6 TYR B CA 1
ATOM 2592 C C . TYR B 1 6 ? -11.836 32.312 -6.16 1 94.69 6 TYR B C 1
ATOM 2594 O O . TYR B 1 6 ? -12.109 33.219 -6.957 1 94.69 6 TYR B O 1
ATOM 2602 N N . ASP B 1 7 ? -10.664 32.125 -5.699 1 94.44 7 ASP B N 1
ATOM 2603 C CA . ASP B 1 7 ? -9.461 32.844 -6.145 1 94.44 7 ASP B CA 1
ATOM 2604 C C . ASP B 1 7 ? -9.555 34.312 -5.859 1 94.44 7 ASP B C 1
ATOM 2606 O O . ASP B 1 7 ? -8.961 35.125 -6.574 1 94.44 7 ASP B O 1
ATOM 2610 N N . CYS B 1 8 ? -10.383 34.688 -4.906 1 95.81 8 CYS B N 1
ATOM 2611 C CA . CYS B 1 8 ? -10.469 36.062 -4.418 1 95.81 8 CYS B CA 1
ATOM 2612 C C . CYS B 1 8 ? -10.07 36.156 -2.945 1 95.81 8 CYS B C 1
ATOM 2614 O O . CYS B 1 8 ? -10.148 35.156 -2.227 1 95.81 8 CYS B O 1
ATOM 2616 N N . PRO B 1 9 ? -9.633 37.281 -2.564 1 96.88 9 PRO B N 1
ATOM 2617 C CA . PRO B 1 9 ? -9.312 37.438 -1.144 1 96.88 9 PRO B CA 1
ATOM 2618 C C . PRO B 1 9 ? -10.516 37.219 -0.237 1 96.88 9 PRO B C 1
ATOM 2620 O O . PRO B 1 9 ? -11.648 37.5 -0.617 1 96.88 9 PRO B O 1
ATOM 2623 N N . LEU B 1 10 ? -10.242 36.688 0.891 1 97.81 10 LEU B N 1
ATOM 2624 C CA . LEU B 1 10 ? -11.289 36.531 1.893 1 97.81 10 LEU B CA 1
ATOM 2625 C C . LEU B 1 10 ? -11.797 37.906 2.361 1 97.81 10 LEU B C 1
ATOM 2627 O O . LEU B 1 10 ? -11.062 38.875 2.342 1 97.81 10 LEU B O 1
ATOM 2631 N N . VAL B 1 11 ? -13.031 37.875 2.814 1 97.44 11 VAL B N 1
ATOM 2632 C CA . VAL B 1 11 ? -13.648 39.094 3.295 1 97.44 11 VAL B CA 1
ATOM 2633 C C . VAL B 1 11 ? -14.109 38.906 4.738 1 97.44 11 VAL B C 1
ATOM 2635 O O . VAL B 1 11 ? -14.742 37.906 5.074 1 97.44 11 VAL B O 1
ATOM 2638 N N . LEU B 1 12 ? -13.75 39.875 5.598 1 95.5 12 LEU B N 1
ATOM 2639 C CA . LEU B 1 12 ? -14.258 39.875 6.969 1 95.5 12 LEU B CA 1
ATOM 2640 C C . LEU B 1 12 ? -15.734 40.25 7.008 1 95.5 12 LEU B C 1
ATOM 2642 O O . LEU B 1 12 ? -16.125 41.312 6.535 1 95.5 12 LEU B O 1
ATOM 2646 N N . THR B 1 13 ? -16.5 39.375 7.484 1 94.12 13 THR B N 1
ATOM 2647 C CA . THR B 1 13 ? -17.938 39.625 7.562 1 94.12 13 THR B CA 1
ATOM 2648 C C . THR B 1 13 ? -18.453 39.438 8.984 1 94.12 13 THR B C 1
ATOM 2650 O O . THR B 1 13 ? -17.859 38.656 9.758 1 94.12 13 THR B O 1
ATOM 2653 N N . SER B 1 14 ? -19.484 40.188 9.32 1 92.12 14 SER B N 1
ATOM 2654 C CA . SER B 1 14 ? -20.203 39.969 10.578 1 92.12 14 SER B CA 1
ATOM 2655 C C . SER B 1 14 ? -21.438 39.094 10.367 1 92.12 14 SER B C 1
ATOM 2657 O O . SER B 1 14 ? -22.266 39.406 9.508 1 92.12 14 SER B O 1
ATOM 2659 N N . GLN B 1 15 ? -21.406 38.062 11.078 1 87.69 15 GLN B N 1
ATOM 2660 C CA . GLN B 1 15 ? -22.516 37.125 10.945 1 87.69 15 GLN B CA 1
ATOM 2661 C C . GLN B 1 15 ? -23.172 36.844 12.305 1 87.69 15 GLN B C 1
ATOM 2663 O O . GLN B 1 15 ? -22.484 36.844 13.336 1 87.69 15 GLN B O 1
ATOM 2668 N N . LYS B 1 16 ? -24.516 36.688 12.297 1 87.81 16 LYS B N 1
ATOM 2669 C CA . LYS B 1 16 ? -25.203 36.25 13.516 1 87.81 16 LYS B CA 1
ATOM 2670 C C . LYS B 1 16 ? -24.828 34.844 13.891 1 87.81 16 LYS B C 1
ATOM 2672 O O . LYS B 1 16 ? -24.531 34 13.023 1 87.81 16 LYS B O 1
ATOM 2677 N N . SER B 1 17 ? -24.781 34.5 15.172 1 87.44 17 SER B N 1
ATOM 2678 C CA . SER B 1 17 ? -24.484 33.156 15.641 1 87.44 17 SER B CA 1
ATOM 2679 C C . SER B 1 17 ? -25.516 32.156 15.141 1 87.44 17 SER B C 1
ATOM 2681 O O . SER B 1 17 ? -26.719 32.375 15.234 1 87.44 17 SER B O 1
ATOM 2683 N N . ARG B 1 18 ? -25.125 31.109 14.609 1 87 18 ARG B N 1
ATOM 2684 C CA . ARG B 1 18 ? -26 30.047 14.109 1 87 18 ARG B CA 1
ATOM 2685 C C . ARG B 1 18 ? -26.594 29.234 15.258 1 87 18 ARG B C 1
ATOM 2687 O O . ARG B 1 18 ? -25.922 29 16.266 1 87 18 ARG B O 1
ATOM 2694 N N . SER B 1 19 ? -27.797 28.953 15.125 1 94.31 19 SER B N 1
ATOM 2695 C CA . SER B 1 19 ? -28.391 28.031 16.094 1 94.31 19 SER B CA 1
ATOM 2696 C C . SER B 1 19 ? -27.734 26.656 16.016 1 94.31 19 SER B C 1
ATOM 2698 O O . SER B 1 19 ? -27.375 26.188 14.938 1 94.31 19 SER B O 1
ATOM 2700 N N . LEU B 1 20 ? -27.734 26.047 17.156 1 96.81 20 LEU B N 1
ATOM 2701 C CA . LEU B 1 20 ? -27.094 24.734 17.234 1 96.81 20 LEU B CA 1
ATOM 2702 C C . LEU B 1 20 ? -28.094 23.625 16.938 1 96.81 20 LEU B C 1
ATOM 2704 O O . LEU B 1 20 ? -29.219 23.656 17.438 1 96.81 20 LEU B O 1
ATOM 2708 N N . GLN B 1 21 ? -27.703 22.703 16.125 1 96.31 21 GLN B N 1
ATOM 2709 C CA . GLN B 1 21 ? -28.438 21.438 16.016 1 96.31 21 GLN B CA 1
ATOM 2710 C C . GLN B 1 21 ? -28.078 20.5 17.156 1 96.31 21 GLN B C 1
ATOM 2712 O O . GLN B 1 21 ? -27.109 20.734 17.891 1 96.31 21 GLN B O 1
ATOM 2717 N N . LYS B 1 22 ? -28.969 19.469 17.281 1 96.38 22 LYS B N 1
ATOM 2718 C CA . LYS B 1 22 ? -28.656 18.484 18.312 1 96.38 22 LYS B CA 1
ATOM 2719 C C . LYS B 1 22 ? -27.281 17.875 18.109 1 96.38 22 LYS B C 1
ATOM 2721 O O . LYS B 1 22 ? -26.922 17.5 16.984 1 96.38 22 LYS B O 1
ATOM 2726 N N . GLY B 1 23 ? -26.453 17.844 19.172 1 96.38 23 GLY B N 1
ATOM 2727 C CA . GLY B 1 23 ? -25.141 17.25 19.109 1 96.38 23 GLY B CA 1
ATOM 2728 C C . GLY B 1 23 ? -24.047 18.234 18.703 1 96.38 23 GLY B C 1
ATOM 2729 O O . GLY B 1 23 ? -22.875 17.859 18.625 1 96.38 23 GLY B O 1
ATOM 2730 N N . GLN B 1 24 ? -24.422 19.484 18.547 1 97.06 24 GLN B N 1
ATOM 2731 C CA . GLN B 1 24 ? -23.453 20.484 18.125 1 97.06 24 GLN B CA 1
ATOM 2732 C C . GLN B 1 24 ? -23.016 21.359 19.297 1 97.06 24 GLN B C 1
ATOM 2734 O O . GLN B 1 24 ? -23.75 21.484 20.281 1 97.06 24 GLN B O 1
ATOM 2739 N N . VAL B 1 25 ? -21.859 21.906 19.172 1 97.56 25 VAL B N 1
ATOM 2740 C CA . VAL B 1 25 ? -21.312 22.828 20.156 1 97.56 25 VAL B CA 1
ATOM 2741 C C . VAL B 1 25 ? -20.875 24.125 19.469 1 97.56 25 VAL B C 1
ATOM 2743 O O . VAL B 1 25 ? -20.578 24.141 18.281 1 97.56 25 VAL B O 1
ATOM 2746 N N . ARG B 1 26 ? -20.875 25.172 20.266 1 97.69 26 ARG B N 1
ATOM 2747 C CA . ARG B 1 26 ? -20.297 26.453 19.859 1 97.69 26 ARG B CA 1
ATOM 2748 C C . ARG B 1 26 ? -18.969 26.703 20.578 1 97.69 26 ARG B C 1
ATOM 2750 O O . ARG B 1 26 ? -18.891 26.594 21.812 1 97.69 26 ARG B O 1
ATOM 2757 N N . ILE B 1 27 ? -18 26.953 19.828 1 97.56 27 ILE B N 1
ATOM 2758 C CA . ILE B 1 27 ? -16.656 27.188 20.359 1 97.56 27 ILE B CA 1
ATOM 2759 C C . ILE B 1 27 ? -16.312 28.672 20.25 1 97.56 27 ILE B C 1
ATOM 2761 O O . ILE B 1 27 ? -16.453 29.281 19.188 1 97.56 27 ILE B O 1
ATOM 2765 N N . ARG B 1 28 ? -15.898 29.25 21.328 1 97.81 28 ARG B N 1
ATOM 2766 C CA . ARG B 1 28 ? -15.156 30.5 21.266 1 97.81 28 ARG B CA 1
ATOM 2767 C C . ARG B 1 28 ? -13.711 30.266 20.844 1 97.81 28 ARG B C 1
ATOM 2769 O O . ARG B 1 28 ? -12.906 29.781 21.641 1 97.81 28 ARG B O 1
ATOM 2776 N N . THR B 1 29 ? -13.453 30.641 19.641 1 97.88 29 THR B N 1
ATOM 2777 C CA . THR B 1 29 ? -12.18 30.297 19.016 1 97.88 29 THR B CA 1
ATOM 2778 C C . THR B 1 29 ? -11.047 31.141 19.594 1 97.88 29 THR B C 1
ATOM 2780 O O . THR B 1 29 ? -11.18 32.344 19.719 1 97.88 29 THR B O 1
ATOM 2783 N N . ARG B 1 30 ? -10.008 30.484 19.953 1 98.06 30 ARG B N 1
ATOM 2784 C CA . ARG B 1 30 ? -8.789 31.203 20.328 1 98.06 30 ARG B CA 1
ATOM 2785 C C . ARG B 1 30 ? -7.777 31.188 19.188 1 98.06 30 ARG B C 1
ATOM 2787 O O . ARG B 1 30 ? -7.227 32.25 18.828 1 98.06 30 ARG B O 1
ATOM 2794 N N . PHE B 1 31 ? -7.531 30.047 18.609 1 98.19 31 PHE B N 1
ATOM 2795 C CA . PHE B 1 31 ? -6.613 29.906 17.484 1 98.19 31 PHE B CA 1
ATOM 2796 C C . PHE B 1 31 ? -7.23 29.062 16.375 1 98.19 31 PHE B C 1
ATOM 2798 O O . PHE B 1 31 ? -7.961 28.094 16.656 1 98.19 31 PHE B O 1
ATOM 2805 N N . ALA B 1 32 ? -7.012 29.422 15.156 1 98.12 32 ALA B N 1
ATOM 2806 C CA . ALA B 1 32 ? -7.277 28.609 13.984 1 98.12 32 ALA B CA 1
ATOM 2807 C C . ALA B 1 32 ? -5.988 28.297 13.227 1 98.12 32 ALA B C 1
ATOM 2809 O O . ALA B 1 32 ? -5.137 29.172 13.055 1 98.12 32 ALA B O 1
ATOM 2810 N N . GLY B 1 33 ? -5.816 27.062 12.891 1 97.5 33 GLY B N 1
ATOM 2811 C CA . GLY B 1 33 ? -4.664 26.719 12.078 1 97.5 33 GLY B CA 1
ATOM 2812 C C . GLY B 1 33 ? -4.895 26.922 10.594 1 97.5 33 GLY B C 1
ATOM 2813 O O . GLY B 1 33 ? -6.004 26.719 10.094 1 97.5 33 GLY B O 1
ATOM 2814 N N . ILE B 1 34 ? -3.859 27.297 9.906 1 96.25 34 ILE B N 1
ATOM 2815 C CA . ILE B 1 34 ? -3.936 27.406 8.453 1 96.25 34 ILE B CA 1
ATOM 2816 C C . ILE B 1 34 ? -3.203 26.234 7.809 1 96.25 34 ILE B C 1
ATOM 2818 O O . ILE B 1 34 ? -2.078 25.906 8.195 1 96.25 34 ILE B O 1
ATOM 2822 N N . ASN B 1 35 ? -3.826 25.578 6.902 1 94.31 35 ASN B N 1
ATOM 2823 C CA . ASN B 1 35 ? -3.291 24.453 6.145 1 94.31 35 ASN B CA 1
ATOM 2824 C C . ASN B 1 35 ? -3.318 24.719 4.641 1 94.31 35 ASN B C 1
ATOM 2826 O O . ASN B 1 35 ? -4.082 25.562 4.172 1 94.31 35 ASN B O 1
ATOM 2830 N N . TYR B 1 36 ? -2.488 23.984 3.936 1 92.06 36 TYR B N 1
ATOM 2831 C CA . TYR B 1 36 ? -2.514 24.109 2.482 1 92.06 36 TYR B CA 1
ATOM 2832 C C . TYR B 1 36 ? -3.896 23.781 1.93 1 92.06 36 TYR B C 1
ATOM 2834 O O . TYR B 1 36 ? -4.336 24.391 0.947 1 92.06 36 TYR B O 1
ATOM 2842 N N . ALA B 1 37 ? -4.582 22.922 2.527 1 91.88 37 ALA B N 1
ATOM 2843 C CA . ALA B 1 37 ? -5.938 22.547 2.139 1 91.88 37 ALA B CA 1
ATOM 2844 C C . ALA B 1 37 ? -6.871 23.766 2.176 1 91.88 37 ALA B C 1
ATOM 2846 O O . ALA B 1 37 ? -7.82 23.844 1.39 1 91.88 37 ALA B O 1
ATOM 2847 N N . ASP B 1 38 ? -6.633 24.672 3.051 1 94.56 38 ASP B N 1
ATOM 2848 C CA . ASP B 1 38 ? -7.441 25.891 3.119 1 94.56 38 ASP B CA 1
ATOM 2849 C C . ASP B 1 38 ? -7.277 26.719 1.854 1 94.56 38 ASP B C 1
ATOM 2851 O O . ASP B 1 38 ? -8.25 27.281 1.34 1 94.56 38 ASP B O 1
ATOM 2855 N N . LEU B 1 39 ? -6.043 26.797 1.468 1 92.5 39 LEU B N 1
ATOM 2856 C CA . LEU B 1 39 ? -5.75 27.5 0.224 1 92.5 39 LEU B CA 1
ATOM 2857 C C . LEU B 1 39 ? -6.457 26.844 -0.955 1 92.5 39 LEU B C 1
ATOM 2859 O O . LEU B 1 39 ? -7.086 27.516 -1.769 1 92.5 39 LEU B O 1
ATOM 2863 N N . LEU B 1 40 ? -6.359 25.531 -1.025 1 91.25 40 LEU B N 1
ATOM 2864 C CA . LEU B 1 40 ? -7.004 24.781 -2.1 1 91.25 40 LEU B CA 1
ATOM 2865 C C . LEU B 1 40 ? -8.516 24.969 -2.064 1 91.25 40 LEU B C 1
ATOM 2867 O O . LEU B 1 40 ? -9.156 25.062 -3.113 1 91.25 40 LEU B O 1
ATOM 2871 N N . ALA B 1 41 ? -9.055 24.984 -0.924 1 92.94 41 ALA B N 1
ATOM 2872 C CA . ALA B 1 41 ? -10.492 25.203 -0.771 1 92.94 41 ALA B CA 1
ATOM 2873 C C . ALA B 1 41 ? -10.906 26.562 -1.339 1 92.94 41 ALA B C 1
ATOM 2875 O O . ALA B 1 41 ? -11.914 26.656 -2.053 1 92.94 41 ALA B O 1
ATOM 2876 N N . CYS B 1 42 ? -10.156 27.531 -1.079 1 94.5 42 CYS B N 1
ATOM 2877 C CA . CYS B 1 42 ? -10.453 28.875 -1.551 1 94.5 42 CYS B CA 1
ATOM 2878 C C . CYS B 1 42 ? -10.266 28.969 -3.061 1 94.5 42 CYS B C 1
ATOM 2880 O O . CYS B 1 42 ? -10.75 29.922 -3.686 1 94.5 42 CYS B O 1
ATOM 2882 N N . GLN B 1 43 ? -9.57 27.969 -3.627 1 92.62 43 GLN B N 1
ATOM 2883 C CA . GLN B 1 43 ? -9.344 27.938 -5.066 1 92.62 43 GLN B CA 1
ATOM 2884 C C . GLN B 1 43 ? -10.32 26.984 -5.754 1 92.62 43 GLN B C 1
ATOM 2886 O O . GLN B 1 43 ? -10.289 26.828 -6.977 1 92.62 43 GLN B O 1
ATOM 2891 N N . GLY B 1 44 ? -11.125 26.281 -5 1 90.56 44 GLY B N 1
ATOM 2892 C CA . GLY B 1 44 ? -12.047 25.312 -5.551 1 90.56 44 GLY B CA 1
ATOM 2893 C C . GLY B 1 44 ? -11.375 24.016 -5.98 1 90.56 44 GLY B C 1
ATOM 2894 O O . GLY B 1 44 ? -11.875 23.312 -6.855 1 90.56 44 GLY B O 1
ATOM 2895 N N . LYS B 1 45 ? -10.227 23.719 -5.41 1 85.12 45 LYS B N 1
ATOM 2896 C CA . LYS B 1 45 ? -9.422 22.594 -5.863 1 85.12 45 LYS B CA 1
ATOM 2897 C C . LYS B 1 45 ? -9.336 21.516 -4.793 1 85.12 45 LYS B C 1
ATOM 2899 O O . LYS B 1 45 ? -8.664 20.5 -4.98 1 85.12 45 LYS B O 1
ATOM 2904 N N . TYR B 1 46 ? -9.984 21.75 -3.713 1 82.94 46 TYR B N 1
ATOM 2905 C CA . TYR B 1 46 ? -9.953 20.766 -2.641 1 82.94 46 TYR B CA 1
ATOM 2906 C C . TYR B 1 46 ? -10.961 19.641 -2.895 1 82.94 46 TYR B C 1
ATOM 2908 O O . TYR B 1 46 ? -11.984 19.859 -3.547 1 82.94 46 TYR B O 1
ATOM 2916 N N . GLN B 1 47 ? -10.719 18.516 -2.406 1 76.12 47 GLN B N 1
ATOM 2917 C CA . GLN B 1 47 ? -11.555 17.344 -2.686 1 76.12 47 GLN B CA 1
ATOM 2918 C C . GLN B 1 47 ? -12.945 17.5 -2.076 1 76.12 47 GLN B C 1
ATOM 2920 O O . GLN B 1 47 ? -13.938 17.062 -2.66 1 76.12 47 GLN B O 1
ATOM 2925 N N . GLU B 1 48 ? -12.977 18.031 -0.889 1 75.69 48 GLU B N 1
ATOM 2926 C CA . GLU B 1 48 ? -14.266 18.406 -0.314 1 75.69 48 GLU B CA 1
ATOM 2927 C C . GLU B 1 48 ? -14.695 19.797 -0.752 1 75.69 48 GLU B C 1
ATOM 2929 O O . GLU B 1 48 ? -14.336 20.797 -0.117 1 75.69 48 GLU B O 1
ATOM 2934 N N . LYS B 1 49 ? -15.5 19.906 -1.773 1 74.25 49 LYS B N 1
ATOM 2935 C CA . LYS B 1 49 ? -15.812 21.188 -2.395 1 74.25 49 LYS B CA 1
ATOM 2936 C C . LYS B 1 49 ? -16.906 21.922 -1.624 1 74.25 49 LYS B C 1
ATOM 2938 O O . LYS B 1 49 ? -17.906 21.312 -1.226 1 74.25 49 LYS B O 1
ATOM 2943 N N . SER B 1 50 ? -16.547 23.125 -1.362 1 81.81 50 SER B N 1
ATOM 2944 C CA . SER B 1 50 ? -17.516 24.062 -0.808 1 81.81 50 SER B CA 1
ATOM 2945 C C . SER B 1 50 ? -17.844 25.172 -1.799 1 81.81 50 SER B C 1
ATOM 2947 O O . SER B 1 50 ? -16.953 25.703 -2.453 1 81.81 50 SER B O 1
ATOM 2949 N N . LYS B 1 51 ? -19.141 25.438 -1.923 1 89.5 51 LYS B N 1
ATOM 2950 C CA . LYS B 1 51 ? -19.547 26.547 -2.787 1 89.5 51 LYS B CA 1
ATOM 2951 C C . LYS B 1 51 ? -19.531 27.875 -2.025 1 89.5 51 LYS B C 1
ATOM 2953 O O . LYS B 1 51 ? -20.125 27.984 -0.951 1 89.5 51 LYS B O 1
ATOM 2958 N N . PRO B 1 52 ? -18.906 28.828 -2.592 1 93.44 52 PRO B N 1
ATOM 2959 C CA . PRO B 1 52 ? -18.938 30.125 -1.933 1 93.44 52 PRO B CA 1
ATOM 2960 C C . PRO B 1 52 ? -20.359 30.688 -1.804 1 93.44 52 PRO B C 1
ATOM 2962 O O . PRO B 1 52 ? -21.203 30.422 -2.656 1 93.44 52 PRO B O 1
ATOM 2965 N N . PRO B 1 53 ? -20.641 31.406 -0.768 1 93.81 53 PRO B N 1
ATOM 2966 C CA . PRO B 1 53 ? -19.703 31.844 0.265 1 93.81 53 PRO B CA 1
ATOM 2967 C C . PRO B 1 53 ? -19.516 30.812 1.371 1 93.81 53 PRO B C 1
ATOM 2969 O O . PRO B 1 53 ? -20.453 30.109 1.727 1 93.81 53 PRO B O 1
ATOM 2972 N N . PHE B 1 54 ? -18.359 30.703 1.906 1 93.25 54 PHE B N 1
ATOM 2973 C CA . PHE B 1 54 ? -18.062 29.875 3.072 1 93.25 54 PHE B CA 1
ATOM 2974 C C . PHE B 1 54 ? -16.891 30.453 3.865 1 93.25 54 PHE B C 1
ATOM 2976 O O . PHE B 1 54 ? -16.109 31.25 3.342 1 93.25 54 PHE B O 1
ATOM 2983 N N . SER B 1 55 ? -16.844 30.141 5.164 1 94.31 55 SER B N 1
ATOM 2984 C CA . SER B 1 55 ? -15.68 30.469 5.98 1 94.31 55 SER B CA 1
ATOM 2985 C C . SER B 1 55 ? -14.641 29.359 5.945 1 94.31 55 SER B C 1
ATOM 2987 O O . SER B 1 55 ? -14.898 28.25 6.426 1 94.31 55 SER B O 1
ATOM 2989 N N . PRO B 1 56 ? -13.438 29.609 5.43 1 96.19 56 PRO B N 1
ATOM 2990 C CA . PRO B 1 56 ? -12.438 28.547 5.344 1 96.19 56 PRO B CA 1
ATOM 2991 C C . PRO B 1 56 ? -11.883 28.141 6.711 1 96.19 56 PRO B C 1
ATOM 2993 O O . PRO B 1 56 ? -12.242 28.75 7.727 1 96.19 56 PRO B O 1
ATOM 2996 N N . GLY B 1 57 ? -11.031 27.219 6.617 1 96.44 57 GLY B N 1
ATOM 2997 C CA . GLY B 1 57 ? -10.359 26.734 7.809 1 96.44 57 GLY B CA 1
ATOM 2998 C C . GLY B 1 57 ? -10.812 25.344 8.227 1 96.44 57 GLY B C 1
ATOM 2999 O O . GLY B 1 57 ? -11.992 25.016 8.148 1 96.44 57 GLY B O 1
ATOM 3000 N N . LEU B 1 58 ? -9.828 24.594 8.844 1 96.75 58 LEU B N 1
ATOM 3001 C CA . LEU B 1 58 ? -10.133 23.188 9.102 1 96.75 58 LEU B CA 1
ATOM 3002 C C . LEU B 1 58 ? -9.945 22.859 10.578 1 96.75 58 LEU B C 1
ATOM 3004 O O . LEU B 1 58 ? -10.328 21.781 11.023 1 96.75 58 LEU B O 1
ATOM 3008 N N . GLU B 1 59 ? -9.375 23.766 11.312 1 97.94 59 GLU B N 1
ATOM 3009 C CA . GLU B 1 59 ? -9.109 23.406 12.703 1 97.94 59 GLU B CA 1
ATOM 3010 C C . GLU B 1 59 ? -9.086 24.625 13.609 1 97.94 59 GLU B C 1
ATOM 3012 O O . GLU B 1 59 ? -8.68 25.703 13.18 1 97.94 59 GLU B O 1
ATOM 3017 N N . VAL B 1 60 ? -9.508 24.406 14.852 1 98 60 VAL B N 1
ATOM 3018 C CA . VAL B 1 60 ? -9.492 25.469 15.852 1 98 60 VAL B CA 1
ATOM 3019 C C . VAL B 1 60 ? -9.219 24.875 17.234 1 98 60 VAL B C 1
ATOM 3021 O O . VAL B 1 60 ? -9.391 23.672 17.438 1 98 60 VAL B O 1
ATOM 3024 N N . SER B 1 61 ? -8.75 25.688 18.109 1 98.19 61 SER B N 1
ATOM 3025 C CA . SER B 1 61 ? -8.766 25.438 19.547 1 98.19 61 SER B CA 1
ATOM 3026 C C . SER B 1 61 ? -9.445 26.578 20.297 1 98.19 61 SER B C 1
ATOM 3028 O O . SER B 1 61 ? -9.438 27.719 19.828 1 98.19 61 SER B O 1
ATOM 3030 N N . GLY B 1 62 ? -10.078 26.234 21.328 1 97.94 62 GLY B N 1
ATOM 3031 C CA . GLY B 1 62 ? -10.812 27.203 22.125 1 97.94 62 GLY B CA 1
ATOM 3032 C C . GLY B 1 62 ? -11.594 26.578 23.25 1 97.94 62 GLY B C 1
ATOM 3033 O O . GLY B 1 62 ? -11.125 25.609 23.875 1 97.94 62 G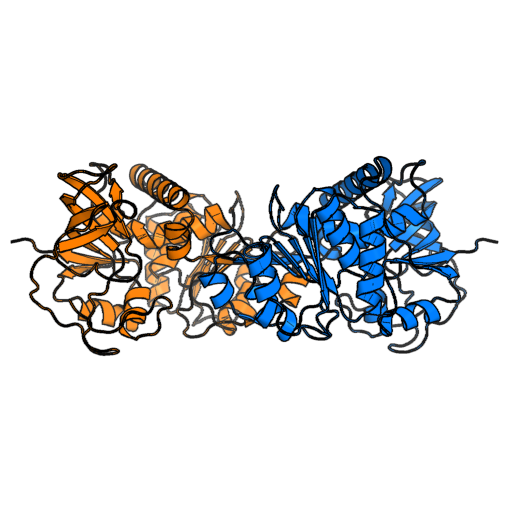LY B O 1
ATOM 3034 N N . GLN B 1 63 ? -12.703 27.266 23.5 1 98 63 GLN B N 1
ATOM 3035 C CA . GLN B 1 63 ? -13.547 26.812 24.594 1 98 63 GLN B CA 1
ATOM 3036 C C . GLN B 1 63 ? -15 26.672 24.141 1 98 63 GLN B C 1
ATOM 3038 O O . GLN B 1 63 ? -15.523 27.516 23.422 1 98 63 GLN B O 1
ATOM 3043 N N . ILE B 1 64 ? -15.617 25.578 24.625 1 98.31 64 ILE B N 1
ATOM 3044 C CA . ILE B 1 64 ? -17.031 25.422 24.344 1 98.31 64 ILE B CA 1
ATOM 3045 C C . ILE B 1 64 ? -17.844 26.422 25.156 1 98.31 64 ILE B C 1
ATOM 3047 O O . ILE B 1 64 ? -17.703 26.5 26.375 1 98.31 64 ILE B O 1
ATOM 3051 N N . VAL B 1 65 ? -18.766 27.156 24.516 1 97.88 65 VAL B N 1
ATOM 3052 C CA . VAL B 1 65 ? -19.547 28.172 25.203 1 97.88 65 VAL B CA 1
ATOM 3053 C C . VAL B 1 65 ? -21.031 27.812 25.141 1 97.88 65 VAL B C 1
ATOM 3055 O O . VAL B 1 65 ? -21.844 28.391 25.859 1 97.88 65 VAL B O 1
ATOM 3058 N N . GLU B 1 66 ? -21.375 26.938 24.266 1 98 66 GLU B N 1
ATOM 3059 C CA . GLU B 1 66 ? -22.734 26.438 24.141 1 98 66 GLU B CA 1
ATOM 3060 C C . GLU B 1 66 ? -22.75 24.984 23.641 1 98 66 GLU B C 1
ATOM 3062 O O . GLU B 1 66 ? -21.875 24.594 22.859 1 98 66 GLU B O 1
ATOM 3067 N N . CYS B 1 67 ? -23.656 24.219 24.094 1 97.19 67 CYS B N 1
ATOM 3068 C CA . CYS B 1 67 ? -23.859 22.844 23.672 1 97.19 67 CYS B CA 1
ATOM 3069 C C . CYS B 1 67 ? -25.344 22.5 23.594 1 97.19 67 CYS B C 1
ATOM 3071 O O . CYS B 1 67 ? -26.125 22.875 24.484 1 97.19 67 CYS B O 1
ATOM 3073 N N . ASN B 1 68 ? -25.719 21.891 22.516 1 97.44 68 ASN B N 1
ATOM 3074 C CA . ASN B 1 68 ? -27.109 21.453 22.375 1 97.44 68 ASN B CA 1
ATOM 3075 C C . ASN B 1 68 ? -27.219 19.922 22.406 1 97.44 68 ASN B C 1
ATOM 3077 O O . ASN B 1 68 ? -27 19.266 21.391 1 97.44 68 ASN B O 1
ATOM 3081 N N . GLY B 1 69 ? -27.672 19.359 23.531 1 96.31 69 GLY B N 1
ATOM 3082 C CA . GLY B 1 69 ? -27.875 17.922 23.625 1 96.31 69 GLY B CA 1
ATOM 3083 C C . GLY B 1 69 ? -26.609 17.125 23.438 1 96.31 69 GLY B C 1
ATOM 3084 O O . GLY B 1 69 ? -26.594 16.125 22.703 1 96.31 69 GLY B O 1
ATOM 3085 N N . CYS B 1 70 ? -25.531 17.609 23.969 1 94.44 70 CYS B N 1
ATOM 3086 C CA . CYS B 1 70 ? -24.25 16.938 23.844 1 94.44 70 CYS B CA 1
ATOM 3087 C C . CYS B 1 70 ? -24.125 15.789 24.844 1 94.44 70 CYS B C 1
ATOM 3089 O O . CYS B 1 70 ? -24.766 15.82 25.906 1 94.44 70 CYS B O 1
ATOM 3091 N N . SER B 1 71 ? -23.422 14.758 24.484 1 94.19 71 SER B N 1
ATOM 3092 C CA . SER B 1 71 ? -23.281 13.562 25.328 1 94.19 71 SER B CA 1
ATOM 3093 C C . SER B 1 71 ? -21.891 13.469 25.922 1 94.19 71 SER B C 1
ATOM 3095 O O . SER B 1 71 ? -21.719 12.898 27 1 94.19 71 SER B O 1
ATOM 3097 N N . SER B 1 72 ? -20.875 13.984 25.281 1 93.19 72 SER B N 1
ATOM 3098 C CA . SER B 1 72 ? -19.5 13.742 25.703 1 93.19 72 SER B CA 1
ATOM 3099 C C . SER B 1 72 ? -18.75 15.047 25.922 1 93.19 72 SER B C 1
ATOM 3101 O O . SER B 1 72 ? -17.594 15.039 26.344 1 93.19 72 SER B O 1
ATOM 3103 N N . ARG B 1 73 ? -19.375 16.188 25.672 1 96.31 73 ARG B N 1
ATOM 3104 C CA . ARG B 1 73 ? -18.797 17.516 25.828 1 96.31 73 ARG B CA 1
ATOM 3105 C C . ARG B 1 73 ? -19.703 18.422 26.656 1 96.31 73 ARG B C 1
ATOM 3107 O O . ARG B 1 73 ? -20.906 18.156 26.781 1 96.31 73 ARG B O 1
ATOM 3114 N N . GLN B 1 74 ? -19.109 19.516 27.234 1 97.06 74 GLN B N 1
ATOM 3115 C CA . GLN B 1 74 ? -19.891 20.469 28.031 1 97.06 74 GLN B CA 1
ATOM 3116 C C . GLN B 1 74 ? -19.297 21.875 27.938 1 97.06 74 GLN B C 1
ATOM 3118 O O . GLN B 1 74 ? -18.141 22.031 27.562 1 97.06 74 GLN B O 1
ATOM 3123 N N . VAL B 1 75 ? -20.094 22.766 28.344 1 97.94 75 VAL B N 1
ATOM 3124 C CA . VAL B 1 75 ? -19.656 24.156 28.391 1 97.94 75 VAL B CA 1
ATOM 3125 C C . VAL B 1 75 ? -18.469 24.297 29.312 1 97.94 75 VAL B C 1
ATOM 3127 O O . VAL B 1 75 ? -18.453 23.734 30.422 1 97.94 75 VAL B O 1
ATOM 3130 N N . GLY B 1 76 ? -17.453 24.984 28.844 1 97.81 76 GLY B N 1
ATOM 3131 C CA . GLY B 1 76 ? -16.25 25.203 29.641 1 97.81 76 GLY B CA 1
ATOM 3132 C C . GLY B 1 76 ? -15.086 24.328 29.203 1 97.81 76 GLY B C 1
ATOM 3133 O O . GLY B 1 76 ? -13.93 24.609 29.531 1 97.81 76 GLY B O 1
ATOM 3134 N N . ASP B 1 77 ? -15.383 23.281 28.453 1 97.75 77 ASP B N 1
ATOM 3135 C CA . ASP B 1 77 ? -14.336 22.391 27.969 1 97.75 77 ASP B CA 1
ATOM 3136 C C . ASP B 1 77 ? -13.359 23.141 27.047 1 97.75 77 ASP B C 1
ATOM 3138 O O . ASP B 1 77 ? -13.781 23.906 26.188 1 97.75 77 ASP B O 1
ATOM 3142 N N . ARG B 1 78 ? -12.023 22.953 27.25 1 97.81 78 ARG B N 1
ATOM 3143 C CA . ARG B 1 78 ? -10.992 23.312 26.281 1 97.81 78 ARG B CA 1
ATOM 3144 C C . ARG B 1 78 ? -10.891 22.266 25.172 1 97.81 78 ARG B C 1
ATOM 3146 O O . ARG B 1 78 ? -10.695 21.078 25.453 1 97.81 78 ARG B O 1
ATOM 3153 N N . VAL B 1 79 ? -11.055 22.734 23.938 1 98 79 VAL B N 1
ATOM 3154 C CA . VAL B 1 79 ? -11.156 21.719 22.891 1 98 79 VAL B CA 1
ATOM 3155 C C . VAL B 1 79 ? -10.289 22.125 21.703 1 98 79 VAL B C 1
ATOM 3157 O O . VAL B 1 79 ? -9.969 23.297 21.531 1 98 79 VAL B O 1
ATOM 3160 N N . TYR B 1 80 ? -9.789 21.172 21.047 1 97.81 80 TYR B N 1
ATOM 3161 C CA . TYR B 1 80 ? -9.273 21.219 19.688 1 97.81 80 TYR B CA 1
ATOM 3162 C C . TYR B 1 80 ? -10.234 20.547 18.719 1 97.81 80 TYR B C 1
ATOM 3164 O O . TYR B 1 80 ? -10.688 19.422 18.953 1 97.81 80 TYR B O 1
ATOM 3172 N N . CYS B 1 81 ? -10.602 21.25 17.656 1 97.25 81 CYS B N 1
ATOM 3173 C CA . CYS B 1 81 ? -11.602 20.734 16.75 1 97.25 81 CYS B CA 1
ATOM 3174 C C . CYS B 1 81 ? -11.062 20.672 15.32 1 97.25 81 CYS B C 1
ATOM 3176 O O . CYS B 1 81 ? -10.32 21.562 14.891 1 97.25 81 CYS B O 1
ATOM 3178 N N . ILE B 1 82 ? -11.422 19.641 14.641 1 96.62 82 ILE B N 1
ATOM 3179 C CA . ILE B 1 82 ? -11.133 19.5 13.219 1 96.62 82 ILE B CA 1
ATOM 3180 C C . ILE B 1 82 ? -12.438 19.469 12.43 1 96.62 82 ILE B C 1
ATOM 3182 O O . ILE B 1 82 ? -13.312 18.641 12.688 1 96.62 82 ILE B O 1
ATOM 3186 N N . PHE B 1 83 ? -12.492 20.328 11.484 1 92.25 83 PHE B N 1
ATOM 3187 C CA . PHE B 1 83 ? -13.688 20.453 10.664 1 92.25 83 PHE B CA 1
ATOM 3188 C C . PHE B 1 83 ? -13.617 19.531 9.453 1 92.25 83 PHE B C 1
ATOM 3190 O O . PHE B 1 83 ? -12.523 19.172 9.008 1 92.25 83 PHE B O 1
ATOM 3197 N N . SER B 1 84 ? -14.758 19.141 8.969 1 80.06 84 SER B N 1
ATOM 3198 C CA . SER B 1 84 ? -14.812 18.297 7.785 1 80.06 84 SER B CA 1
ATOM 3199 C C . SER B 1 84 ? -14.422 19.062 6.527 1 80.06 84 SER B C 1
ATOM 3201 O O . SER B 1 84 ? -13.812 18.516 5.613 1 80.06 84 SER B O 1
ATOM 3203 N N . ALA B 1 85 ? -14.867 20.297 6.418 1 79.38 85 ALA B N 1
ATOM 3204 C CA . ALA B 1 85 ? -14.602 21.031 5.188 1 79.38 85 ALA B CA 1
ATOM 3205 C C . ALA B 1 85 ? -14.203 22.484 5.488 1 79.38 85 ALA B C 1
ATOM 3207 O O . ALA B 1 85 ? -13.148 22.938 5.051 1 79.38 85 ALA B O 1
ATOM 3208 N N . ASN B 1 86 ? -15.062 23.203 6.195 1 87.62 86 ASN B N 1
ATOM 3209 C CA . ASN B 1 86 ? -14.828 24.625 6.406 1 87.62 86 ASN B CA 1
ATOM 3210 C C . ASN B 1 86 ? -15.461 25.109 7.703 1 87.62 86 ASN B C 1
ATOM 3212 O O . ASN B 1 86 ? -16.234 24.391 8.336 1 87.62 86 ASN B O 1
ATOM 3216 N N . GLY B 1 87 ? -14.883 26.344 8.133 1 91.69 87 GLY B N 1
ATOM 3217 C CA . GLY B 1 87 ? -15.609 27 9.211 1 91.69 87 GLY B CA 1
ATOM 3218 C C . GLY B 1 87 ? -14.703 27.516 10.312 1 91.69 87 GLY B C 1
ATOM 3219 O O . GLY B 1 87 ? -15.156 28.203 11.227 1 91.69 87 GLY B O 1
ATOM 3220 N N . ALA B 1 88 ? -13.477 27.359 10.219 1 95 88 ALA B N 1
ATOM 3221 C CA . ALA B 1 88 ? -12.594 27.562 11.367 1 95 88 ALA B CA 1
ATOM 3222 C C . ALA B 1 88 ? -12.141 29.031 11.453 1 95 88 ALA B C 1
ATOM 3224 O O . ALA B 1 88 ? -11.766 29.5 12.523 1 95 88 ALA B O 1
ATOM 3225 N N . PHE B 1 89 ? -12.125 29.75 10.344 1 96.81 89 PHE B N 1
ATOM 3226 C CA . PHE B 1 89 ? -11.617 31.109 10.344 1 96.81 89 PHE B CA 1
ATOM 3227 C C . PHE B 1 89 ? -12.672 32.094 10.852 1 96.81 89 PHE B C 1
ATOM 3229 O O . PHE B 1 89 ? -13.086 33 10.125 1 96.81 89 PHE B O 1
ATOM 3236 N N . ALA B 1 90 ? -13.078 31.906 12.078 1 95.69 90 ALA B N 1
ATOM 3237 C CA . ALA B 1 90 ? -14.117 32.719 12.719 1 95.69 90 ALA B CA 1
ATOM 3238 C C . ALA B 1 90 ? -13.891 32.812 14.219 1 95.69 90 ALA B C 1
ATOM 3240 O O . ALA B 1 90 ? -13.266 31.938 14.82 1 95.69 90 ALA B O 1
ATOM 3241 N N . GLU B 1 91 ? -14.414 33.844 14.805 1 96.25 91 GLU B N 1
ATOM 3242 C CA . GLU B 1 91 ? -14.297 34.031 16.25 1 96.25 91 GLU B CA 1
ATOM 3243 C C . GLU B 1 91 ? -15.117 33 17.016 1 96.25 91 GLU B C 1
ATOM 3245 O O . GLU B 1 91 ? -14.812 32.688 18.172 1 96.25 91 GLU B O 1
ATOM 3250 N N . GLU B 1 92 ? -16.188 32.625 16.375 1 95.19 92 GLU B N 1
ATOM 3251 C CA . GLU B 1 92 ? -17.047 31.578 16.891 1 95.19 92 GLU B CA 1
ATOM 3252 C C . GLU B 1 92 ? -17.344 30.547 15.805 1 95.19 92 GLU B C 1
ATOM 3254 O O . GLU B 1 92 ? -17.578 30.891 14.641 1 95.19 92 GLU B O 1
ATOM 3259 N N . CYS B 1 93 ? -17.344 29.266 16.25 1 94.62 93 CYS B N 1
ATOM 3260 C CA . CYS B 1 93 ? -17.609 28.219 15.281 1 94.62 93 CYS B CA 1
ATOM 3261 C C . CYS B 1 93 ? -18.562 27.172 15.859 1 94.62 93 CYS B C 1
ATOM 3263 O O . CYS B 1 93 ? -18.641 27 17.078 1 94.62 93 CYS B O 1
ATOM 3265 N N . VAL B 1 94 ? -19.297 26.594 14.984 1 95.88 94 VAL B N 1
ATOM 3266 C CA . VAL B 1 94 ? -20.203 25.5 15.344 1 95.88 94 VAL B CA 1
ATOM 3267 C C . VAL B 1 94 ? -19.719 24.203 14.711 1 95.88 94 VAL B C 1
ATOM 3269 O O . VAL B 1 94 ? -19.391 24.172 13.523 1 95.88 94 VAL B O 1
ATOM 3272 N N . VAL B 1 95 ? -19.656 23.188 15.523 1 95.06 95 VAL B N 1
ATOM 3273 C CA . VAL B 1 95 ? -19.188 21.891 15.023 1 95.06 95 VAL B CA 1
ATOM 3274 C C . VAL B 1 95 ? -19.828 20.766 15.812 1 95.06 95 VAL B C 1
ATOM 3276 O O . VAL B 1 95 ? -20.328 20.969 16.922 1 95.06 95 VAL B O 1
ATOM 3279 N N . ASP B 1 96 ? -19.891 19.609 15.219 1 94.62 96 ASP B N 1
ATOM 3280 C CA . ASP B 1 96 ? -20.359 18.438 15.938 1 94.62 96 ASP B CA 1
ATOM 3281 C C . ASP B 1 96 ? -19.438 18.094 17.094 1 94.62 96 ASP B C 1
ATOM 3283 O O . ASP B 1 96 ? -18.203 18.156 16.953 1 94.62 96 ASP B O 1
ATOM 3287 N N . GLU B 1 97 ? -20 17.656 18.219 1 95 97 GLU B N 1
ATOM 3288 C CA . GLU B 1 97 ? -19.188 17.344 19.375 1 95 97 GLU B CA 1
ATOM 3289 C C . GLU B 1 97 ? -18.203 16.203 19.078 1 95 97 GLU B C 1
ATOM 3291 O O . GLU B 1 97 ? -17.156 16.109 19.703 1 95 97 GLU B O 1
ATOM 3296 N N . SER B 1 98 ? -18.484 15.391 18.047 1 92.44 98 SER B N 1
ATOM 3297 C CA . SER B 1 98 ? -17.641 14.266 17.688 1 92.44 98 SER B CA 1
ATOM 3298 C C . SER B 1 98 ? -16.328 14.734 17.047 1 92.44 98 SER B C 1
ATOM 3300 O O . SER B 1 98 ? -15.383 13.969 16.922 1 92.44 98 SER B O 1
ATOM 3302 N N . ARG B 1 99 ? -16.297 16 16.719 1 94.5 99 ARG B N 1
ATOM 3303 C CA . ARG B 1 99 ? -15.109 16.562 16.094 1 94.5 99 ARG B CA 1
ATOM 3304 C C . ARG B 1 99 ? -14.281 17.359 17.094 1 94.5 99 ARG B C 1
ATOM 3306 O O . ARG B 1 99 ? -13.305 18.016 16.719 1 94.5 99 ARG B O 1
ATOM 3313 N N . CYS B 1 100 ? -14.711 17.297 18.312 1 95.75 100 CYS B N 1
ATOM 3314 C CA . CYS B 1 100 ? -14.039 18.031 19.375 1 95.75 100 CYS B CA 1
ATOM 3315 C C . CYS B 1 100 ? -13.203 17.109 20.25 1 95.75 100 CYS B C 1
ATOM 3317 O O . CYS B 1 100 ? -13.711 16.109 20.766 1 95.75 100 CYS B O 1
ATOM 3319 N N . PHE B 1 101 ? -11.984 17.438 20.375 1 96.31 101 PHE B N 1
ATOM 3320 C CA . PHE B 1 101 ? -11.07 16.719 21.234 1 96.31 101 PHE B CA 1
ATOM 3321 C C . PHE B 1 101 ? -10.727 17.531 22.484 1 96.31 101 PHE B C 1
ATOM 3323 O O . PHE B 1 101 ? -10.359 18.703 22.375 1 96.31 101 PHE B O 1
ATOM 3330 N N . LEU B 1 102 ? -10.836 16.906 23.625 1 95.94 102 LEU B N 1
ATOM 3331 C CA . LEU B 1 102 ? -10.508 17.609 24.859 1 95.94 102 LEU B CA 1
ATOM 3332 C C . LEU B 1 102 ? -9.016 17.922 24.922 1 95.94 102 LEU B C 1
ATOM 3334 O O . LEU B 1 102 ? -8.188 17.078 24.578 1 95.94 102 LEU B O 1
ATOM 3338 N N . VAL B 1 103 ? -8.734 19.078 25.359 1 96 103 VAL B N 1
ATOM 3339 C CA . VAL B 1 103 ? -7.348 19.516 25.531 1 96 103 VAL B CA 1
ATOM 3340 C C . VAL B 1 103 ? -7.016 19.625 27.016 1 96 103 VAL B C 1
ATOM 3342 O O . VAL B 1 103 ? -7.629 20.406 27.734 1 96 103 VAL B O 1
ATOM 3345 N N . PRO B 1 104 ? -6.027 18.859 27.438 1 95 104 PRO B N 1
ATOM 3346 C CA . PRO B 1 104 ? -5.625 18.984 28.844 1 95 104 PRO B CA 1
ATOM 3347 C C . PRO B 1 104 ? -5.242 20.422 29.219 1 95 104 PRO B C 1
ATOM 3349 O O . PRO B 1 104 ? -4.715 21.156 28.375 1 95 104 PRO B O 1
ATOM 3352 N N . GLN B 1 105 ? -5.387 20.719 30.453 1 94.88 105 GLN B N 1
ATOM 3353 C CA . GLN B 1 105 ? -5.168 22.078 30.953 1 94.88 105 GLN B CA 1
ATOM 3354 C C . GLN B 1 105 ? -3.717 22.5 30.75 1 94.88 105 GLN B C 1
ATOM 3356 O O . GLN B 1 105 ? -3.438 23.672 30.5 1 94.88 105 GLN B O 1
ATOM 3361 N N . HIS B 1 106 ? -2.852 21.578 30.812 1 95 106 HIS B N 1
ATOM 3362 C CA . HIS B 1 106 ? -1.434 21.906 30.781 1 95 106 HIS B CA 1
ATOM 3363 C C . HIS B 1 106 ? -0.94 22.078 29.344 1 95 106 HIS B C 1
ATOM 3365 O O . HIS B 1 106 ? 0.197 22.5 29.125 1 95 106 HIS B O 1
ATOM 3371 N N . ILE B 1 107 ? -1.733 21.812 28.359 1 96.25 107 ILE B N 1
ATOM 3372 C CA . ILE B 1 107 ? -1.367 22 26.953 1 96.25 107 ILE B CA 1
ATOM 3373 C C . ILE B 1 107 ? -1.9 23.344 26.453 1 96.25 107 ILE B C 1
ATOM 3375 O O . ILE B 1 107 ? -3.113 23.562 26.422 1 96.25 107 ILE B O 1
ATOM 3379 N N . PRO B 1 108 ? -1.031 24.234 26.047 1 97.06 108 PRO B N 1
ATOM 3380 C CA . PRO B 1 108 ? -1.507 25.484 25.484 1 97.06 108 PRO B CA 1
ATOM 3381 C C . PRO B 1 108 ? -2.314 25.297 24.203 1 97.06 108 PRO B C 1
ATOM 3383 O O . PRO B 1 108 ? -2.008 24.406 23.406 1 97.06 108 PRO B O 1
ATOM 3386 N N . LEU B 1 109 ? -3.25 26.156 24.016 1 97.25 109 LEU B N 1
ATOM 3387 C CA . LEU B 1 109 ? -4.137 26.031 22.859 1 97.25 109 LEU B CA 1
ATOM 3388 C C . LEU B 1 109 ? -3.377 26.266 21.562 1 97.25 109 LEU B C 1
ATOM 3390 O O . LEU B 1 109 ? -3.693 25.656 20.531 1 97.25 109 LEU B O 1
ATOM 3394 N N . ASN B 1 110 ? -2.387 27.188 21.562 1 96.69 110 ASN B N 1
ATOM 3395 C CA . ASN B 1 110 ? -1.581 27.375 20.359 1 96.69 110 ASN B CA 1
ATOM 3396 C C . ASN B 1 110 ? -0.74 26.141 20.047 1 96.69 110 ASN B C 1
ATOM 3398 O O . ASN B 1 110 ? -0.538 25.797 18.891 1 96.69 110 ASN B O 1
ATOM 3402 N N . ALA B 1 111 ? -0.349 25.422 21.109 1 96.25 111 ALA B N 1
ATOM 3403 C CA . ALA B 1 111 ? 0.457 24.203 20.938 1 96.25 111 ALA B CA 1
ATOM 3404 C C . ALA B 1 111 ? -0.366 23.094 20.297 1 96.25 111 ALA B C 1
ATOM 3406 O O . ALA B 1 111 ? 0.087 22.438 19.359 1 96.25 111 ALA B O 1
ATOM 3407 N N . ILE B 1 112 ? -1.573 22.875 20.812 1 97 112 ILE B N 1
ATOM 3408 C CA . ILE B 1 112 ? -2.393 21.781 20.297 1 97 112 ILE B CA 1
ATOM 3409 C C . ILE B 1 112 ? -2.793 22.094 18.844 1 97 112 ILE B C 1
ATOM 3411 O O . ILE B 1 112 ? -2.912 21.172 18.031 1 97 112 ILE B O 1
ATOM 3415 N N . THR B 1 113 ? -2.996 23.359 18.516 1 96.94 113 THR B N 1
ATOM 3416 C CA . THR B 1 113 ? -3.342 23.719 17.141 1 96.94 113 THR B CA 1
ATOM 3417 C C . THR B 1 113 ? -2.146 23.531 16.219 1 96.94 113 THR B C 1
ATOM 3419 O O . THR B 1 113 ? -2.316 23.203 15.039 1 96.94 113 THR B O 1
ATOM 3422 N N . SER B 1 114 ? -0.96 23.734 16.766 1 95 114 SER B N 1
ATOM 3423 C CA . SER B 1 114 ? 0.26 23.5 16 1 95 114 SER B CA 1
ATOM 3424 C C . SER B 1 114 ? 0.486 22 15.773 1 95 114 SER B C 1
ATOM 3426 O O . SER B 1 114 ? 0.991 21.594 14.727 1 95 114 SER B O 1
ATOM 3428 N N . LEU B 1 115 ? 0.15 21.172 16.766 1 94.12 115 LEU B N 1
ATOM 3429 C CA . LEU B 1 115 ? 0.261 19.719 16.641 1 94.12 115 LEU B CA 1
ATOM 3430 C C . LEU B 1 115 ? -0.812 19.172 15.703 1 94.12 115 LEU B C 1
ATOM 3432 O O . LEU B 1 115 ? -0.537 18.281 14.891 1 94.12 115 LEU B O 1
ATOM 3436 N N . GLY B 1 116 ? -2.006 19.75 15.781 1 93.75 116 GLY B N 1
ATOM 3437 C CA . GLY B 1 116 ? -3.291 19.406 15.203 1 93.75 116 GLY B CA 1
ATOM 3438 C C . GLY B 1 116 ? -3.164 18.578 13.93 1 93.75 116 GLY B C 1
ATOM 3439 O O . GLY B 1 116 ? -2.527 17.531 13.93 1 93.75 116 GLY B O 1
ATOM 3440 N N . ILE B 1 117 ? -3.646 19.047 12.859 1 96.5 117 ILE B N 1
ATOM 3441 C CA . ILE B 1 117 ? -3.805 18.359 11.586 1 96.5 117 ILE B CA 1
ATOM 3442 C C . ILE B 1 117 ? -2.447 17.875 11.094 1 96.5 117 ILE B C 1
ATOM 3444 O O . ILE B 1 117 ? -2.32 16.719 10.648 1 96.5 117 ILE B O 1
ATOM 3448 N N . ASN B 1 118 ? -1.432 18.609 11.273 1 97.31 118 ASN B N 1
ATOM 3449 C CA . ASN B 1 118 ? -0.127 18.266 10.719 1 97.31 118 ASN B CA 1
ATOM 3450 C C . ASN B 1 118 ? 0.454 17.016 11.383 1 97.31 118 ASN B C 1
ATOM 3452 O O . ASN B 1 118 ? 0.73 16.031 10.711 1 97.31 118 ASN B O 1
ATOM 3456 N N . PHE B 1 119 ? 0.533 17.016 12.711 1 97.94 119 PHE B N 1
ATOM 3457 C CA . PHE B 1 119 ? 1.153 15.891 13.406 1 97.94 119 PHE B CA 1
ATOM 3458 C C . PHE B 1 119 ? 0.226 14.68 13.422 1 97.94 119 PHE B C 1
ATOM 3460 O O . PHE B 1 119 ? 0.688 13.539 13.406 1 97.94 119 PHE B O 1
ATOM 3467 N N . CYS B 1 120 ? -1.032 14.961 13.461 1 97.12 120 CYS B N 1
ATOM 3468 C CA . CYS B 1 120 ? -1.965 13.844 13.367 1 97.12 120 CYS B CA 1
ATOM 3469 C C . CYS B 1 120 ? -1.827 13.133 12.031 1 97.12 120 CYS B C 1
ATOM 3471 O O . CYS B 1 120 ? -1.802 11.898 11.977 1 97.12 120 CYS B O 1
ATOM 3473 N N . THR B 1 121 ? -1.735 13.891 10.992 1 97.44 121 THR B N 1
ATOM 3474 C CA . THR B 1 121 ? -1.538 13.32 9.664 1 97.44 121 THR B CA 1
ATOM 3475 C C . THR B 1 121 ? -0.231 12.539 9.602 1 97.44 121 THR B C 1
ATOM 3477 O O . THR B 1 121 ? -0.191 11.43 9.062 1 97.44 121 THR B O 1
ATOM 3480 N N . ALA B 1 122 ? 0.789 13.094 10.133 1 98.31 122 ALA B N 1
ATOM 3481 C CA . ALA B 1 122 ? 2.082 12.414 10.172 1 98.31 122 ALA B CA 1
ATOM 3482 C C . ALA B 1 122 ? 1.989 11.109 10.945 1 98.31 122 ALA B C 1
ATOM 3484 O O . ALA B 1 122 ? 2.512 10.078 10.508 1 98.31 122 ALA B O 1
ATOM 3485 N N . SER B 1 123 ? 1.308 11.148 12.109 1 98.12 123 SER B N 1
ATOM 3486 C CA . SER B 1 123 ? 1.155 9.961 12.938 1 98.12 123 SER B CA 1
ATOM 3487 C C . SER B 1 123 ? 0.34 8.891 12.219 1 98.12 123 SER B C 1
ATOM 3489 O O . SER B 1 123 ? 0.715 7.711 12.219 1 98.12 123 SER B O 1
ATOM 3491 N N . LEU B 1 124 ? -0.726 9.305 11.633 1 96.69 124 LEU B N 1
ATOM 3492 C CA . LEU B 1 124 ? -1.536 8.359 10.875 1 96.69 124 LEU B CA 1
ATOM 3493 C C . LEU B 1 124 ? -0.721 7.715 9.758 1 96.69 124 LEU B C 1
ATOM 3495 O O . LEU B 1 124 ? -0.809 6.504 9.539 1 96.69 124 LEU B O 1
ATOM 3499 N N . GLY B 1 125 ? 0.061 8.492 9.086 1 97.38 125 GLY B N 1
ATOM 3500 C CA . GLY B 1 125 ? 0.843 8 7.961 1 97.38 125 GLY B CA 1
ATOM 3501 C C . GLY B 1 125 ? 1.996 7.109 8.383 1 97.38 125 GLY B C 1
ATOM 3502 O O . GLY B 1 125 ? 2.15 6 7.863 1 97.38 125 GLY B O 1
ATOM 3503 N N . LEU B 1 126 ? 2.779 7.523 9.359 1 98.12 126 LEU B N 1
ATOM 3504 C CA . LEU B 1 126 ? 4.035 6.859 9.695 1 98.12 126 LEU B CA 1
ATOM 3505 C C . LEU B 1 126 ? 3.809 5.738 10.703 1 98.12 126 LEU B C 1
ATOM 3507 O O . LEU B 1 126 ? 4.422 4.672 10.594 1 98.12 126 LEU B O 1
ATOM 3511 N N . GLU B 1 127 ? 2.92 5.969 11.648 1 96.94 127 GLU B N 1
ATOM 3512 C CA . GLU B 1 127 ? 2.801 5.027 12.758 1 96.94 127 GLU B CA 1
ATOM 3513 C C . GLU B 1 127 ? 1.636 4.066 12.539 1 96.94 127 GLU B C 1
ATOM 3515 O O . GLU B 1 127 ? 1.756 2.865 12.797 1 96.94 127 GLU B O 1
ATOM 3520 N N . VAL B 1 128 ? 0.542 4.586 12.07 1 94.56 128 VAL B N 1
ATOM 3521 C CA . VAL B 1 128 ? -0.651 3.754 11.969 1 94.56 128 VAL B CA 1
ATOM 3522 C C . VAL B 1 128 ? -0.638 2.998 10.641 1 94.56 128 VAL B C 1
ATOM 3524 O O . VAL B 1 128 ? -0.708 1.768 10.617 1 94.56 128 VAL B O 1
ATOM 3527 N N . ALA B 1 129 ? -0.462 3.699 9.562 1 93.69 129 ALA B N 1
ATOM 3528 C CA . ALA B 1 129 ? -0.567 3.068 8.25 1 93.69 129 ALA B CA 1
ATOM 3529 C C . ALA B 1 129 ? 0.728 2.35 7.879 1 93.69 129 ALA B C 1
ATOM 3531 O O . ALA B 1 129 ? 0.717 1.154 7.574 1 93.69 129 ALA B O 1
ATOM 3532 N N . ALA B 1 130 ? 1.842 3.059 7.93 1 95.62 130 ALA B N 1
ATOM 3533 C CA . ALA B 1 130 ? 3.119 2.49 7.512 1 95.62 130 ALA B CA 1
ATOM 3534 C C . ALA B 1 130 ? 3.703 1.59 8.594 1 95.62 130 ALA B C 1
ATOM 3536 O O . ALA B 1 130 ? 4.594 0.778 8.328 1 95.62 130 ALA B O 1
ATOM 3537 N N . LYS B 1 131 ? 3.273 1.817 9.852 1 94.56 131 LYS B N 1
ATOM 3538 C CA . LYS B 1 131 ? 3.773 1.051 10.984 1 94.56 131 LYS B CA 1
ATOM 3539 C C . LYS B 1 131 ? 5.297 1.094 11.055 1 94.56 131 LYS B C 1
ATOM 3541 O O . LYS B 1 131 ? 5.949 0.053 11.156 1 94.56 131 LYS B O 1
ATOM 3546 N N . MET B 1 132 ? 5.812 2.266 10.93 1 95.5 132 MET B N 1
ATOM 3547 C CA . MET B 1 132 ? 7.258 2.473 11 1 95.5 132 MET B CA 1
ATOM 3548 C C . MET B 1 132 ? 7.848 1.788 12.227 1 95.5 132 MET B C 1
ATOM 3550 O O . MET B 1 132 ? 7.254 1.822 13.305 1 95.5 132 MET B O 1
ATOM 3554 N N . SER B 1 133 ? 8.961 1.117 12.047 1 95 133 SER B N 1
ATOM 3555 C CA . SER B 1 133 ? 9.57 0.319 13.109 1 95 133 SER B CA 1
ATOM 3556 C C . SER B 1 133 ? 11.023 0.73 13.344 1 95 133 SER B C 1
ATOM 3558 O O . SER B 1 133 ? 11.625 1.408 12.508 1 95 133 SER B O 1
ATOM 3560 N N . GLU B 1 134 ? 11.484 0.26 14.43 1 94.62 134 GLU B N 1
ATOM 3561 C CA . GLU B 1 134 ? 12.805 0.673 14.914 1 94.62 134 GLU B CA 1
ATOM 3562 C C . GLU B 1 134 ? 13.867 0.454 13.844 1 94.62 134 GLU B C 1
ATOM 3564 O O . GLU B 1 134 ? 13.906 -0.598 13.203 1 94.62 134 GLU B O 1
ATOM 3569 N N . GLY B 1 135 ? 14.68 1.479 1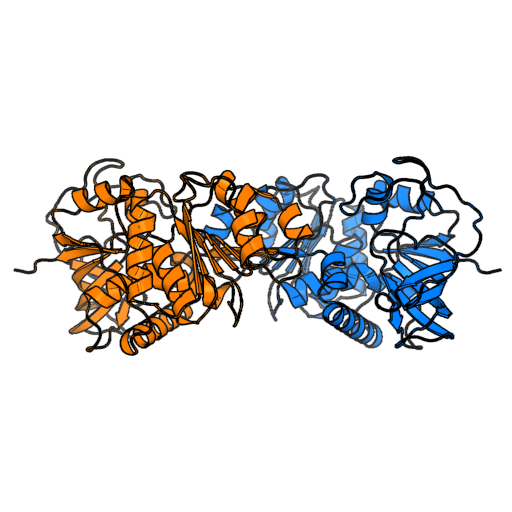3.641 1 93.75 135 GLY B N 1
ATOM 3570 C CA . GLY B 1 135 ? 15.852 1.369 12.781 1 93.75 135 GLY B CA 1
ATOM 3571 C C . GLY B 1 135 ? 15.547 1.653 11.32 1 93.75 135 GLY B C 1
ATOM 3572 O O . GLY B 1 135 ? 16.469 1.809 10.516 1 93.75 135 GLY B O 1
ATOM 3573 N N . GLU B 1 136 ? 14.328 1.771 10.93 1 97.19 136 GLU B N 1
ATOM 3574 C CA . GLU B 1 136 ? 13.961 2.025 9.539 1 97.19 136 GLU B CA 1
ATOM 3575 C C . GLU B 1 136 ? 14.312 3.449 9.125 1 97.19 136 GLU B C 1
ATOM 3577 O O . GLU B 1 136 ? 14.195 4.383 9.93 1 97.19 136 GLU B O 1
ATOM 3582 N N . VAL B 1 137 ? 14.734 3.598 7.914 1 98.19 137 VAL B N 1
ATOM 3583 C CA . VAL B 1 137 ? 15.078 4.898 7.352 1 98.19 137 VAL B CA 1
ATOM 3584 C C . VAL B 1 137 ? 13.828 5.57 6.793 1 98.19 137 VAL B C 1
ATOM 3586 O O . VAL B 1 137 ? 13.133 5 5.945 1 98.19 137 VAL B O 1
ATOM 3589 N N . VAL B 1 138 ? 13.562 6.797 7.254 1 98.69 138 VAL B N 1
ATOM 3590 C CA . VAL B 1 138 ? 12.367 7.535 6.84 1 98.69 138 VAL B CA 1
ATOM 3591 C C . VAL B 1 138 ? 12.773 8.703 5.945 1 98.69 138 VAL B C 1
ATOM 3593 O O . VAL B 1 138 ? 13.609 9.523 6.32 1 98.69 138 VAL B O 1
ATOM 3596 N N . THR B 1 139 ? 12.219 8.766 4.75 1 98.75 139 THR B N 1
ATOM 3597 C CA . THR B 1 139 ? 12.398 9.922 3.871 1 98.75 139 THR B CA 1
ATOM 3598 C C . THR B 1 139 ? 11.148 10.789 3.85 1 98.75 139 THR B C 1
ATOM 3600 O O . THR B 1 139 ? 10.039 10.289 3.633 1 98.75 139 THR B O 1
ATOM 3603 N N . VAL B 1 140 ? 11.328 12.062 4.055 1 98.81 140 VAL B N 1
ATOM 3604 C CA . VAL B 1 140 ? 10.219 13.008 4.102 1 98.81 140 VAL B CA 1
ATOM 3605 C C . VAL B 1 140 ? 10.414 14.094 3.043 1 98.81 140 VAL B C 1
ATOM 3607 O O . VAL B 1 140 ? 11.461 14.742 2.994 1 98.81 140 VAL B O 1
ATOM 3610 N N . THR B 1 141 ? 9.414 14.258 2.188 1 98.25 141 THR B N 1
ATOM 3611 C CA . THR B 1 141 ? 9.445 15.391 1.263 1 98.25 141 THR B CA 1
ATOM 3612 C C . THR B 1 141 ? 8.703 16.594 1.848 1 98.25 141 THR B C 1
ATOM 3614 O O . THR B 1 141 ? 7.895 16.438 2.762 1 98.25 141 THR B O 1
ATOM 3617 N N . GLY B 1 142 ? 9.047 17.828 1.307 1 96.56 142 GLY B N 1
ATOM 3618 C CA . GLY B 1 142 ? 8.469 19 1.918 1 96.56 142 GLY B CA 1
ATOM 3619 C C . GLY B 1 142 ? 8.781 19.125 3.396 1 96.56 142 GLY B C 1
ATOM 3620 O O . GLY B 1 142 ? 7.93 19.547 4.188 1 96.56 142 GLY B O 1
ATOM 3621 N N . ALA B 1 143 ? 9.992 18.844 3.77 1 97.94 143 ALA B N 1
ATOM 3622 C CA . ALA B 1 143 ? 10.352 18.625 5.164 1 97.94 143 ALA B CA 1
ATOM 3623 C C . ALA B 1 143 ? 10.336 19.922 5.961 1 97.94 143 ALA B C 1
ATOM 3625 O O . ALA B 1 143 ? 10.359 19.906 7.191 1 97.94 143 ALA B O 1
ATOM 3626 N N . ALA B 1 144 ? 10.281 21.031 5.309 1 95.88 144 ALA B N 1
ATOM 3627 C CA . ALA B 1 144 ? 10.258 22.312 6.012 1 95.88 144 ALA B CA 1
ATOM 3628 C C . ALA B 1 144 ? 8.828 22.844 6.141 1 95.88 144 ALA B C 1
ATOM 3630 O O . ALA B 1 144 ? 8.586 23.828 6.84 1 95.88 144 ALA B O 1
ATOM 3631 N N . GLY B 1 145 ? 7.891 22.203 5.449 1 94.38 145 GLY B N 1
ATOM 3632 C CA . GLY B 1 145 ? 6.5 22.625 5.504 1 94.38 145 GLY B CA 1
ATOM 3633 C C . GLY B 1 145 ? 5.773 22.125 6.734 1 94.38 145 GLY B C 1
ATOM 3634 O O . GLY B 1 145 ? 6.371 21.5 7.602 1 94.38 145 GLY B O 1
ATOM 3635 N N . GLY B 1 146 ? 4.492 22.422 6.848 1 94.44 146 GLY B N 1
ATOM 3636 C CA . GLY B 1 146 ? 3.709 22.047 8.016 1 94.44 146 GLY B CA 1
ATOM 3637 C C . GLY B 1 146 ? 3.686 20.562 8.273 1 94.44 146 GLY B C 1
ATOM 3638 O O . GLY B 1 146 ? 4.258 20.078 9.258 1 94.44 146 GLY B O 1
ATOM 3639 N N . THR B 1 147 ? 3.172 19.812 7.324 1 96.69 147 THR B N 1
ATOM 3640 C CA . THR B 1 147 ? 3.01 18.375 7.504 1 96.69 147 THR B CA 1
ATOM 3641 C C . THR B 1 147 ? 4.348 17.656 7.352 1 96.69 147 THR B C 1
ATOM 3643 O O . THR B 1 147 ? 4.629 16.703 8.078 1 96.69 147 THR B O 1
ATOM 3646 N N . GLY B 1 148 ? 5.172 18.109 6.473 1 97.69 148 GLY B N 1
ATOM 3647 C CA . GLY B 1 148 ? 6.492 17.531 6.316 1 97.69 148 GLY B CA 1
ATOM 3648 C C . GLY B 1 148 ? 7.359 17.672 7.555 1 97.69 148 GLY B C 1
ATOM 3649 O O . GLY B 1 148 ? 8.016 16.719 7.973 1 97.69 148 GLY B O 1
ATOM 3650 N N . LEU B 1 149 ? 7.336 18.828 8.086 1 97.75 149 LEU B N 1
ATOM 3651 C CA . LEU B 1 149 ? 8.102 19.062 9.305 1 97.75 149 LEU B CA 1
ATOM 3652 C C . LEU B 1 149 ? 7.574 18.203 10.445 1 97.75 149 LEU B C 1
ATOM 3654 O O . LEU B 1 149 ? 8.359 17.656 11.227 1 97.75 149 LEU B O 1
ATOM 3658 N N . ALA B 1 150 ? 6.273 18.094 10.516 1 97.88 150 ALA B N 1
ATOM 3659 C CA . ALA B 1 150 ? 5.664 17.234 11.523 1 97.88 150 ALA B CA 1
ATOM 3660 C C . ALA B 1 150 ? 6.16 15.797 11.391 1 97.88 150 ALA B C 1
ATOM 3662 O O . ALA B 1 150 ? 6.516 15.164 12.383 1 97.88 150 ALA B O 1
ATOM 3663 N N . ALA B 1 151 ? 6.227 15.312 10.18 1 98.56 151 ALA B N 1
ATOM 3664 C CA . ALA B 1 151 ? 6.695 13.953 9.922 1 98.56 151 ALA B CA 1
ATOM 3665 C C . ALA B 1 151 ? 8.172 13.805 10.273 1 98.56 151 ALA B C 1
ATOM 3667 O O . ALA B 1 151 ? 8.578 12.789 10.852 1 98.56 151 ALA B O 1
ATOM 3668 N N . THR B 1 152 ? 8.953 14.789 9.938 1 98.62 152 THR B N 1
ATOM 3669 C CA . THR B 1 152 ? 10.367 14.797 10.266 1 98.62 152 THR B CA 1
ATOM 3670 C C . THR B 1 152 ? 10.57 14.695 11.781 1 98.62 152 THR B C 1
ATOM 3672 O O . THR B 1 152 ? 11.32 13.836 12.258 1 98.62 152 THR B O 1
ATOM 3675 N N . GLU B 1 153 ? 9.867 15.523 12.492 1 97.75 153 GLU B N 1
ATOM 3676 C CA . GLU B 1 153 ? 10.016 15.539 13.945 1 97.75 153 GLU B CA 1
ATOM 3677 C C . GLU B 1 153 ? 9.555 14.219 14.562 1 97.75 153 GLU B C 1
ATOM 3679 O O . GLU B 1 153 ? 10.195 13.695 15.469 1 97.75 153 GLU B O 1
ATOM 3684 N N . LEU B 1 154 ? 8.453 13.758 14.078 1 97.88 154 LEU B N 1
ATOM 3685 C CA . LEU B 1 154 ? 7.953 12.492 14.602 1 97.88 154 LEU B CA 1
ATOM 3686 C C . LEU B 1 154 ? 8.953 11.367 14.352 1 97.88 154 LEU B C 1
ATOM 3688 O O . LEU B 1 154 ? 9.219 10.562 15.242 1 97.88 154 LEU B O 1
ATOM 3692 N N . SER B 1 155 ? 9.523 11.289 13.164 1 98.44 155 SER B N 1
ATOM 3693 C CA . SER B 1 155 ? 10.523 10.289 12.828 1 98.44 155 SER B CA 1
ATOM 3694 C C . SER B 1 155 ? 11.734 10.383 13.758 1 98.44 155 SER B C 1
ATOM 3696 O O . SER B 1 155 ? 12.156 9.375 14.328 1 98.44 155 SER B O 1
ATOM 3698 N N . LEU B 1 156 ? 12.219 11.57 13.953 1 98 156 LEU B N 1
ATOM 3699 C CA . LEU B 1 156 ? 13.414 11.789 14.773 1 98 156 LEU B CA 1
ATOM 3700 C C . LEU B 1 156 ? 13.117 11.516 16.25 1 98 156 LEU B C 1
ATOM 3702 O O . LEU B 1 156 ? 13.969 10.984 16.969 1 98 156 LEU B O 1
ATOM 3706 N N . SER B 1 157 ? 11.898 11.852 16.672 1 96.5 157 SER B N 1
ATOM 3707 C CA . SER B 1 157 ? 11.516 11.602 18.062 1 96.5 157 SER B CA 1
ATOM 3708 C C . SER B 1 157 ? 11.516 10.109 18.375 1 96.5 157 SER B C 1
ATOM 3710 O O . SER B 1 157 ? 11.648 9.711 19.531 1 96.5 157 SER B O 1
ATOM 3712 N N . ARG B 1 158 ? 11.375 9.297 17.375 1 96.38 158 ARG B N 1
ATOM 3713 C CA . ARG B 1 158 ? 11.398 7.844 17.531 1 96.38 158 ARG B CA 1
ATOM 3714 C C . ARG B 1 158 ? 12.773 7.285 17.172 1 96.38 158 ARG B C 1
ATOM 3716 O O . ARG B 1 158 ? 12.945 6.07 17.047 1 96.38 158 ARG B O 1
ATOM 3723 N N . HIS B 1 159 ? 13.711 8.133 16.875 1 97.75 159 HIS B N 1
ATOM 3724 C CA . HIS B 1 159 ? 15.117 7.812 16.688 1 97.75 159 HIS B CA 1
ATOM 3725 C C . HIS B 1 159 ? 15.352 7.109 15.352 1 97.75 159 HIS B C 1
ATOM 3727 O O . HIS B 1 159 ? 16.219 6.242 15.242 1 97.75 159 HIS B O 1
ATOM 3733 N N . HIS B 1 160 ? 14.578 7.398 14.391 1 98.38 160 HIS B N 1
ATOM 3734 C CA . HIS B 1 160 ? 14.789 6.859 13.055 1 98.38 160 HIS B CA 1
ATOM 3735 C C . HIS B 1 160 ? 15.781 7.715 12.266 1 98.38 160 HIS B C 1
ATOM 3737 O O . HIS B 1 160 ? 15.711 8.945 12.312 1 98.38 160 HIS B O 1
ATOM 3743 N N . PRO B 1 161 ? 16.719 7.043 11.523 1 98.62 161 PRO B N 1
ATOM 3744 C CA . PRO B 1 161 ? 17.406 7.836 10.508 1 98.62 161 PRO B CA 1
ATOM 3745 C C . PRO B 1 161 ? 16.453 8.508 9.523 1 98.62 161 PRO B C 1
ATOM 3747 O O . PRO B 1 161 ? 15.523 7.867 9.016 1 98.62 161 PRO B O 1
ATOM 3750 N N . THR B 1 162 ? 16.688 9.836 9.289 1 98.81 162 THR B N 1
ATOM 3751 C CA . THR B 1 162 ? 15.68 10.586 8.547 1 98.81 162 THR B CA 1
ATOM 3752 C C . THR B 1 162 ? 16.312 11.375 7.414 1 98.81 162 THR B C 1
ATOM 3754 O O . THR B 1 162 ? 17.312 12.086 7.625 1 98.81 162 THR B O 1
ATOM 3757 N N . VAL B 1 163 ? 15.828 11.164 6.203 1 98.81 163 VAL B N 1
ATOM 3758 C CA . VAL B 1 163 ? 16.188 11.977 5.043 1 98.81 163 VAL B CA 1
ATOM 3759 C C . VAL B 1 163 ? 15.156 13.086 4.852 1 98.81 163 VAL B C 1
ATOM 3761 O O . VAL B 1 163 ? 13.969 12.812 4.637 1 98.81 163 VAL B O 1
ATOM 3764 N N . CYS B 1 164 ? 15.609 14.297 4.914 1 98.75 164 CYS B N 1
ATOM 3765 C CA . CYS B 1 164 ? 14.734 15.461 4.758 1 98.75 164 CYS B CA 1
ATOM 3766 C C . CYS B 1 164 ? 14.961 16.125 3.408 1 98.75 164 CYS B C 1
ATOM 3768 O O . CYS B 1 164 ? 16.031 16.672 3.146 1 98.75 164 CYS B O 1
ATOM 3770 N N . VAL B 1 165 ? 13.938 16.109 2.596 1 98.31 165 VAL B N 1
ATOM 3771 C CA . VAL B 1 165 ? 14.039 16.75 1.287 1 98.31 165 VAL B CA 1
ATOM 3772 C C . VAL B 1 165 ? 13.344 18.109 1.316 1 98.31 165 VAL B C 1
ATOM 3774 O O . VAL B 1 165 ? 12.172 18.203 1.671 1 98.31 165 VAL B O 1
ATOM 3777 N N . VAL B 1 166 ? 14.055 19.141 1.018 1 97.25 166 VAL B N 1
ATOM 3778 C CA . VAL B 1 166 ? 13.539 20.516 0.98 1 97.25 166 VAL B CA 1
ATOM 3779 C C . VAL B 1 166 ? 13.773 21.109 -0.406 1 97.25 166 VAL B C 1
ATOM 3781 O O . VAL B 1 166 ? 14.281 20.438 -1.303 1 97.25 166 VAL B O 1
ATOM 3784 N N . ARG B 1 167 ? 13.281 22.344 -0.531 1 94.19 167 ARG B N 1
ATOM 3785 C CA . ARG B 1 167 ? 13.477 23.047 -1.79 1 94.19 167 ARG B CA 1
ATOM 3786 C C . ARG B 1 167 ? 14.039 24.453 -1.55 1 94.19 167 ARG B C 1
ATOM 3788 O O . ARG B 1 167 ? 13.336 25.328 -1.041 1 94.19 167 ARG B O 1
ATOM 3795 N N . GLY B 1 168 ? 15.234 24.625 -1.913 1 94.19 168 GLY B N 1
ATOM 3796 C CA . GLY B 1 168 ? 15.859 25.938 -1.828 1 94.19 168 GLY B CA 1
ATOM 3797 C C . GLY B 1 168 ? 16.703 26.125 -0.579 1 94.19 168 GLY B C 1
ATOM 3798 O O . GLY B 1 168 ? 16.438 25.5 0.452 1 94.19 168 GLY B O 1
ATOM 3799 N N . GLN B 1 169 ? 17.562 27.078 -0.646 1 95.12 169 GLN B N 1
ATOM 3800 C CA . GLN B 1 169 ? 18.547 27.312 0.404 1 95.12 169 GLN B CA 1
ATOM 3801 C C . GLN B 1 169 ? 17.875 27.828 1.677 1 95.12 169 GLN B C 1
ATOM 3803 O O . GLN B 1 169 ? 18.312 27.5 2.785 1 95.12 169 GLN B O 1
ATOM 3808 N N . GLN B 1 170 ? 16.891 28.594 1.547 1 95.06 170 GLN B N 1
ATOM 3809 C CA . GLN B 1 170 ? 16.219 29.172 2.713 1 95.06 170 GLN B CA 1
ATOM 3810 C C . GLN B 1 170 ? 15.586 28.078 3.566 1 95.06 170 GLN B C 1
ATOM 3812 O O . GLN B 1 170 ? 15.758 28.062 4.789 1 95.06 170 GLN B O 1
ATOM 3817 N N . GLN B 1 171 ? 14.93 27.125 2.875 1 95.19 171 GLN B N 1
ATOM 3818 C CA . GLN B 1 171 ? 14.32 26.016 3.6 1 95.19 171 GLN B CA 1
ATOM 3819 C C . GLN B 1 171 ? 15.383 25.125 4.238 1 95.19 171 GLN B C 1
ATOM 3821 O O . GLN B 1 171 ? 15.211 24.672 5.367 1 95.19 171 GLN B O 1
ATOM 3826 N N . LYS B 1 172 ? 16.422 24.953 3.541 1 97.06 172 LYS B N 1
ATOM 3827 C CA . LYS B 1 172 ? 17.5 24.094 4.035 1 97.06 172 LYS B CA 1
ATOM 3828 C C . LYS B 1 172 ? 18.125 24.672 5.301 1 97.06 172 LYS B C 1
ATOM 3830 O O . LYS B 1 172 ? 18.297 23.969 6.293 1 97.06 172 LYS B O 1
ATOM 3835 N N . GLU B 1 173 ? 18.406 25.938 5.23 1 97.12 173 GLU B N 1
ATOM 3836 C CA . GLU B 1 173 ? 19.016 26.609 6.379 1 97.12 173 GLU B CA 1
ATOM 3837 C C . GLU B 1 173 ? 18.062 26.609 7.574 1 97.12 173 GLU B C 1
ATOM 3839 O O . GLU B 1 173 ? 18.469 26.328 8.703 1 97.12 173 GLU B O 1
ATOM 3844 N N . PHE B 1 174 ? 16.891 26.906 7.293 1 95.81 174 PHE B N 1
ATOM 3845 C CA . PHE B 1 174 ? 15.891 26.891 8.344 1 95.81 174 PHE B CA 1
ATOM 3846 C C . PHE B 1 174 ? 15.836 25.531 9.031 1 95.81 174 PHE B C 1
ATOM 3848 O O . PHE B 1 174 ? 15.938 25.438 10.258 1 95.81 174 PHE B O 1
ATOM 3855 N N . LEU B 1 175 ? 15.68 24.484 8.227 1 97.75 175 LEU B N 1
ATOM 3856 C CA . LEU B 1 175 ? 15.5 23.156 8.781 1 97.75 175 LEU B CA 1
ATOM 3857 C C . LEU B 1 175 ? 16.75 22.703 9.523 1 97.75 175 LEU B C 1
ATOM 3859 O O . LEU B 1 175 ? 16.656 22.094 10.594 1 97.75 175 LEU B O 1
ATOM 3863 N N . ASN B 1 176 ? 17.891 23.031 8.969 1 97.75 176 ASN B N 1
ATOM 3864 C CA . ASN B 1 176 ? 19.156 22.672 9.625 1 97.75 176 ASN B CA 1
ATOM 3865 C C . ASN B 1 176 ? 19.25 23.281 11.016 1 97.75 176 ASN B C 1
ATOM 3867 O O . ASN B 1 176 ? 19.609 22.594 11.977 1 97.75 176 ASN B O 1
ATOM 3871 N N . ASN B 1 177 ? 18.969 24.531 11.117 1 97.56 177 ASN B N 1
ATOM 3872 C CA . ASN B 1 177 ? 19.031 25.219 12.406 1 97.56 177 ASN B CA 1
ATOM 3873 C C . ASN B 1 177 ? 18.031 24.641 13.398 1 97.56 177 ASN B C 1
ATOM 3875 O O . ASN B 1 177 ? 18.375 24.391 14.555 1 97.56 177 ASN B O 1
ATOM 3879 N N . LEU B 1 178 ? 16.859 24.406 12.922 1 96.81 178 LEU B N 1
ATOM 3880 C CA . LEU B 1 178 ? 15.812 23.875 13.781 1 96.81 178 LEU B CA 1
ATOM 3881 C C . LEU B 1 178 ? 16.188 22.5 14.32 1 96.81 178 LEU B C 1
ATOM 3883 O O . LEU B 1 178 ? 16.078 22.25 15.516 1 96.81 178 LEU B O 1
ATOM 3887 N N . LEU B 1 179 ? 16.656 21.625 13.461 1 97.62 179 LEU B N 1
ATOM 3888 C CA . LEU B 1 179 ? 16.922 20.234 13.859 1 97.62 179 LEU B CA 1
ATOM 3889 C C . LEU B 1 179 ? 18.172 20.156 14.727 1 97.62 179 LEU B C 1
ATOM 3891 O O . LEU B 1 179 ? 18.266 19.312 15.625 1 97.62 179 LEU B O 1
ATOM 3895 N N . ARG B 1 180 ? 19.156 21.031 14.461 1 97.31 180 ARG B N 1
ATOM 3896 C CA . ARG B 1 180 ? 20.344 21.094 15.305 1 97.31 180 ARG B CA 1
ATOM 3897 C C . ARG B 1 180 ? 19.984 21.422 16.75 1 97.31 180 ARG B C 1
ATOM 3899 O O . ARG B 1 180 ? 20.578 20.891 17.688 1 97.31 180 ARG B O 1
ATOM 3906 N N . ASP B 1 181 ? 19.016 22.203 16.875 1 96.5 181 ASP B N 1
ATOM 3907 C CA . ASP B 1 181 ? 18.609 22.641 18.203 1 96.5 181 ASP B CA 1
ATOM 3908 C C . ASP B 1 181 ? 17.703 21.625 18.875 1 96.5 181 ASP B C 1
ATOM 3910 O O . ASP B 1 181 ? 17.906 21.281 20.047 1 96.5 181 ASP B O 1
ATOM 3914 N N . SER B 1 182 ? 16.75 21.141 18.156 1 95.75 182 SER B N 1
ATOM 3915 C CA . SER B 1 182 ? 15.695 20.344 18.75 1 95.75 182 SER B CA 1
ATOM 3916 C C . SER B 1 182 ? 16.078 18.859 18.781 1 95.75 182 SER B C 1
ATOM 3918 O O . SER B 1 182 ? 15.594 18.109 19.625 1 95.75 182 SER B O 1
ATOM 3920 N N . TYR B 1 183 ? 16.938 18.453 17.812 1 96.75 183 TYR B N 1
ATOM 3921 C CA . TYR B 1 183 ? 17.297 17.047 17.688 1 96.75 183 TYR B CA 1
ATOM 3922 C C . TYR B 1 183 ? 18.797 16.891 17.438 1 96.75 183 TYR B C 1
ATOM 3924 O O . TYR B 1 183 ? 19.188 16.219 16.469 1 96.75 183 TYR B O 1
ATOM 3932 N N . PRO B 1 184 ? 19.547 17.312 18.328 1 96.06 184 PRO B N 1
ATOM 3933 C CA . PRO B 1 184 ? 21 17.391 18.078 1 96.06 184 PRO B CA 1
ATOM 3934 C C . PRO B 1 184 ? 21.656 16.031 17.969 1 96.06 184 PRO B C 1
ATOM 3936 O O . PRO B 1 184 ? 22.703 15.898 17.328 1 96.06 184 PRO B O 1
ATOM 3939 N N . ASN B 1 185 ? 21.109 14.977 18.516 1 97 185 ASN B N 1
ATOM 3940 C CA . ASN B 1 185 ? 21.781 13.68 18.562 1 97 185 ASN B CA 1
ATOM 3941 C C . ASN B 1 185 ? 21.188 12.695 17.562 1 97 185 ASN B C 1
ATOM 3943 O O . ASN B 1 185 ? 21.594 11.539 17.516 1 97 185 ASN B O 1
ATOM 3947 N N . GLU B 1 186 ? 20.234 13.195 16.828 1 97.19 186 GLU B N 1
ATOM 3948 C CA . GLU B 1 186 ? 19.547 12.281 15.914 1 97.19 186 GLU B CA 1
ATOM 3949 C C . GLU B 1 186 ? 20.234 12.227 14.555 1 97.19 186 GLU B C 1
ATOM 3951 O O . GLU B 1 186 ? 20.984 13.141 14.203 1 97.19 186 GLU B O 1
ATOM 3956 N N . ASP B 1 187 ? 20.078 11.164 13.859 1 98.38 187 ASP B N 1
ATOM 3957 C CA . ASP B 1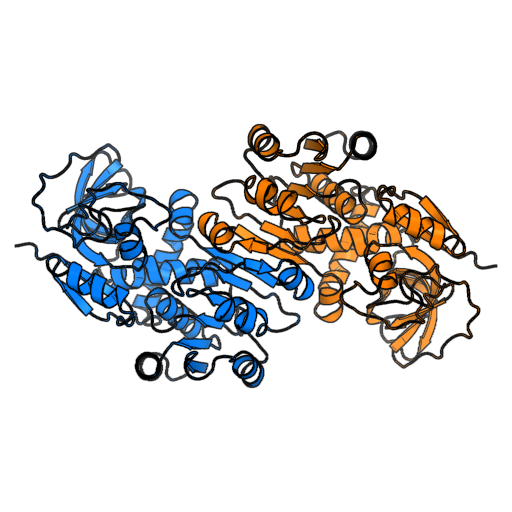 187 ? 20.703 10.922 12.562 1 98.38 187 ASP B CA 1
ATOM 3958 C C . ASP B 1 187 ? 19.797 11.391 11.422 1 98.38 187 ASP B C 1
ATOM 3960 O O . ASP B 1 187 ? 18.75 10.805 11.18 1 98.38 187 ASP B O 1
ATOM 3964 N N . TYR B 1 188 ? 20.25 12.406 10.742 1 98.56 188 TYR B N 1
ATOM 3965 C CA . TYR B 1 188 ? 19.484 12.898 9.602 1 98.56 188 TYR B CA 1
ATOM 3966 C C . TYR B 1 188 ? 20.406 13.555 8.57 1 98.56 188 TYR B C 1
ATOM 3968 O O . TYR B 1 188 ? 21.547 13.906 8.883 1 98.56 188 TYR B O 1
ATOM 3976 N N . ILE B 1 189 ? 19.875 13.664 7.312 1 98.25 189 ILE B N 1
ATOM 3977 C CA . ILE B 1 189 ? 20.469 14.484 6.273 1 98.25 189 ILE B CA 1
ATOM 3978 C C . ILE B 1 189 ? 19.406 15.375 5.637 1 98.25 189 ILE B C 1
ATOM 3980 O O . ILE B 1 189 ? 18.219 15.047 5.66 1 98.25 189 ILE B O 1
ATOM 3984 N N . ILE B 1 190 ? 19.844 16.516 5.152 1 98.44 190 ILE B N 1
ATOM 3985 C CA . ILE B 1 190 ? 18.969 17.453 4.453 1 98.44 190 ILE B CA 1
ATOM 3986 C C . ILE B 1 190 ? 19.406 17.578 2.994 1 98.44 190 ILE B C 1
ATOM 3988 O O . ILE B 1 190 ? 20.562 17.875 2.713 1 98.44 190 ILE B O 1
ATOM 3992 N N . ILE B 1 191 ? 18.469 17.281 2.098 1 98.06 191 ILE B N 1
ATOM 3993 C CA . ILE B 1 191 ? 18.734 17.344 0.665 1 98.06 191 ILE B CA 1
ATOM 3994 C C . ILE B 1 191 ? 17.906 18.469 0.047 1 98.06 191 ILE B C 1
ATOM 3996 O O . ILE B 1 191 ? 16.688 18.531 0.247 1 98.06 191 ILE B O 1
ATOM 4000 N N . ASP B 1 192 ? 18.516 19.359 -0.66 1 97.56 192 ASP B N 1
ATOM 4001 C CA . ASP B 1 192 ? 17.828 20.391 -1.443 1 97.56 192 ASP B CA 1
ATOM 4002 C C . ASP B 1 192 ? 17.547 19.891 -2.859 1 97.56 192 ASP B C 1
ATOM 4004 O O . ASP B 1 192 ? 18.453 19.781 -3.684 1 97.56 192 ASP B O 1
ATOM 4008 N N . SER B 1 193 ? 16.297 19.703 -3.15 1 94.62 193 SER B N 1
ATOM 4009 C CA . SER B 1 193 ? 15.906 19.109 -4.426 1 94.62 193 SER B CA 1
ATOM 4010 C C . SER B 1 193 ? 16.094 20.094 -5.574 1 94.62 193 SER B C 1
ATOM 4012 O O . SER B 1 193 ? 16.062 19.703 -6.742 1 94.62 193 SER B O 1
ATOM 4014 N N . GLU B 1 194 ? 16.203 21.344 -5.266 1 91.81 194 GLU B N 1
ATOM 4015 C CA . GLU B 1 194 ? 16.531 22.328 -6.297 1 91.81 194 GLU B CA 1
ATOM 4016 C C . GLU B 1 194 ? 17.984 22.219 -6.738 1 91.81 194 GLU B C 1
ATOM 4018 O O . GLU B 1 194 ? 18.297 22.391 -7.918 1 91.81 194 GLU B O 1
ATOM 4023 N N . ASP B 1 195 ? 18.812 21.938 -5.848 1 89.94 195 ASP B N 1
ATOM 4024 C CA . ASP B 1 195 ? 20.25 21.812 -6.109 1 89.94 195 ASP B CA 1
ATOM 4025 C C . ASP B 1 195 ? 20.594 20.422 -6.641 1 89.94 195 ASP B C 1
ATOM 4027 O O . ASP B 1 195 ? 21.484 20.281 -7.469 1 89.94 195 ASP B O 1
ATOM 4031 N N . THR B 1 196 ? 19.922 19.469 -6.152 1 87.19 196 THR B N 1
ATOM 4032 C CA . THR B 1 196 ? 20.109 18.078 -6.539 1 87.19 196 THR B CA 1
ATOM 4033 C C . THR B 1 196 ? 18.812 17.453 -7.039 1 87.19 196 THR B C 1
ATOM 4035 O O . THR B 1 196 ? 18.047 16.891 -6.262 1 87.19 196 THR B O 1
ATOM 4038 N N . ILE B 1 197 ? 18.719 17.438 -8.336 1 84.94 197 ILE B N 1
ATOM 4039 C CA . ILE B 1 197 ? 17.469 16.984 -8.938 1 84.94 197 ILE B CA 1
ATOM 4040 C C . ILE B 1 197 ? 17.344 15.469 -8.789 1 84.94 197 ILE B C 1
ATOM 4042 O O . ILE B 1 197 ? 16.281 14.961 -8.438 1 84.94 197 ILE B O 1
ATOM 4046 N N . ASP B 1 198 ? 18.438 14.852 -9.055 1 92.5 198 ASP B N 1
ATOM 4047 C CA . ASP B 1 198 ? 18.5 13.406 -8.836 1 92.5 198 ASP B CA 1
ATOM 4048 C C . ASP B 1 198 ? 19.219 13.078 -7.527 1 92.5 198 ASP B C 1
ATOM 4050 O O . ASP B 1 198 ? 20.438 13.055 -7.473 1 92.5 198 ASP B O 1
ATOM 4054 N N . PHE B 1 199 ? 18.375 12.828 -6.48 1 94.75 199 PHE B N 1
ATOM 4055 C CA . PHE B 1 199 ? 19.016 12.68 -5.176 1 94.75 199 PHE B CA 1
ATOM 4056 C C . PHE B 1 199 ? 18.875 11.242 -4.676 1 94.75 199 PHE B C 1
ATOM 4058 O O . PHE B 1 199 ? 19.203 10.945 -3.523 1 94.75 199 PHE B O 1
ATOM 4065 N N . ARG B 1 200 ? 18.422 10.344 -5.504 1 94.62 200 ARG B N 1
ATOM 4066 C CA . ARG B 1 200 ? 18.25 8.945 -5.113 1 94.62 200 ARG B CA 1
ATOM 4067 C C . ARG B 1 200 ? 19.562 8.344 -4.641 1 94.62 200 ARG B C 1
ATOM 4069 O O . ARG B 1 200 ? 19.594 7.559 -3.689 1 94.62 200 ARG B O 1
ATOM 4076 N N . ASP B 1 201 ? 20.641 8.703 -5.27 1 94.38 201 AS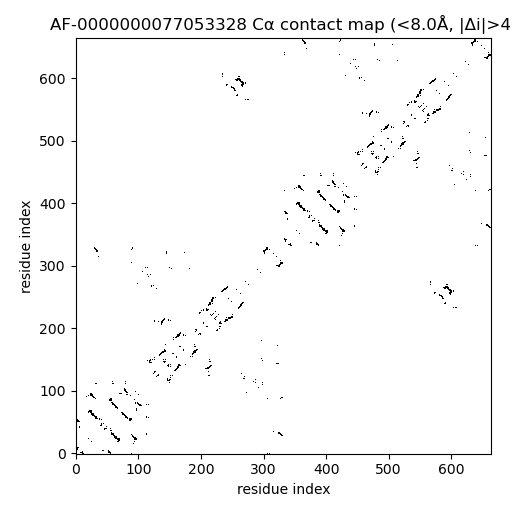P B N 1
ATOM 4077 C CA . ASP B 1 201 ? 21.953 8.133 -4.949 1 94.38 201 ASP B CA 1
ATOM 4078 C C . ASP B 1 201 ? 22.438 8.633 -3.596 1 94.38 201 ASP B C 1
ATOM 4080 O O . ASP B 1 201 ? 23.141 7.91 -2.885 1 94.38 201 ASP B O 1
ATOM 4084 N N . CYS B 1 202 ? 22.078 9.852 -3.227 1 95.94 202 CYS B N 1
ATOM 4085 C CA . CYS B 1 202 ? 22.438 10.383 -1.916 1 95.94 202 CYS B CA 1
ATOM 4086 C C . CYS B 1 202 ? 21.844 9.531 -0.802 1 95.94 202 CYS B C 1
ATOM 4088 O O . CYS B 1 202 ? 22.516 9.203 0.169 1 95.94 202 CYS B O 1
ATOM 4090 N N . ILE B 1 203 ? 20.656 9.125 -0.99 1 97 203 ILE B N 1
ATOM 4091 C CA . ILE B 1 203 ? 19.938 8.32 -0 1 97 203 ILE B CA 1
ATOM 4092 C C . ILE B 1 203 ? 20.562 6.93 0.074 1 97 203 ILE B C 1
ATOM 4094 O O . ILE B 1 203 ? 20.844 6.422 1.165 1 97 203 ILE B O 1
ATOM 4098 N N . LYS B 1 204 ? 20.844 6.352 -1.072 1 95.5 204 LYS B N 1
ATOM 4099 C CA . LYS B 1 204 ? 21.391 5.004 -1.136 1 95.5 204 LYS B CA 1
ATOM 4100 C C . LYS B 1 204 ? 22.797 4.961 -0.553 1 95.5 204 LYS B C 1
ATOM 4102 O O . LYS B 1 204 ? 23.156 4.02 0.156 1 95.5 204 LYS B O 1
ATOM 4107 N N . SER B 1 205 ? 23.578 5.973 -0.879 1 95.88 205 SER B N 1
ATOM 4108 C CA . SER B 1 205 ? 24.969 6.027 -0.403 1 95.88 205 SER B CA 1
ATOM 4109 C C . SER B 1 205 ? 25.016 6.156 1.116 1 95.88 205 SER B C 1
ATOM 4111 O O . SER B 1 205 ? 25.859 5.523 1.769 1 95.88 205 SER B O 1
ATOM 4113 N N . ARG B 1 206 ? 24.078 6.918 1.661 1 96.56 206 ARG B N 1
ATOM 4114 C CA . ARG B 1 206 ? 24.141 7.207 3.092 1 96.56 206 ARG B CA 1
ATOM 4115 C C . ARG B 1 206 ? 23.469 6.094 3.896 1 96.56 206 ARG B C 1
ATOM 4117 O O . ARG B 1 206 ? 23.953 5.727 4.969 1 96.56 206 ARG B O 1
ATOM 4124 N N . TYR B 1 207 ? 22.312 5.59 3.387 1 96.88 207 TYR B N 1
ATOM 4125 C CA . TYR B 1 207 ? 21.516 4.738 4.258 1 96.88 207 TYR B CA 1
ATOM 4126 C C . TYR B 1 207 ? 21.188 3.41 3.58 1 96.88 207 TYR B C 1
ATOM 4128 O O . TYR B 1 207 ? 20.516 2.561 4.156 1 96.88 207 TYR B O 1
ATOM 4136 N N . GLY B 1 208 ? 21.625 3.201 2.324 1 95.38 208 GLY B N 1
ATOM 4137 C CA . GLY B 1 208 ? 21.266 2 1.581 1 95.38 208 GLY B CA 1
ATOM 4138 C C . GLY B 1 208 ? 19.875 2.053 0.986 1 95.38 208 GLY B C 1
ATOM 4139 O O . GLY B 1 208 ? 19.422 1.088 0.368 1 95.38 208 GLY B O 1
ATOM 4140 N N . GLY B 1 209 ? 19.156 3.146 1.222 1 96.38 209 GLY B N 1
ATOM 4141 C CA . GLY B 1 209 ? 17.797 3.336 0.734 1 96.38 209 GLY B CA 1
ATOM 4142 C C . GLY B 1 209 ? 16.797 3.615 1.841 1 96.38 209 GLY B C 1
ATOM 4143 O O . GLY B 1 209 ? 17.125 3.494 3.023 1 96.38 209 GLY B O 1
ATOM 4144 N N . SER B 1 210 ? 15.602 3.957 1.441 1 97.38 210 SER B N 1
ATOM 4145 C CA . SER B 1 210 ? 14.539 4.262 2.395 1 97.38 210 SER B CA 1
ATOM 4146 C C . SER B 1 210 ? 13.68 3.037 2.676 1 97.38 210 SER B C 1
ATOM 4148 O O . SER B 1 210 ? 13.453 2.215 1.786 1 97.38 210 SER B O 1
ATOM 4150 N N . ASP B 1 211 ? 13.164 2.967 3.891 1 97.06 211 ASP B N 1
ATOM 4151 C CA . ASP B 1 211 ? 12.18 1.95 4.254 1 97.06 211 ASP B CA 1
ATOM 4152 C C . ASP B 1 211 ? 10.766 2.52 4.215 1 97.06 211 ASP B C 1
ATOM 4154 O O . ASP B 1 211 ? 9.82 1.816 3.859 1 97.06 211 ASP B O 1
ATOM 4158 N N . VAL B 1 212 ? 10.648 3.764 4.605 1 98 212 VAL B N 1
ATOM 4159 C CA . VAL B 1 212 ? 9.383 4.488 4.621 1 98 212 VAL B CA 1
ATOM 4160 C C . VAL B 1 212 ? 9.562 5.855 3.959 1 98 212 VAL B C 1
ATOM 4162 O O . VAL B 1 212 ? 10.547 6.551 4.223 1 98 212 VAL B O 1
ATOM 4165 N N . VAL B 1 213 ? 8.68 6.145 3.082 1 98.31 213 VAL B N 1
ATOM 4166 C CA . VAL B 1 213 ? 8.648 7.461 2.453 1 98.31 213 VAL B CA 1
ATOM 4167 C C . VAL B 1 213 ? 7.355 8.18 2.822 1 98.31 213 VAL B C 1
ATOM 4169 O O . VAL B 1 213 ? 6.273 7.598 2.764 1 98.31 213 VAL B O 1
ATOM 4172 N N . PHE B 1 214 ? 7.461 9.391 3.295 1 98.62 214 PHE B N 1
ATOM 4173 C CA . PHE B 1 214 ? 6.348 10.289 3.568 1 98.62 214 PHE B CA 1
ATOM 4174 C C . PHE B 1 214 ? 6.348 11.461 2.594 1 98.62 214 PHE B C 1
ATOM 4176 O O . PHE B 1 214 ? 7.137 12.391 2.738 1 98.62 214 PHE B O 1
ATOM 4183 N N . ASP B 1 215 ? 5.387 11.406 1.649 1 98.5 215 ASP B N 1
ATOM 4184 C CA . ASP B 1 215 ? 5.48 12.336 0.526 1 98.5 215 ASP B CA 1
ATOM 4185 C C . ASP B 1 215 ? 4.34 13.352 0.553 1 98.5 215 ASP B C 1
ATOM 4187 O O . ASP B 1 215 ? 3.174 12.984 0.381 1 98.5 215 ASP B O 1
ATOM 4191 N N . THR B 1 216 ? 4.68 14.609 0.687 1 96.88 216 THR B N 1
ATOM 4192 C CA . THR B 1 216 ? 3.693 15.68 0.674 1 96.88 216 THR B CA 1
ATOM 4193 C C . THR B 1 216 ? 3.75 16.453 -0.642 1 96.88 216 THR B C 1
ATOM 4195 O O . THR B 1 216 ? 2.959 17.375 -0.861 1 96.88 216 THR B O 1
ATOM 4198 N N . VAL B 1 217 ? 4.609 16.094 -1.539 1 95.44 217 VAL B N 1
ATOM 4199 C CA . VAL B 1 217 ? 4.91 16.922 -2.701 1 95.44 217 VAL B CA 1
ATOM 4200 C C . VAL B 1 217 ? 4.309 16.297 -3.955 1 95.44 217 VAL B C 1
ATOM 4202 O O . VAL B 1 217 ? 3.633 16.969 -4.734 1 95.44 217 VAL B O 1
ATOM 4205 N N . GLY B 1 218 ? 4.602 15 -4.102 1 94.81 218 GLY B N 1
ATOM 4206 C CA . GLY B 1 218 ? 4.109 14.289 -5.27 1 94.81 218 GLY B CA 1
ATOM 4207 C C . GLY B 1 218 ? 4.957 14.508 -6.504 1 94.81 218 GLY B C 1
ATOM 4208 O O . GLY B 1 218 ? 6.184 14.383 -6.453 1 94.81 218 GLY B O 1
ATOM 4209 N N . THR B 1 219 ? 4.477 14.617 -7.652 1 93.31 219 THR B N 1
ATOM 4210 C CA . THR B 1 219 ? 5.012 14.836 -8.992 1 93.31 219 THR B CA 1
ATOM 4211 C C . THR B 1 219 ? 5.762 13.602 -9.484 1 93.31 219 THR B C 1
ATOM 4213 O O . THR B 1 219 ? 6.234 12.797 -8.68 1 93.31 219 THR B O 1
ATOM 4216 N N . GLU B 1 220 ? 5.906 13.555 -10.75 1 92.75 220 GLU B N 1
ATOM 4217 C CA . GLU B 1 220 ? 6.641 12.461 -11.375 1 92.75 220 GLU B CA 1
ATOM 4218 C C . GLU B 1 220 ? 8.133 12.539 -11.055 1 92.75 220 GLU B C 1
ATOM 4220 O O . GLU B 1 220 ? 8.758 11.523 -10.742 1 92.75 220 GLU B O 1
ATOM 4225 N N . SER B 1 221 ? 8.695 13.695 -11.125 1 92.44 221 SER B N 1
ATOM 4226 C CA . SER B 1 221 ? 10.125 13.898 -10.883 1 92.44 221 SER B CA 1
ATOM 4227 C C . SER B 1 221 ? 10.5 13.523 -9.445 1 92.44 221 SER B C 1
ATOM 4229 O O . SER B 1 221 ? 11.508 12.859 -9.219 1 92.44 221 SER B O 1
ATOM 4231 N N . MET B 1 222 ? 9.711 13.906 -8.539 1 94.06 222 MET B N 1
ATOM 4232 C CA . MET B 1 222 ? 9.984 13.641 -7.125 1 94.06 222 MET B CA 1
ATOM 4233 C C . MET B 1 222 ? 9.688 12.188 -6.777 1 94.06 222 MET B C 1
ATOM 4235 O O . MET B 1 222 ? 10.586 11.453 -6.363 1 94.06 222 MET B O 1
ATOM 4239 N N . PHE B 1 223 ? 8.547 11.789 -7.09 1 93.69 223 PHE B N 1
ATOM 4240 C CA . PHE B 1 223 ? 8.062 10.5 -6.598 1 93.69 223 PHE B CA 1
ATOM 4241 C C . PHE B 1 223 ? 8.602 9.359 -7.457 1 93.69 223 PHE B C 1
ATOM 4243 O O . PHE B 1 223 ? 9.281 8.461 -6.953 1 93.69 223 PHE B O 1
ATOM 4250 N N . ASN B 1 224 ? 8.336 9.398 -8.727 1 93.06 224 ASN B N 1
ATOM 4251 C CA . ASN B 1 224 ? 8.672 8.281 -9.602 1 93.06 224 ASN B CA 1
ATOM 4252 C C . ASN B 1 224 ? 10.172 8.203 -9.867 1 93.06 224 ASN B C 1
ATOM 4254 O O . ASN B 1 224 ? 10.75 7.113 -9.891 1 93.06 224 ASN B O 1
ATOM 4258 N N . LYS B 1 225 ? 10.797 9.297 -9.984 1 93.81 225 LYS B N 1
ATOM 4259 C CA . LYS B 1 225 ? 12.188 9.289 -10.438 1 93.81 225 LYS B CA 1
ATOM 4260 C C . LYS B 1 225 ? 13.148 9.242 -9.258 1 93.81 225 LYS B C 1
ATOM 4262 O O . LYS B 1 225 ? 14.289 8.797 -9.398 1 93.81 225 LYS B O 1
ATOM 4267 N N . ASN B 1 226 ? 12.688 9.742 -8.094 1 95.12 226 ASN B N 1
ATOM 4268 C CA . ASN B 1 226 ? 13.602 9.758 -6.953 1 95.12 226 ASN B CA 1
ATOM 4269 C C . ASN B 1 226 ? 13.141 8.812 -5.848 1 95.12 226 ASN B C 1
ATOM 4271 O O . ASN B 1 226 ? 13.828 7.84 -5.535 1 95.12 226 ASN B O 1
ATOM 4275 N N . LEU B 1 227 ? 12.016 9.008 -5.367 1 95.5 227 LEU B N 1
ATOM 4276 C CA . LEU B 1 227 ? 11.586 8.289 -4.176 1 95.5 227 LEU B CA 1
ATOM 4277 C C . LEU B 1 227 ? 11.43 6.801 -4.469 1 95.5 227 LEU B C 1
ATOM 4279 O O . LEU B 1 227 ? 11.984 5.961 -3.76 1 95.5 227 LEU B O 1
ATOM 4283 N N . LEU B 1 228 ? 10.742 6.488 -5.512 1 93.06 228 LEU B N 1
ATOM 4284 C CA . LEU B 1 228 ? 10.477 5.105 -5.883 1 93.06 228 LEU B CA 1
ATOM 4285 C C . LEU B 1 228 ? 11.773 4.371 -6.215 1 93.06 228 LEU B C 1
ATOM 4287 O O . LEU B 1 228 ? 11.859 3.152 -6.055 1 93.06 228 LEU B O 1
ATOM 4291 N N . ARG B 1 229 ? 12.727 5.062 -6.578 1 92.62 229 ARG B N 1
ATOM 4292 C CA . ARG B 1 229 ? 13.977 4.461 -7.023 1 92.62 229 ARG B CA 1
ATOM 4293 C C . ARG B 1 229 ? 15.031 4.508 -5.926 1 92.62 229 ARG B C 1
ATOM 4295 O O . ARG B 1 229 ? 16.172 4.078 -6.125 1 92.62 229 ARG B O 1
ATOM 4302 N N . SER B 1 230 ? 14.68 5.039 -4.758 1 93.31 230 SER B N 1
ATOM 4303 C CA . SER B 1 230 ? 15.641 5.148 -3.668 1 93.31 230 SER B CA 1
ATOM 4304 C C . SER B 1 230 ? 15.227 4.297 -2.473 1 93.31 230 SER B C 1
ATOM 4306 O O . SER B 1 230 ? 15.711 4.504 -1.358 1 93.31 230 SER B O 1
ATOM 4308 N N . VAL B 1 231 ? 14.352 3.408 -2.723 1 92.88 231 VAL B N 1
ATOM 4309 C CA . VAL B 1 231 ? 13.906 2.537 -1.638 1 92.88 231 VAL B CA 1
ATOM 4310 C C . VAL B 1 231 ? 14.898 1.385 -1.467 1 92.88 231 VAL B C 1
ATOM 4312 O O . VAL B 1 231 ? 15.641 1.052 -2.393 1 92.88 231 VAL B O 1
ATOM 4315 N N . ARG B 1 232 ? 14.922 0.838 -0.278 1 89.75 232 ARG B N 1
ATOM 4316 C CA . ARG B 1 232 ? 15.805 -0.277 0.041 1 89.75 232 ARG B CA 1
ATOM 4317 C C . ARG B 1 232 ? 15.273 -1.584 -0.534 1 89.75 232 ARG B C 1
ATOM 4319 O O . ARG B 1 232 ? 14.148 -1.99 -0.223 1 89.75 232 ARG B O 1
ATOM 4326 N N . PHE B 1 233 ? 16.062 -2.248 -1.315 1 75.94 233 PHE B N 1
ATOM 4327 C CA . PHE B 1 233 ? 15.641 -3.494 -1.949 1 75.94 233 PHE B CA 1
ATOM 4328 C C . PHE B 1 233 ? 15.461 -4.594 -0.911 1 75.94 233 PHE B C 1
ATOM 4330 O O . PHE B 1 233 ? 16.266 -4.715 0.02 1 75.94 233 PHE B O 1
ATOM 4337 N N . GLY B 1 234 ? 14.391 -5.336 -1.034 1 69.81 234 GLY B N 1
ATOM 4338 C CA . GLY B 1 234 ? 14.188 -6.492 -0.179 1 69.81 234 GLY B CA 1
ATOM 4339 C C . GLY B 1 234 ? 13.453 -6.164 1.106 1 69.81 234 GLY B C 1
ATOM 4340 O O . GLY B 1 234 ? 13.125 -7.062 1.887 1 69.81 234 GLY B O 1
ATOM 4341 N N . ALA B 1 235 ? 13.195 -4.895 1.345 1 71.5 235 ALA B N 1
ATOM 4342 C CA . ALA B 1 235 ? 12.461 -4.48 2.539 1 71.5 235 ALA B CA 1
ATOM 4343 C C . ALA B 1 235 ? 10.977 -4.32 2.244 1 71.5 235 ALA B C 1
ATOM 4345 O O . ALA B 1 235 ? 10.547 -4.453 1.095 1 71.5 235 ALA B O 1
ATOM 4346 N N . HIS B 1 236 ? 10.25 -4.344 3.273 1 84.12 236 HIS B N 1
ATOM 4347 C CA . HIS B 1 236 ? 8.852 -3.947 3.154 1 84.12 236 HIS B CA 1
ATOM 4348 C C . HIS B 1 236 ? 8.719 -2.432 3.078 1 84.12 236 HIS B C 1
ATOM 4350 O O . HIS B 1 236 ? 8.625 -1.759 4.109 1 84.12 236 HIS B O 1
ATOM 4356 N N . ILE B 1 237 ? 8.758 -1.965 1.865 1 93.56 237 ILE B N 1
ATOM 4357 C CA . ILE B 1 237 ? 8.789 -0.526 1.624 1 93.56 237 ILE B CA 1
ATOM 4358 C C . ILE B 1 237 ? 7.371 0.033 1.666 1 93.56 237 ILE B C 1
ATOM 4360 O O . ILE B 1 237 ? 6.445 -0.564 1.113 1 93.56 237 ILE B O 1
ATOM 4364 N N . ARG B 1 238 ? 7.211 1.095 2.35 1 96.75 238 ARG B N 1
ATOM 4365 C CA . ARG B 1 238 ? 5.941 1.813 2.389 1 96.75 238 ARG B CA 1
ATOM 4366 C C . ARG B 1 238 ? 6.105 3.242 1.88 1 96.75 238 ARG B C 1
ATOM 4368 O O . ARG B 1 238 ? 6.898 4.012 2.426 1 96.75 238 ARG B O 1
ATOM 4375 N N . LEU B 1 239 ? 5.383 3.578 0.837 1 97.56 239 LEU B N 1
ATOM 4376 C CA . LEU B 1 239 ? 5.328 4.922 0.274 1 97.56 239 LEU B CA 1
ATOM 4377 C C . LEU B 1 239 ? 4.035 5.625 0.674 1 97.56 239 LEU B C 1
ATOM 4379 O O . LEU B 1 239 ? 2.979 5.375 0.086 1 97.56 239 LEU B O 1
ATOM 4383 N N . VAL B 1 240 ? 4.133 6.539 1.602 1 98.12 240 VAL B N 1
ATOM 4384 C CA . VAL B 1 240 ? 2.951 7.203 2.137 1 98.12 240 VAL B CA 1
ATOM 4385 C C . VAL B 1 240 ? 2.662 8.469 1.335 1 98.12 240 VAL B C 1
ATOM 4387 O O . VAL B 1 240 ? 3.441 9.422 1.371 1 98.12 240 VAL B O 1
ATOM 4390 N N . VAL B 1 241 ? 1.534 8.477 0.691 1 97.69 241 VAL B N 1
ATOM 4391 C CA . VAL B 1 241 ? 1.092 9.609 -0.114 1 97.69 241 VAL B CA 1
ATOM 4392 C C . VAL B 1 241 ? 0.167 10.5 0.712 1 97.69 241 VAL B C 1
ATOM 4394 O O . VAL B 1 241 ? -0.936 10.094 1.08 1 97.69 241 VAL B O 1
ATOM 4397 N N . VAL B 1 242 ? 0.575 11.758 0.858 1 96.75 242 VAL B N 1
ATOM 4398 C CA . VAL B 1 242 ? -0.151 12.625 1.78 1 96.75 242 VAL B CA 1
ATOM 4399 C C . VAL B 1 242 ? -0.637 13.875 1.043 1 96.75 242 VAL B C 1
ATOM 4401 O O . VAL B 1 242 ? -1.651 14.469 1.416 1 96.75 242 VAL B O 1
ATOM 4404 N N . GLY B 1 243 ? 0.152 14.273 0.051 1 94.44 243 GLY B N 1
ATOM 4405 C CA . GLY B 1 243 ? -0.232 15.492 -0.645 1 94.44 243 GLY B CA 1
ATOM 4406 C C . GLY B 1 243 ? 0.481 15.672 -1.971 1 94.44 243 GLY B C 1
ATOM 4407 O O . GLY B 1 243 ? 1.305 14.836 -2.357 1 94.44 243 GLY B O 1
ATOM 4408 N N . PHE B 1 244 ? 0.115 16.812 -2.594 1 93.88 244 PHE B N 1
ATOM 4409 C CA . PHE B 1 244 ? 0.593 17.094 -3.939 1 93.88 244 PHE B CA 1
ATOM 4410 C C . PHE B 1 244 ? 0.991 18.562 -4.07 1 93.88 244 PHE B C 1
ATOM 4412 O O . PHE B 1 244 ? 0.594 19.234 -5.023 1 93.88 244 PHE B O 1
ATOM 4419 N N . SER B 1 245 ? 1.724 19.047 -3.143 1 90.06 245 SER B N 1
ATOM 4420 C CA . SER B 1 245 ? 2.086 20.453 -3.104 1 90.06 245 SER B CA 1
ATOM 4421 C C . SER B 1 245 ? 2.963 20.844 -4.293 1 90.06 245 SER B C 1
ATOM 4423 O O . SER B 1 245 ? 3.15 22.016 -4.582 1 90.06 245 SER B O 1
ATOM 4425 N N . GLY B 1 246 ? 3.48 19.797 -4.957 1 89.25 246 GLY B N 1
ATOM 4426 C CA . GLY B 1 246 ? 4.277 20.047 -6.148 1 89.25 246 GLY B CA 1
ATOM 4427 C C . GLY B 1 246 ? 3.445 20.469 -7.344 1 89.25 246 GLY B C 1
ATOM 4428 O O . GLY B 1 246 ? 3.99 20.906 -8.367 1 89.25 246 GLY B O 1
ATOM 4429 N N . GLY B 1 247 ? 2.158 20.281 -7.238 1 88.69 247 GLY B N 1
ATOM 4430 C CA . GLY B 1 247 ? 1.283 20.859 -8.25 1 88.69 247 GLY B CA 1
ATOM 4431 C C . GLY B 1 247 ? 0.754 19.828 -9.234 1 88.69 247 GLY B C 1
ATOM 4432 O O . GLY B 1 247 ? -0.001 20.172 -10.141 1 88.69 247 GLY B O 1
ATOM 4433 N N . SER B 1 248 ? 1.245 18.641 -9.125 1 91.69 248 SER B N 1
ATOM 4434 C CA . SER B 1 248 ? 0.718 17.578 -9.977 1 91.69 248 SER B CA 1
ATOM 4435 C C . SER B 1 248 ? 0.553 16.281 -9.211 1 91.69 248 SER B C 1
ATOM 4437 O O . SER B 1 248 ? 1.188 16.078 -8.172 1 91.69 248 SER B O 1
ATOM 4439 N N . ILE B 1 249 ? -0.331 15.516 -9.719 1 93.12 249 ILE B N 1
ATOM 4440 C CA . ILE B 1 249 ? -0.602 14.203 -9.141 1 93.12 249 ILE B CA 1
ATOM 4441 C C . ILE B 1 249 ? 0.191 13.133 -9.883 1 93.12 249 ILE B C 1
ATOM 4443 O O . ILE B 1 249 ? 0.051 12.984 -11.102 1 93.12 249 ILE B O 1
ATOM 4447 N N . GLN B 1 250 ? 0.96 12.414 -9.227 1 93 250 GLN B N 1
ATOM 4448 C CA . GLN B 1 250 ? 1.756 11.383 -9.883 1 93 250 GLN B CA 1
ATOM 4449 C C . GLN B 1 250 ? 0.911 10.148 -10.188 1 93 250 GLN B C 1
ATOM 4451 O O . GLN B 1 250 ? -0.056 9.859 -9.477 1 93 250 GLN B O 1
ATOM 4456 N N . GLN B 1 251 ? 1.314 9.539 -11.281 1 96.19 251 GLN B N 1
ATOM 4457 C CA . GLN B 1 251 ? 0.813 8.219 -11.664 1 96.19 251 GLN B CA 1
ATOM 4458 C C . GLN B 1 251 ? 1.814 7.125 -11.305 1 96.19 251 GLN B C 1
ATOM 4460 O O . GLN B 1 251 ? 2.898 7.055 -11.883 1 96.19 251 GLN B O 1
ATOM 4465 N N . ILE B 1 252 ? 1.413 6.227 -10.391 1 96.44 252 ILE B N 1
ATOM 4466 C CA . ILE B 1 252 ? 2.336 5.215 -9.891 1 96.44 252 ILE B CA 1
ATOM 4467 C C . ILE B 1 252 ? 2.295 3.984 -10.797 1 96.44 252 ILE B C 1
ATOM 4469 O O . ILE B 1 252 ? 1.258 3.324 -10.906 1 96.44 252 ILE B O 1
ATOM 4473 N N . PRO B 1 253 ? 3.385 3.707 -11.398 1 95.5 253 PRO B N 1
ATOM 4474 C CA . PRO B 1 253 ? 3.389 2.488 -12.211 1 95.5 253 PRO B CA 1
ATOM 4475 C C . PRO B 1 253 ? 3.252 1.219 -11.375 1 95.5 253 PRO B C 1
ATOM 4477 O O . PRO B 1 253 ? 4.113 0.931 -10.539 1 95.5 253 PRO B O 1
ATOM 4480 N N . ALA B 1 254 ? 2.258 0.439 -11.648 1 95.94 254 ALA B N 1
ATOM 4481 C CA . ALA B 1 254 ? 1.951 -0.738 -10.844 1 95.94 254 ALA B CA 1
ATOM 4482 C C . ALA B 1 254 ? 3.084 -1.758 -10.906 1 95.94 254 ALA B C 1
ATOM 4484 O O . ALA B 1 254 ? 3.328 -2.486 -9.938 1 95.94 254 ALA B O 1
ATOM 4485 N N . ASN B 1 255 ? 3.814 -1.831 -11.961 1 94 255 ASN B N 1
ATOM 4486 C CA . ASN B 1 255 ? 4.898 -2.799 -12.102 1 94 255 ASN B CA 1
ATOM 4487 C C . ASN B 1 255 ? 6.066 -2.467 -11.18 1 94 255 ASN B C 1
ATOM 4489 O O . ASN B 1 255 ? 6.805 -3.361 -10.758 1 94 255 ASN B O 1
ATOM 4493 N N . HIS B 1 256 ? 6.242 -1.19 -10.883 1 93.06 256 HIS B N 1
ATOM 4494 C CA . HIS B 1 256 ? 7.293 -0.826 -9.938 1 93.06 256 HIS B CA 1
ATOM 4495 C C . HIS B 1 256 ? 6.961 -1.307 -8.531 1 93.06 256 HIS B C 1
ATOM 4497 O O . HIS B 1 256 ? 7.844 -1.759 -7.801 1 93.06 256 HIS B O 1
ATOM 4503 N N . LEU B 1 257 ? 5.676 -1.173 -8.172 1 94.5 257 LEU B N 1
ATOM 4504 C CA . LEU B 1 257 ? 5.277 -1.713 -6.875 1 94.5 257 LEU B CA 1
ATOM 4505 C C . LEU B 1 257 ? 5.508 -3.219 -6.82 1 94.5 257 LEU B C 1
ATOM 4507 O O . LEU B 1 257 ? 6.012 -3.738 -5.82 1 94.5 257 LEU B O 1
ATOM 4511 N N . LEU B 1 258 ? 5.164 -3.885 -7.887 1 93.88 258 LEU B N 1
ATOM 4512 C CA . LEU B 1 258 ? 5.262 -5.34 -7.949 1 93.88 258 LEU B CA 1
ATOM 4513 C C . LEU B 1 258 ? 6.715 -5.793 -7.824 1 93.88 258 LEU B C 1
ATOM 4515 O O . LEU B 1 258 ? 7.059 -6.543 -6.906 1 93.88 258 LEU B O 1
ATOM 4519 N N . VAL B 1 259 ? 7.641 -5.266 -8.664 1 90.75 259 VAL B N 1
ATOM 4520 C CA . VAL B 1 259 ? 9.008 -5.773 -8.773 1 90.75 259 VAL B CA 1
ATOM 4521 C C . VAL B 1 259 ? 9.781 -5.445 -7.492 1 90.75 259 VAL B C 1
ATOM 4523 O O . VAL B 1 259 ? 10.68 -6.188 -7.102 1 90.75 259 VAL B O 1
ATOM 4526 N N . LYS B 1 260 ? 9.305 -4.43 -6.762 1 90.25 260 LYS B N 1
ATOM 4527 C CA . LYS B 1 260 ? 10.031 -4 -5.57 1 90.25 260 LYS B CA 1
ATOM 4528 C C . LYS B 1 260 ? 9.352 -4.508 -4.301 1 90.25 260 LYS B C 1
ATOM 4530 O O . LYS B 1 260 ? 9.852 -4.281 -3.195 1 90.25 260 LYS B O 1
ATOM 4535 N N . ASN B 1 261 ? 8.227 -5.156 -4.477 1 93.31 261 ASN B N 1
ATOM 4536 C CA . ASN B 1 261 ? 7.438 -5.559 -3.318 1 93.31 261 ASN B CA 1
ATOM 4537 C C . ASN B 1 261 ? 7.184 -4.387 -2.377 1 93.31 261 ASN B C 1
ATOM 4539 O O . ASN B 1 261 ? 7.395 -4.496 -1.169 1 93.31 261 ASN B O 1
ATOM 4543 N N . CYS B 1 262 ? 6.68 -3.273 -2.986 1 93.5 262 CYS B N 1
ATOM 4544 C CA . CYS B 1 262 ? 6.438 -2.051 -2.227 1 93.5 262 CYS B CA 1
ATOM 4545 C C . CYS B 1 262 ? 4.945 -1.778 -2.096 1 93.5 262 CYS B C 1
ATOM 4547 O O . CYS B 1 262 ? 4.137 -2.35 -2.828 1 93.5 262 CYS B O 1
ATOM 4549 N N . SER B 1 263 ? 4.645 -0.932 -1.095 1 95.88 263 SER B N 1
ATOM 4550 C CA . SER B 1 263 ? 3.273 -0.487 -0.864 1 95.88 263 SER B CA 1
ATOM 4551 C C . SER B 1 263 ? 3.156 1.028 -0.981 1 95.88 263 SER B C 1
ATOM 4553 O O . SER B 1 263 ? 3.965 1.765 -0.411 1 95.88 263 SER B O 1
ATOM 4555 N N . ALA B 1 264 ? 2.24 1.433 -1.758 1 96.69 264 ALA B N 1
ATOM 4556 C CA . ALA B 1 264 ? 1.829 2.834 -1.745 1 96.69 264 ALA B CA 1
ATOM 4557 C C . ALA B 1 264 ? 0.533 3.02 -0.961 1 96.69 264 ALA B C 1
ATOM 4559 O O . ALA B 1 264 ? -0.459 2.334 -1.221 1 96.69 264 ALA B O 1
ATOM 4560 N N . LEU B 1 265 ? 0.613 4.004 0.003 1 96.12 265 LEU B N 1
ATOM 4561 C CA . LEU B 1 265 ? -0.504 4.23 0.913 1 96.12 265 LEU B CA 1
ATOM 4562 C C . LEU B 1 265 ? -0.963 5.684 0.855 1 96.12 265 LEU B C 1
ATOM 4564 O O . LEU B 1 265 ? -0.14 6.602 0.898 1 96.12 265 LEU B O 1
ATOM 4568 N N . GLY B 1 266 ? -2.281 5.777 0.76 1 96 266 GLY B N 1
ATOM 4569 C CA . GLY B 1 266 ? -2.826 7.125 0.852 1 96 266 GLY B CA 1
ATOM 4570 C C . GLY B 1 266 ? -3.359 7.457 2.232 1 96 266 GLY B C 1
ATOM 4571 O O . GLY B 1 266 ? -3.973 6.613 2.889 1 96 266 GLY B O 1
ATOM 4572 N N . ILE B 1 267 ? -3.156 8.703 2.637 1 95.44 267 ILE B N 1
ATOM 4573 C CA . ILE B 1 267 ? -3.623 9.141 3.947 1 95.44 267 ILE B CA 1
ATOM 4574 C C . ILE B 1 267 ? -4.508 10.375 3.795 1 95.44 267 ILE B C 1
ATOM 4576 O O . ILE B 1 267 ? -4.059 11.406 3.289 1 95.44 267 ILE B O 1
ATOM 4580 N N . TYR B 1 268 ? -5.664 10.242 4.223 1 93.69 268 TYR B N 1
ATOM 4581 C CA . TYR B 1 268 ? -6.629 11.336 4.293 1 93.69 268 TYR B CA 1
ATOM 4582 C C . TYR B 1 268 ? -7.254 11.43 5.68 1 93.69 268 TYR B C 1
ATOM 4584 O O . TYR B 1 268 ? -8.102 10.609 6.039 1 93.69 268 TYR B O 1
ATOM 4592 N N . LEU B 1 269 ? -6.852 12.391 6.383 1 93.75 269 LEU B N 1
ATOM 4593 C CA . LEU B 1 269 ? -7.301 12.562 7.762 1 93.75 269 LEU B CA 1
ATOM 4594 C C . LEU B 1 269 ? -8.82 12.672 7.832 1 93.75 269 LEU B C 1
ATOM 4596 O O . LEU B 1 269 ? -9.445 12.133 8.75 1 93.75 269 LEU B O 1
ATOM 4600 N N . GLY B 1 270 ? -9.43 13.422 6.895 1 91 270 GLY B N 1
ATOM 4601 C CA . GLY B 1 270 ? -10.883 13.547 6.871 1 91 270 GLY B CA 1
ATOM 4602 C C . GLY B 1 270 ? -11.586 12.203 6.828 1 91 270 GLY B C 1
ATOM 4603 O O . GLY B 1 270 ? -12.625 12.016 7.469 1 91 270 GLY B O 1
ATOM 4604 N N . GLY B 1 271 ? -11.039 11.289 6.074 1 89.81 271 GLY B N 1
ATOM 4605 C CA . GLY B 1 271 ? -11.586 9.945 6.023 1 89.81 271 GLY B CA 1
ATOM 4606 C C . GLY B 1 271 ? -11.5 9.219 7.352 1 89.81 271 GLY B C 1
ATOM 4607 O O . GLY B 1 271 ? -12.438 8.523 7.75 1 89.81 271 GLY B O 1
ATOM 4608 N N . TYR B 1 272 ? -10.406 9.344 8.039 1 91.19 272 TYR B N 1
ATOM 4609 C CA . TYR B 1 272 ? -10.25 8.734 9.359 1 91.19 272 TYR B CA 1
ATOM 4610 C C . TYR B 1 272 ? -11.242 9.32 10.352 1 91.19 272 TYR B C 1
ATOM 4612 O O . TYR B 1 272 ? -11.844 8.594 11.148 1 91.19 272 TYR B O 1
ATOM 4620 N N . LEU B 1 273 ? -11.406 10.617 10.281 1 91.25 273 LEU B N 1
ATOM 4621 C CA . LEU B 1 273 ? -12.32 11.297 11.195 1 91.25 273 LEU B CA 1
ATOM 4622 C C . LEU B 1 273 ? -13.742 10.773 11.016 1 91.25 273 LEU B C 1
ATOM 4624 O O . LEU B 1 273 ? -14.484 10.625 11.992 1 91.25 273 LEU B O 1
ATOM 4628 N N . LYS B 1 274 ? -14.094 10.531 9.836 1 88.88 274 LYS B N 1
ATOM 4629 C CA . LYS B 1 274 ? -15.445 10.094 9.516 1 88.88 274 LYS B CA 1
ATOM 4630 C C . LYS B 1 274 ? -15.648 8.625 9.859 1 88.88 274 LYS B C 1
ATOM 4632 O O . LYS B 1 274 ? -16.672 8.242 10.422 1 88.88 274 LYS B O 1
ATOM 4637 N N . ASN B 1 275 ? -14.648 7.805 9.602 1 87 275 ASN B N 1
ATOM 4638 C CA . ASN B 1 275 ? -14.883 6.363 9.617 1 87 275 ASN B CA 1
ATOM 4639 C C . ASN B 1 275 ? -14.211 5.699 10.82 1 87 275 ASN B C 1
ATOM 4641 O O . ASN B 1 275 ? -14.617 4.609 11.234 1 87 275 ASN B O 1
ATOM 4645 N N . ARG B 1 276 ? -13.148 6.348 11.336 1 89.38 276 ARG B N 1
ATOM 4646 C CA . ARG B 1 276 ? -12.375 5.773 12.43 1 89.38 276 ARG B CA 1
ATOM 4647 C C . ARG B 1 276 ? -11.945 6.852 13.422 1 89.38 276 ARG B C 1
ATOM 4649 O O . ARG B 1 276 ? -10.758 6.977 13.727 1 89.38 276 ARG B O 1
ATOM 4656 N N . PRO B 1 277 ? -12.922 7.555 14.016 1 89.38 277 PRO B N 1
ATOM 4657 C CA . PRO B 1 277 ? -12.578 8.68 14.891 1 89.38 277 PRO B CA 1
ATOM 4658 C C . PRO B 1 277 ? -11.758 8.258 16.109 1 89.38 277 PRO B C 1
ATOM 4660 O O . PRO B 1 277 ? -10.969 9.047 16.625 1 89.38 277 PRO B O 1
ATOM 4663 N N . GLU B 1 278 ? -11.914 6.996 16.5 1 91.38 278 GLU B N 1
ATOM 4664 C CA . GLU B 1 278 ? -11.172 6.504 17.656 1 91.38 278 GLU B CA 1
ATOM 4665 C C . GLU B 1 278 ? -9.672 6.48 17.391 1 91.38 278 GLU B C 1
ATOM 4667 O O . GLU B 1 278 ? -8.867 6.684 18.297 1 91.38 278 GLU B O 1
ATOM 4672 N N . VAL B 1 279 ? -9.32 6.262 16.188 1 92.81 279 VAL B N 1
ATOM 4673 C CA . VAL B 1 279 ? -7.906 6.25 15.812 1 92.81 279 VAL B CA 1
ATOM 4674 C C . VAL B 1 279 ? -7.336 7.664 15.906 1 92.81 279 VAL B C 1
ATOM 4676 O O . VAL B 1 279 ? -6.219 7.859 16.391 1 92.81 279 VAL B O 1
ATOM 4679 N N . VAL B 1 280 ? -8.109 8.617 15.492 1 94.31 280 VAL B N 1
ATOM 4680 C CA . VAL B 1 280 ? -7.676 10.008 15.539 1 94.31 280 VAL B CA 1
ATOM 4681 C C . VAL B 1 280 ? -7.535 10.461 16.984 1 94.31 280 VAL B C 1
ATOM 4683 O O . VAL B 1 280 ? -6.562 11.141 17.344 1 94.31 280 VAL B O 1
ATOM 4686 N N . GLN B 1 281 ? -8.453 10.055 17.797 1 94.25 281 GLN B N 1
ATOM 4687 C CA . GLN B 1 281 ? -8.367 10.375 19.219 1 94.25 281 GLN B CA 1
ATOM 4688 C C . GLN B 1 281 ? -7.074 9.844 19.828 1 94.25 281 GLN B C 1
ATOM 4690 O O . GLN B 1 281 ? -6.387 10.555 20.562 1 94.25 281 GLN B O 1
ATOM 4695 N N . LYS B 1 282 ? -6.766 8.617 19.484 1 95.56 282 LYS B N 1
ATOM 4696 C CA . LYS B 1 282 ? -5.543 8.008 20 1 95.56 282 LYS B CA 1
ATOM 4697 C C . LYS B 1 282 ? -4.309 8.773 19.531 1 95.56 282 LYS B C 1
ATOM 4699 O O . LYS B 1 282 ? -3.35 8.938 20.297 1 95.56 282 LYS B O 1
ATOM 4704 N N . CYS B 1 283 ? -4.344 9.219 18.312 1 95.56 283 CYS B N 1
ATOM 4705 C CA . CYS B 1 283 ? -3.234 10 17.797 1 95.56 283 CYS B CA 1
ATOM 4706 C C . CYS B 1 283 ? -3.072 11.305 18.578 1 95.56 283 CYS B C 1
ATOM 4708 O O . CYS B 1 283 ? -1.969 11.641 19 1 95.56 283 CYS B O 1
ATOM 4710 N N . ILE B 1 284 ? -4.172 11.961 18.766 1 95.19 284 ILE B N 1
ATOM 4711 C CA . ILE B 1 284 ? -4.137 13.242 19.453 1 95.19 284 ILE B CA 1
ATOM 4712 C C . ILE B 1 284 ? -3.633 13.047 20.891 1 95.19 284 ILE B C 1
ATOM 4714 O O . ILE B 1 284 ? -2.783 13.797 21.359 1 95.19 284 ILE B O 1
ATOM 4718 N N . ASP B 1 285 ? -4.082 12 21.516 1 95.5 285 ASP B N 1
ATOM 4719 C CA . ASP B 1 285 ? -3.635 11.695 22.875 1 95.5 285 ASP B CA 1
ATOM 4720 C C . ASP B 1 285 ? -2.129 11.445 22.906 1 95.5 285 ASP B C 1
ATOM 4722 O O . ASP B 1 285 ? -1.428 11.969 23.781 1 95.5 285 ASP B O 1
ATOM 4726 N N . SER B 1 286 ? -1.701 10.711 22 1 96 286 SER B N 1
ATOM 4727 C CA . SER B 1 286 ? -0.278 10.391 21.922 1 96 286 SER B CA 1
ATOM 4728 C C . SER B 1 286 ? 0.553 11.641 21.656 1 96 286 SER B C 1
ATOM 4730 O O . SER B 1 286 ? 1.623 11.812 22.25 1 96 286 SER B O 1
ATOM 4732 N N . LEU B 1 287 ? 0.06 12.461 20.828 1 95.94 287 LEU B N 1
ATOM 4733 C CA . LEU B 1 287 ? 0.775 13.695 20.5 1 95.94 287 LEU B CA 1
ATOM 4734 C C . LEU B 1 287 ? 0.863 14.617 21.719 1 95.94 287 LEU B C 1
ATOM 4736 O O . LEU B 1 287 ? 1.9 15.234 21.953 1 95.94 287 LEU B O 1
ATOM 4740 N N . CYS B 1 288 ? -0.207 14.695 22.453 1 95.81 288 CYS B N 1
ATOM 4741 C CA . CYS B 1 288 ? -0.198 15.492 23.672 1 95.81 288 CYS B CA 1
ATOM 4742 C C . CYS B 1 288 ? 0.847 14.977 24.656 1 95.81 288 CYS B C 1
ATOM 4744 O O . CYS B 1 288 ? 1.568 15.758 25.266 1 95.81 288 CYS B O 1
ATOM 4746 N N . GLU B 1 289 ? 0.924 13.688 24.703 1 96.12 289 GLU B N 1
ATOM 4747 C CA . GLU B 1 289 ? 1.912 13.078 25.594 1 96.12 289 GLU B CA 1
ATOM 4748 C C . GLU B 1 289 ? 3.334 13.383 25.125 1 96.12 289 GLU B C 1
ATOM 4750 O O . GLU B 1 289 ? 4.191 13.742 25.938 1 96.12 289 GLU B O 1
ATOM 4755 N N . LEU B 1 290 ? 3.58 13.281 23.891 1 95.94 290 LEU B N 1
ATOM 4756 C CA . LEU B 1 290 ? 4.902 13.539 23.344 1 95.94 290 LEU B CA 1
ATOM 4757 C C . LEU B 1 290 ? 5.297 15 23.531 1 95.94 290 LEU B C 1
ATOM 4759 O O . LEU B 1 290 ? 6.465 15.305 23.766 1 95.94 290 LEU B O 1
ATOM 4763 N N . TYR B 1 291 ? 4.344 15.844 23.375 1 95.88 291 TYR B N 1
ATOM 4764 C CA . TYR B 1 291 ? 4.594 17.266 23.625 1 95.88 291 TYR B CA 1
ATOM 4765 C C . TYR B 1 291 ? 4.941 17.5 25.078 1 95.88 291 TYR B C 1
ATOM 4767 O O . TYR B 1 291 ? 5.898 18.219 25.391 1 95.88 291 TYR B O 1
ATOM 4775 N N . THR B 1 292 ? 4.188 16.875 25.953 1 96.38 292 THR B N 1
ATOM 4776 C CA . THR B 1 292 ? 4.352 17.062 27.391 1 96.38 292 THR B CA 1
ATOM 4777 C C . THR B 1 292 ? 5.719 16.562 27.859 1 96.38 292 THR B C 1
ATOM 4779 O O . THR B 1 292 ? 6.355 17.188 28.719 1 96.38 292 THR B O 1
ATOM 4782 N N . THR B 1 293 ? 6.191 15.523 27.25 1 96.19 293 THR B N 1
ATOM 4783 C CA . THR B 1 293 ? 7.469 14.938 27.625 1 96.19 293 THR B CA 1
ATOM 4784 C C . THR B 1 293 ? 8.609 15.531 26.797 1 96.19 293 THR B C 1
ATOM 4786 O O . THR B 1 293 ? 9.727 15.023 26.828 1 96.19 293 THR B O 1
ATOM 4789 N N . LYS B 1 294 ? 8.328 16.516 25.938 1 94.81 294 LYS B N 1
ATOM 4790 C CA . LYS B 1 294 ? 9.289 17.312 25.172 1 94.81 294 LYS B CA 1
ATOM 4791 C C . LYS B 1 294 ? 9.984 16.453 24.125 1 94.81 294 LYS B C 1
ATOM 4793 O O . LYS B 1 294 ? 11.164 16.656 23.828 1 94.81 294 LYS B O 1
ATOM 4798 N N . GLN B 1 295 ? 9.258 15.516 23.656 1 95.06 295 GLN B N 1
ATOM 4799 C CA . GLN B 1 295 ? 9.766 14.703 22.562 1 95.06 295 GLN B CA 1
ATOM 4800 C C . GLN B 1 295 ? 9.414 15.32 21.219 1 95.06 295 GLN B C 1
ATOM 4802 O O . GLN B 1 295 ? 10.023 14.984 20.188 1 95.06 295 GLN B O 1
ATOM 4807 N N . LEU B 1 296 ? 8.438 16.141 21.203 1 95.88 296 LEU B N 1
ATOM 4808 C CA . LEU B 1 296 ? 8.078 16.938 20.031 1 95.88 296 LEU B CA 1
ATOM 4809 C C . LEU B 1 296 ? 8.195 18.422 20.328 1 95.88 296 LEU B C 1
ATOM 4811 O O . LEU B 1 296 ? 7.855 18.875 21.422 1 95.88 296 LEU B O 1
ATOM 4815 N N . HIS B 1 297 ? 8.609 19.125 19.281 1 92.31 297 HIS B N 1
ATOM 4816 C CA . HIS B 1 297 ? 8.789 20.578 19.375 1 92.31 297 HIS B CA 1
ATOM 4817 C C . HIS B 1 297 ? 8.117 21.297 18.219 1 92.31 297 HIS B C 1
ATOM 4819 O O . HIS B 1 297 ? 8.797 21.891 17.375 1 92.31 297 HIS B O 1
ATOM 4825 N N . PRO B 1 298 ? 6.816 21.281 18.25 1 91.31 298 PRO B N 1
ATOM 4826 C CA . PRO B 1 298 ? 6.152 21.922 17.109 1 91.31 298 PRO B CA 1
ATOM 4827 C C . PRO B 1 298 ? 6.617 23.359 16.891 1 91.31 298 PRO B C 1
ATOM 4829 O O . PRO B 1 298 ? 6.699 24.141 17.844 1 91.31 298 PRO B O 1
ATOM 4832 N N . HIS B 1 299 ? 6.934 23.641 15.664 1 91.5 299 HIS B N 1
ATOM 4833 C CA . HIS B 1 299 ? 7.43 24.969 15.305 1 91.5 299 HIS B CA 1
ATOM 4834 C C . HIS B 1 299 ? 6.297 25.875 14.828 1 91.5 299 HIS B C 1
ATOM 4836 O O . HIS B 1 299 ? 5.656 25.578 13.812 1 91.5 299 HIS B O 1
ATOM 4842 N N . LEU B 1 300 ? 6.086 26.844 15.547 1 93.81 300 LEU B N 1
ATOM 4843 C CA . LEU B 1 300 ? 5.137 27.891 15.148 1 93.81 300 LEU B CA 1
ATOM 4844 C C . LEU B 1 300 ? 5.84 29 14.383 1 93.81 300 LEU B C 1
ATOM 4846 O O . LEU B 1 300 ? 6.605 29.766 14.969 1 93.81 300 LEU B O 1
ATOM 4850 N N . PHE B 1 301 ? 5.582 29.016 13.117 1 94.38 301 PHE B N 1
ATOM 4851 C CA . PHE B 1 301 ? 6.25 29.969 12.234 1 94.38 301 PHE B CA 1
ATOM 4852 C C . PHE B 1 301 ? 5.785 31.391 12.531 1 94.38 301 PHE B C 1
ATOM 4854 O O . PHE B 1 301 ? 6.605 32.281 12.68 1 94.38 301 PHE B O 1
ATOM 4861 N N . LYS B 1 302 ? 4.477 31.578 12.594 1 95.56 302 LYS B N 1
ATOM 4862 C CA . LYS B 1 302 ? 3.91 32.906 12.836 1 95.56 302 LYS B CA 1
ATOM 4863 C C . LYS B 1 302 ? 2.447 32.812 13.266 1 95.56 302 LYS B C 1
ATOM 4865 O O . LYS B 1 302 ? 1.751 31.859 12.898 1 95.56 302 LYS B O 1
ATOM 4870 N N . VAL B 1 303 ? 2.059 33.812 14.086 1 96.88 303 VAL B N 1
ATOM 4871 C CA . VAL B 1 303 ? 0.657 33.969 14.453 1 96.88 303 VAL B CA 1
ATOM 4872 C C . VAL B 1 303 ? 0.128 35.281 13.883 1 96.88 303 VAL B C 1
ATOM 4874 O O . VAL B 1 303 ? 0.732 36.344 14.078 1 96.88 303 VAL B O 1
ATOM 4877 N N . TYR B 1 304 ? -0.924 35.188 13.117 1 96.88 304 TYR B N 1
ATOM 4878 C CA . TYR B 1 304 ? -1.583 36.344 12.531 1 96.88 304 TYR B CA 1
ATOM 4879 C C . TYR B 1 304 ? -2.924 36.625 13.211 1 96.88 304 TYR B C 1
ATOM 4881 O O . TYR B 1 304 ? -3.592 35.688 13.664 1 96.88 304 TYR B O 1
ATOM 4889 N N . PRO B 1 305 ? -3.275 37.906 13.297 1 96.94 305 PRO B N 1
ATOM 4890 C CA . PRO B 1 305 ? -4.68 38.125 13.633 1 96.94 305 PRO B CA 1
ATOM 4891 C C . PRO B 1 305 ? -5.637 37.656 12.547 1 96.94 305 PRO B C 1
ATOM 4893 O O . PRO B 1 305 ? -5.242 37.531 11.383 1 96.94 305 PRO B O 1
ATOM 4896 N N . LEU B 1 306 ? -6.863 37.406 12.914 1 96.5 306 LEU B N 1
ATOM 4897 C CA . LEU B 1 306 ? -7.871 36.906 11.984 1 96.5 306 LEU B CA 1
ATOM 4898 C C . LEU B 1 306 ? -7.953 37.781 10.75 1 96.5 306 LEU B C 1
ATOM 4900 O O . LEU B 1 306 ? -8.039 37.281 9.625 1 96.5 306 LEU B O 1
ATOM 4904 N N . GLU B 1 307 ? -7.812 39.062 10.898 1 95.06 307 GLU B N 1
ATOM 4905 C CA . GLU B 1 307 ? -7.973 40.031 9.836 1 95.06 307 GLU B CA 1
ATOM 4906 C C . GLU B 1 307 ? -6.855 39.938 8.805 1 95.06 307 GLU B C 1
ATOM 4908 O O . GLU B 1 307 ? -6.973 40.438 7.688 1 95.06 307 GLU B O 1
ATOM 4913 N N . SER B 1 308 ? -5.832 39.281 9.188 1 96.31 308 SER B N 1
ATOM 4914 C CA . SER B 1 308 ? -4.684 39.156 8.305 1 96.31 308 SER B CA 1
ATOM 4915 C C . SER B 1 308 ? -4.645 37.781 7.648 1 96.31 308 SER B C 1
ATOM 4917 O O . SER B 1 308 ? -3.586 37.312 7.219 1 96.31 308 SER B O 1
ATOM 4919 N N . ALA B 1 309 ? -5.754 37.094 7.625 1 97.12 309 ALA B N 1
ATOM 4920 C CA . ALA B 1 309 ? -5.836 35.781 7.035 1 97.12 309 ALA B CA 1
ATOM 4921 C C . ALA B 1 309 ? -5.352 35.781 5.59 1 97.12 309 ALA B C 1
ATOM 4923 O O . ALA B 1 309 ? -4.688 34.844 5.145 1 97.12 309 ALA B O 1
ATOM 4924 N N . ASN B 1 310 ? -5.625 36.812 4.848 1 97.81 310 ASN B N 1
ATOM 4925 C CA . ASN B 1 310 ? -5.195 36.906 3.457 1 97.81 310 ASN B CA 1
ATOM 4926 C C . ASN B 1 310 ? -3.676 36.969 3.34 1 97.81 310 ASN B C 1
ATOM 4928 O O . ASN B 1 310 ? -3.1 36.344 2.451 1 97.81 310 ASN B O 1
ATOM 4932 N N . GLU B 1 311 ? -3.141 37.688 4.188 1 96.81 311 GLU B N 1
ATOM 4933 C CA . GLU B 1 311 ? -1.682 37.75 4.207 1 96.81 311 GLU B CA 1
ATOM 4934 C C . GLU B 1 311 ? -1.079 36.375 4.469 1 96.81 311 GLU B C 1
ATOM 4936 O O . GLU B 1 311 ? -0.142 35.969 3.783 1 96.81 311 GLU B O 1
ATOM 4941 N N . ALA B 1 312 ? -1.604 35.719 5.418 1 95.94 312 ALA B N 1
ATOM 4942 C CA . ALA B 1 312 ? -1.127 34.375 5.781 1 95.94 312 ALA B CA 1
ATOM 4943 C C . ALA B 1 312 ? -1.273 33.406 4.613 1 95.94 312 ALA B C 1
ATOM 4945 O O . ALA B 1 312 ? -0.338 32.656 4.289 1 95.94 312 ALA B O 1
ATOM 4946 N N . LEU B 1 313 ? -2.402 33.406 3.924 1 95.94 313 LEU B N 1
ATOM 4947 C CA . LEU B 1 313 ? -2.664 32.5 2.797 1 95.94 313 LEU B CA 1
ATOM 4948 C C . LEU B 1 313 ? -1.744 32.844 1.625 1 95.94 313 LEU B C 1
ATOM 4950 O O . LEU B 1 313 ? -1.284 31.922 0.926 1 95.94 313 LEU B O 1
ATOM 4954 N N . ASN B 1 314 ? -1.463 34.094 1.459 1 95.31 314 ASN B N 1
ATOM 4955 C CA . ASN B 1 314 ? -0.559 34.5 0.388 1 95.31 314 ASN B CA 1
ATOM 4956 C C . ASN B 1 314 ? 0.867 34.031 0.646 1 95.31 314 ASN B C 1
ATOM 4958 O O . ASN B 1 314 ? 1.569 33.625 -0.283 1 95.31 314 ASN B O 1
ATOM 4962 N N . MET B 1 315 ? 1.233 34.125 1.858 1 92.69 315 MET B N 1
ATOM 4963 C CA . MET B 1 315 ? 2.553 33.625 2.217 1 92.69 315 MET B CA 1
ATOM 4964 C C . MET B 1 315 ? 2.65 32.125 1.945 1 92.69 315 MET B C 1
ATOM 4966 O O . MET B 1 315 ? 3.68 31.641 1.468 1 92.69 315 MET B O 1
ATOM 4970 N N . MET B 1 316 ? 1.63 31.391 2.225 1 91.44 316 MET B N 1
ATOM 4971 C CA . MET B 1 316 ? 1.587 29.969 1.97 1 91.44 316 MET B CA 1
ATOM 4972 C C . MET B 1 316 ? 1.639 29.672 0.473 1 91.44 316 MET B C 1
ATOM 4974 O O . MET B 1 316 ? 2.379 28.797 0.032 1 91.44 316 MET B O 1
ATOM 4978 N N . LYS B 1 317 ? 0.897 30.391 -0.242 1 89.31 317 LYS B N 1
ATOM 4979 C CA . LYS B 1 317 ? 0.879 30.234 -1.694 1 89.31 317 LYS B CA 1
ATOM 4980 C C . LYS B 1 317 ? 2.271 30.438 -2.285 1 89.31 317 LYS B C 1
ATOM 4982 O O . LYS B 1 317 ? 2.65 29.766 -3.242 1 89.31 317 LYS B O 1
ATOM 4987 N N . GLY B 1 318 ? 2.975 31.328 -1.674 1 87 318 GLY B N 1
ATOM 4988 C CA . GLY B 1 318 ? 4.312 31.641 -2.141 1 87 318 GLY B CA 1
ATOM 4989 C C . GLY B 1 318 ? 5.375 30.703 -1.59 1 87 318 GLY B C 1
ATOM 4990 O O . GLY B 1 318 ? 6.566 30.891 -1.836 1 87 318 GLY B O 1
ATOM 4991 N N . LYS B 1 319 ? 5.012 29.688 -0.817 1 83.31 319 LYS B N 1
ATOM 4992 C CA . LYS B 1 319 ? 5.914 28.703 -0.239 1 83.31 319 LYS B CA 1
ATOM 4993 C C . LYS B 1 319 ? 6.945 29.359 0.671 1 83.31 319 LYS B C 1
ATOM 4995 O O . LYS B 1 319 ? 8.125 29.016 0.631 1 83.31 319 LYS B O 1
ATOM 5000 N N . LYS B 1 320 ? 6.445 30.281 1.358 1 84.06 320 LYS B N 1
ATOM 5001 C CA . LYS B 1 320 ? 7.32 31.062 2.234 1 84.06 320 LYS B CA 1
ATOM 5002 C C . LYS B 1 320 ? 7.043 30.75 3.703 1 84.06 320 LYS B C 1
ATOM 5004 O O . LYS B 1 320 ? 7.391 31.531 4.586 1 84.06 320 LYS B O 1
ATOM 5009 N N . ILE B 1 321 ? 6.344 29.75 3.902 1 87.88 321 ILE B N 1
ATOM 5010 C CA . ILE B 1 321 ? 6 29.344 5.262 1 87.88 321 ILE B CA 1
ATOM 5011 C C . ILE B 1 321 ? 6.824 28.125 5.664 1 87.88 321 ILE B C 1
ATOM 5013 O O . ILE B 1 321 ? 6.906 27.156 4.914 1 87.88 321 ILE B O 1
ATOM 5017 N N . PHE B 1 322 ? 7.426 28.281 6.781 1 92.19 322 PHE B N 1
ATOM 5018 C CA . PHE B 1 322 ? 8.188 27.188 7.367 1 92.19 322 PHE B CA 1
ATOM 5019 C C . PHE B 1 322 ? 7.547 26.719 8.664 1 92.19 322 PHE B C 1
ATOM 5021 O O . PHE B 1 322 ? 7.684 27.359 9.703 1 92.19 322 PHE B O 1
ATOM 5028 N N . GLY B 1 323 ? 6.91 25.578 8.609 1 92.5 323 GLY B N 1
ATOM 5029 C CA . GLY B 1 323 ? 6.164 25.078 9.75 1 92.5 323 GLY B CA 1
ATOM 5030 C C . GLY B 1 323 ? 4.703 25.484 9.742 1 92.5 323 GLY B C 1
ATOM 5031 O O . GLY B 1 323 ? 4.062 25.484 8.688 1 92.5 323 GLY B O 1
ATOM 5032 N N . LYS B 1 324 ? 4.164 25.812 10.906 1 95.38 324 LYS B N 1
ATOM 5033 C CA . LYS B 1 324 ? 2.734 26.047 11.062 1 95.38 324 LYS B CA 1
ATOM 5034 C C . LYS B 1 324 ? 2.449 27.547 11.258 1 95.38 324 LYS B C 1
ATOM 5036 O O . LYS B 1 324 ? 3.223 28.25 11.906 1 95.38 324 LYS B O 1
ATOM 5041 N N . ILE B 1 325 ? 1.335 27.984 10.688 1 96.31 325 ILE B N 1
ATOM 5042 C CA . ILE B 1 325 ? 0.83 29.328 10.922 1 96.31 325 ILE B CA 1
ATOM 5043 C C . ILE B 1 325 ? -0.556 29.266 11.562 1 96.31 325 ILE B C 1
ATOM 5045 O O . ILE B 1 325 ? -1.354 28.375 11.227 1 96.31 325 ILE B O 1
ATOM 5049 N N . LEU B 1 326 ? -0.798 30.188 12.484 1 97.88 326 LEU B N 1
ATOM 5050 C CA . LEU B 1 326 ? -2.084 30.25 13.172 1 97.88 326 LEU B CA 1
ATOM 5051 C C . LEU B 1 326 ? -2.73 31.609 12.984 1 97.88 326 LEU B C 1
ATOM 5053 O O . LEU B 1 326 ? -2.039 32.594 12.719 1 97.88 326 LEU B O 1
ATOM 5057 N N . LEU B 1 327 ? -3.98 31.594 13.031 1 98 327 LEU B N 1
ATOM 5058 C CA . LEU B 1 327 ? -4.758 32.812 13.25 1 98 327 LEU B CA 1
ATOM 5059 C C . LEU B 1 327 ? -5.195 32.938 14.703 1 98 327 LEU B C 1
ATOM 5061 O O . LEU B 1 327 ? -5.68 31.953 15.289 1 98 327 LEU B O 1
ATOM 5065 N N . GLU B 1 328 ? -5.039 34.031 15.234 1 97.81 328 GLU B N 1
ATOM 5066 C CA . GLU B 1 328 ? -5.477 34.281 16.609 1 97.81 328 GLU B CA 1
ATOM 5067 C C . GLU B 1 328 ? -6.703 35.188 16.641 1 97.81 328 GLU B C 1
ATOM 5069 O O . GLU B 1 328 ? -6.75 36.188 15.938 1 97.81 328 GLU B O 1
ATOM 5074 N N . MET B 1 329 ? -7.629 34.719 17.438 1 95.06 329 MET B N 1
ATOM 5075 C CA . MET B 1 329 ? -8.828 35.531 17.609 1 95.06 329 MET B CA 1
ATOM 5076 C C . MET B 1 329 ? -8.656 36.5 18.781 1 95.06 329 MET B C 1
ATOM 5078 O O . MET B 1 329 ? -8.109 36.156 19.812 1 95.06 329 MET B O 1
ATOM 5082 N N . ASN B 1 330 ? -8.906 37.781 18.5 1 80.19 330 ASN B N 1
ATOM 5083 C CA . ASN B 1 330 ? -8.914 38.781 19.562 1 80.19 330 ASN B CA 1
ATOM 5084 C C . ASN B 1 330 ? -10.305 38.938 20.172 1 80.19 330 ASN B C 1
ATOM 5086 O O . ASN B 1 330 ? -11.219 39.438 19.531 1 80.19 330 ASN B O 1
ATOM 5090 N N . HIS B 1 331 ? -10.516 38.156 21.141 1 68.5 331 HIS B N 1
ATOM 5091 C CA . HIS B 1 331 ? -11.82 38.344 21.75 1 68.5 331 HIS B CA 1
ATOM 5092 C C . HIS B 1 331 ? -11.836 39.594 22.641 1 68.5 331 HIS B C 1
ATOM 5094 O O . HIS B 1 331 ? -10.875 39.844 23.359 1 68.5 331 HIS B O 1
ATOM 5100 N N . GLU B 1 332 ? -12.352 40.781 22.172 1 48.25 332 GLU B N 1
ATOM 5101 C CA . GLU B 1 332 ? -12.555 41.938 23.062 1 48.25 332 GLU B CA 1
ATOM 5102 C C . GLU B 1 332 ? -13.508 41.562 24.203 1 48.25 332 GLU B C 1
ATOM 5104 O O . GLU B 1 332 ? -14.375 40.719 24.047 1 48.25 332 GLU B O 1
#

Nearest PDB structures (foldseek):
  6k9y-assembly2_C  TM=8.861E-01  e=6.430E-28  Homo sapiens
  6k9y-assembly2_D  TM=8.589E-01  e=4.357E-27  Homo sapiens
  6lii-assembly2_D  TM=8.714E-01  e=1.244E-26  Homo sapiens
  4dup-assembly1_A  TM=8.792E-01  e=1.735E-24  Rhizobium etli CFN 42
  1qor-assembly1_B  TM=8.878E-01  e=8.845E-22  Escherichia coli

Solvent-accessible surface area (backbone atoms only — not comparable to full-atom values): 33837 Å² total; per-residue (Å²): 60,28,30,66,43,67,79,49,75,60,40,84,68,89,74,81,84,75,82,70,50,84,34,18,29,32,30,46,33,42,32,20,35,62,52,73,63,41,55,30,42,42,55,65,69,31,91,68,75,69,70,61,66,42,32,44,22,38,24,31,13,32,31,28,72,40,64,30,78,51,89,90,64,54,66,71,40,39,30,39,34,55,47,89,63,54,39,27,42,41,59,58,36,76,45,53,50,90,39,49,38,80,46,58,87,87,55,51,55,69,54,53,44,54,38,36,70,31,36,43,44,29,42,45,39,42,51,65,70,56,48,66,55,89,76,40,27,35,32,24,28,45,28,39,27,41,43,21,29,32,36,48,46,54,40,42,59,67,60,18,39,32,42,33,29,28,65,42,67,68,41,45,53,51,44,49,56,50,42,53,69,77,42,65,87,55,52,66,51,80,43,40,46,70,82,36,72,79,45,29,61,60,43,33,75,74,63,59,18,28,37,31,35,42,32,37,27,38,24,54,67,49,35,62,65,19,53,68,65,19,46,28,84,62,40,81,28,33,39,30,38,61,39,43,76,65,73,36,76,28,64,44,53,48,61,58,26,16,74,51,35,21,29,41,32,18,46,35,64,65,47,38,54,74,57,38,44,69,58,52,50,50,42,52,52,50,50,53,50,33,42,73,69,63,53,45,77,78,55,73,58,48,78,35,52,57,90,41,48,55,59,54,50,49,37,50,75,66,70,69,52,58,31,30,40,35,30,34,46,80,82,127,58,27,29,67,42,68,78,47,75,61,41,85,67,91,74,81,84,76,82,69,49,84,34,18,30,33,30,46,34,40,33,20,36,63,52,73,64,40,53,29,42,42,55,67,68,33,90,69,75,68,70,62,66,43,31,44,22,39,24,31,13,31,30,27,73,40,63,30,79,50,87,88,64,54,66,70,40,39,31,38,33,56,46,88,64,52,39,28,44,39,59,58,35,76,45,52,50,91,37,50,38,81,46,59,88,87,55,52,56,68,53,52,43,52,39,36,70,31,34,42,45,28,42,46,40,42,52,64,67,56,47,65,53,88,75,40,29,36,33,24,28,44,28,36,26,40,45,20,29,31,36,48,46,55,41,44,58,67,62,19,40,32,41,32,30,29,65,42,67,68,42,45,53,50,44,51,55,51,39,53,68,78,44,64,87,53,53,67,49,80,42,42,46,70,82,36,74,81,46,27,61,59,42,32,74,75,63,58,18,28,35,33,36,41,32,37,26,38,23,53,66,49,35,62,65,19,51,68,65,18,46,29,84,62,42,80,28,31,38,30,38,60,39,44,76,65,74,35,77,28,63,45,52,48,62,59,27,15,72,49,34,21,30,42,31,18,46,35,62,66,48,38,54,74,57,38,43,67,60,52,51,51,43,51,54,50,50,52,50,33,43,75,71,63,53,46,76,78,56,74,58,47,78,34,52,58,91,41,48,56,59,56,51,52,37,48,74,66,68,68,51,57,32,30,40,34,28,35,44,82,81,127

Secondary structure (DSSP, 8-state):
-BB-STTS--B----PPPPPPTTEEEEEEEEEEE-HHHHHHHTT-SSS--PSSB---SEEEEEEEEEES-SS--TT-EEEEE-SSS--SSSEEEEEGGGEEE--TTS-HHHHHHHHHHHHHHHIIIIIIS---TT--EEESSTTSHHHHHHHHHHHHTT--EEEEE-SHHHHHHHHHHHHHH-TTS-EEEEETTT-S--HHHHHHHHSSBSEEEESS-IIIIIIIIITTSBPTTS-EEEEE---TTSS--EEEHHHHHHHTEEEEE--HHHHHHH-HHHHHHHHHHHHHHHHTTS----EEEEEEGGGHHHHHHHHHTT---SEEEEE----/-BB-STTS--B----PPPPPPTTEEEEEEEEEEE-HHHHHHHTT-SSS--PSSB---SEEEEEEEEEES-SS--TT-EEEEE-SSS--SSSEEEEEGGGEEE--TTS-HHHHHHHHHHHHHHHIIIIIIS---TT--EEESSTTSHHHHHHHHHHHHTT--EEEEE-SHHHHHHHHHHHHHH-TTS-EEEEETTT-S--HHHHHHHHSSBSEEEESS-IIIIIIIIITTSBPTTS-EEEEE---TTSSPPEEEHHHHHHHTEEEEE--HHHHHHH-HHHHHHHHHHHHHHHHTTS----EEEEEEGGGHHHHHHHHHTT---SEEEEE----

Foldseek 3Di:
DWLQAAPDFGDDDDDDDDDADAQKFKFQFFKFWDDVLQNCQSNQNHPPHDDPTFAAGFKTWGFTCDHHNHDPDDGGFTWIFGHLTGFRLDSMGMDGVLRTAGDDPVADRVRLNLCPPQLLLLCCQQCVPLVPDPAFEEEFEQCQEANNVSNQLVCVLSQYEYEYEHADDVSQVVVVVVCCVLRVPGHYDYHHCNVPQACLVVLCVVRVAGQEYHYAAADCSPPVRHNLSNHHAPHAHEYEYEHHVVPDHDDDDPVSCVVRVYYYHYTDVSVCSVPPVVSSNVSSVVSSVCVVVSSGDADEQEEAASVCVSVVSVCVVVVNDGHIYMYGYDDD/DWLQAAPDFGDDDDDDDDDADAQKFKFQFFKFWDDVLQNCQSNQNHPPHDDPTFAAGFKTWGFTCDHHNHDPDDGGFTWIFGHLTGFRLDSMGMDGVLRTAGDDPVADRVRLNLCPPQLLLLCCQQCVPLVPDPAFEEEFEQCQEANNVSNVLVCVLSQYEYEYEHADDVSQVVVVVVCCVLPVPGHYDYHHCNVPQACLVVLCVVRVAGQEYHYAAADCSPPVRHNLSNHHAPHAHEYEYEHHVVPDHDDDDPVSCVVRVYYYHYTDVSVCSVPPVVSSNVSSVVSSVCVVVSSGDADEQEEAASVCVSVVSVCVVVVNDGHIYMYGYDDD

Organism: Blastocystis hominis (NCBI:txid12968)

InterPro domains:
  IPR011032 GroES-like superfamily [SSF50129] (10-144)
  IPR013154 Alcohol dehydrogenase-like, N-terminal [PF08240] (22-104)
  IPR020843 Enoylreductase domain [SM00829] (7-327)
  IPR036291 NAD(P)-binding domain superfamily [SSF51735] (114-281)
  IPR051397 Zinc-containing alcohol dehydrogenase-like protein [PTHR43677] (11-327)

Sequence (664 aa):
MDCIAYDCPLVLTSQKSRSLQKGQVRIRTRFAGINYADLLACQGKYQEKSKPPFSPGLEVSGQIVECNGCSSRQVGDRVYCIFSANGAFAEECVVDESRCFLVPQHIPLNAITSLGINFCTASLGLEVAAKMSEGEVVTVTGAAGGTGLAATELSLSRHHPTVCVVRGQQQKEFLNNLLRDSYPNEDYIIIDSEDTIDFRDCIKSRYGGSDVVFDTVGTESMFNKNLLRSVRFGAHIRLVVVGFSGGSIQQIPANHLLVKNCSALGIYLGGYLKNRPEVVQKCIDSLCELYTTKQLHPHLFKVYPLESANEALNMMKGKKIFGKILLEMNHEMDCIAYDCPLVLTSQKSRSLQKGQVRIRTRFAGINYADLLACQGKYQEKSKPPFSPGLEVSGQIVECNGCSSRQVGDRVYCIFSANGAFAEECVVDESRCFLVPQHIPLNAITSLGINFCTASLGLEVAAKMSEGEVVTVTGAAGGTGLAATELSLSRHHPTVCVVRGQQQKEFLNNLLRDSYPNEDYIIIDSEDTIDFRDCIKSRYGGSDVVFDTVGTESMFNKNLLRSVRFGAHIRLVVVGFSGGSIQQIPANHLLVKNCSALGIYLGGYLKNRPEVVQKCIDSLCELYTTKQLHPHLFKVYPLESANEALNMMKGKKIFGKILLEMNHE